Protein AF-0000000080312194 (afdb_homodimer)

Nearest PDB structures (foldseek):
  1t72-assembly1_A  TM=9.602E-01  e=1.183E-11  Aquifex aeolicus
  4q25-assembly1_B  TM=9.453E-01  e=2.910E-11  Pseudomonas aeruginosa PAO1
  1sum-assembly1_B  TM=9.473E-01  e=2.638E-10  Thermotoga maritima
  1xwm-assembly1_A-2  TM=9.521E-01  e=7.099E-10  Geobacillus stearothermophilus
  2olt-assembly1_B  TM=7.199E-01  e=1.215E-03  Shewanella oneidensis MR-1

pLDDT: mean 88.76, std 15.25, range [18.88, 98.06]

Sequence (456 aa):
MGTHTSRAYEQELRDLKARLLAMGARCESLIHMASRAFENLDSALAHEVEESDRTLNIEEMAIDQMTVRILALRQPVGRDLRFLVTALKVVTDLERIGDEAVNVAERTVELAAHPPIANLQPKLAEMADAASRMVRMALDSFVEEDANMARRVLREDDAVDALYGELLRMSMQFIRSQPERVEDGMRIASCAKYLERIADHATNIAEMVIYMVSGDDVRHFVSRSSSSMGTHTSRAYEQELRDLKARLLAMGARCESLIHMASRAFENLDSALAHEVEESDRTLNIEEMAIDQMTVRILALRQPVGRDLRFLVTALKVVTDLERIGDEAVNVAERTVELAAHPPIANLQPKLAEMADAASRMVRMALDSFVEEDANMARRVLREDDAVDALYGELLRMSMQFIRSQPERVEDGMRIASCAKYLERIADHATNIAEMVIYMVSGDDVRHFVSRSSSS

Foldseek 3Di:
DVVVLVVVLVVLLVVLLVLLLVLLVLLLVLLLLLLVCQLVLPLVSLVVLLVSLVVLVVSLVVSVVSLVVSCVPVVDDDLVVLLSVLSNVLSVLSSLSSVLSNLSSVLSPVLSVDDDDPPLSVLLSVLSVLLSVLSNQLSVCSSVLPLVSLVVLVVSLVVLVVSLVVSLVVLVVVCVVPVVVNVNSVSSNSNSVSSNVSSVSSNVSSQSSNCSNVVPNCNPPPPPPPDD/DVVVLVVVLVVLLVVLLVLLLVLLVLLLVLLLLLLVCQLVLPLVSLVVLLVSLVVLVVSLVVSVVSLVVSCVPVVDDDLVVLLSVLSNVLSVLSSLSSVLSNLSSVLSPVLSVDDDDPPLSVLLSVLSVLLSVLSNQLSVCSSVLPLVSLVVLVVSLVVLVVSLVVSLVVLVVVCVVPVVVNVNSVSSNSNSVSSNVSSVSSNVSSQSSNCSNVVPNCNPPPPPPPDD

Organism: NCBI:txid927083

Secondary structure (DSSP, 8-state):
-HHHHHHHHHHHHHHHHHHHHHHHHHHHHHHHHHHHHHHTT-HHHHHHHHHHHHHHHHHHHHHHHHHHHHHHHH---HHHHHHHHHHHHHHHHHHHHHHHHHHHHHHHHHHHTSPPPTTHHHHHHHHHHHHHHHHHHHHHHHHTT-HHHHHHHHHHHHHHHHHHHHHHHHHHHHHHH-GGGHHHHHHHHHHHHHHHHHHHHHHHHHHHHHHHHHSS--GGGS------/-HHHHHHHHHHHHHHHHHHHHHHHHHHHHHHHHHHHHHHTT-HHHHHHHHHHHHHHHHHHHHHHHHHHHHHHHH---HHHHHHHHHHHHHHHHHHHHHHHHHHHHHHHHHHHTSPPPTTHHHHHHHHHHHHHHHHHHHHHHHHTT-HHHHHHHHHHHHHHHHHHHHHHHHHHHHHHH-GGGHHHHHHHHHHHHHHHHHHHHHHHHHHHHHHHHHSS--GGG-------

Structure (mmCIF, N/CA/C/O backbone):
data_AF-0000000080312194-model_v1
#
loop_
_entity.id
_entity.type
_entity.pdbx_description
1 polymer 'Phosphate-specific transport system accessory protein PhoU'
#
loop_
_atom_site.group_PDB
_atom_site.id
_atom_site.type_symbol
_atom_site.label_atom_id
_atom_site.label_alt_id
_atom_site.label_comp_id
_atom_site.label_asym_id
_atom_site.label_entity_id
_atom_site.label_seq_id
_atom_site.pdbx_PDB_ins_code
_atom_site.Cartn_x
_atom_site.Cartn_y
_atom_site.Cartn_z
_atom_site.occupancy
_atom_site.B_iso_or_equiv
_atom_site.auth_seq_id
_atom_site.auth_comp_id
_atom_site.auth_asym_id
_atom_site.auth_atom_id
_atom_site.pdbx_PDB_model_num
ATOM 1 N N . MET A 1 1 ? -14.469 40.75 8.758 1 38.84 1 MET A N 1
ATOM 2 C CA . MET A 1 1 ? -13.188 40.125 8.469 1 38.84 1 MET A CA 1
ATOM 3 C C . MET A 1 1 ? -13.148 38.688 9 1 38.84 1 MET A C 1
ATOM 5 O O . MET A 1 1 ? -12.656 37.781 8.328 1 38.84 1 MET A O 1
ATOM 9 N N . GLY A 1 2 ? -13.766 38.375 10.242 1 49.31 2 GLY A N 1
ATOM 10 C CA . GLY A 1 2 ? -13.836 37.125 10.945 1 49.31 2 GLY A CA 1
ATOM 11 C C . GLY A 1 2 ? -14.773 36.125 10.289 1 49.31 2 GLY A C 1
ATOM 12 O O . GLY A 1 2 ? -14.445 34.938 10.195 1 49.31 2 GLY A O 1
ATOM 13 N N . THR A 1 3 ? -15.938 36.594 9.852 1 50.44 3 THR A N 1
ATOM 14 C CA . THR A 1 3 ? -17 35.812 9.258 1 50.44 3 THR A CA 1
ATOM 15 C C . THR A 1 3 ? -16.609 35.344 7.855 1 50.44 3 THR A C 1
ATOM 17 O O . THR A 1 3 ? -16.875 34.188 7.484 1 50.44 3 THR A O 1
ATOM 20 N N . HIS A 1 4 ? -15.93 36.281 7.066 1 51.25 4 HIS A N 1
ATOM 21 C CA . HIS A 1 4 ? -15.516 35.969 5.699 1 51.25 4 HIS A CA 1
ATOM 22 C C . HIS A 1 4 ? -14.43 34.906 5.672 1 51.25 4 HIS A C 1
ATOM 24 O O . HIS A 1 4 ? -14.422 34.062 4.793 1 51.25 4 HIS A O 1
ATOM 30 N N . THR A 1 5 ? -13.602 34.938 6.637 1 63.25 5 THR A N 1
ATOM 31 C CA . THR A 1 5 ? -12.516 33.969 6.742 1 63.25 5 THR A CA 1
ATOM 32 C C . THR A 1 5 ? -13.055 32.594 7.082 1 63.25 5 THR A C 1
ATOM 34 O O . THR A 1 5 ? -12.578 31.578 6.551 1 63.25 5 THR A O 1
ATOM 37 N N . SER A 1 6 ? -14.195 32.75 7.727 1 76.94 6 SER A N 1
ATOM 38 C CA . SER A 1 6 ? -14.82 31.5 8.117 1 76.94 6 SER A CA 1
ATOM 39 C C . SER A 1 6 ? -15.547 30.859 6.938 1 76.94 6 SER A C 1
ATOM 41 O O . SER A 1 6 ? -15.453 29.641 6.73 1 76.94 6 SER A O 1
ATOM 43 N N . ARG A 1 7 ? -16.188 31.875 6.113 1 84.69 7 ARG A N 1
ATOM 44 C CA . ARG A 1 7 ? -16.891 31.344 4.953 1 84.69 7 ARG A CA 1
ATOM 45 C C . ARG A 1 7 ? -15.914 30.781 3.92 1 84.69 7 ARG A C 1
ATOM 47 O O . ARG A 1 7 ? -16.172 29.75 3.309 1 84.69 7 ARG A O 1
ATOM 54 N N . ALA A 1 8 ? -14.859 31.469 3.674 1 89.19 8 ALA A N 1
ATOM 55 C CA . ALA A 1 8 ? -13.836 31.016 2.736 1 89.19 8 ALA A CA 1
ATOM 56 C C . ALA A 1 8 ? -13.203 29.703 3.201 1 89.19 8 ALA A C 1
ATOM 58 O O . ALA A 1 8 ? -12.961 28.797 2.395 1 89.19 8 ALA A O 1
ATOM 59 N N . TYR A 1 9 ? -13.055 29.609 4.43 1 92.12 9 TYR A N 1
ATOM 60 C CA . TYR A 1 9 ? -12.492 28.391 5.027 1 92.12 9 TYR A CA 1
ATOM 61 C C . TYR A 1 9 ? -13.445 27.219 4.855 1 92.12 9 TYR A C 1
ATOM 63 O O . TYR A 1 9 ? -13.023 26.125 4.438 1 92.12 9 TYR A O 1
ATOM 71 N N . GLU A 1 10 ? -14.711 27.469 5.062 1 92.06 10 GLU A N 1
ATOM 72 C CA . GLU A 1 10 ? -15.719 26.422 4.891 1 92.06 10 GLU A CA 1
ATOM 73 C C . GLU A 1 10 ? -15.805 25.969 3.436 1 92.06 10 GLU A C 1
ATOM 75 O O . GLU A 1 10 ? -15.969 24.781 3.156 1 92.06 10 GLU A O 1
ATOM 80 N N . GLN A 1 11 ? -15.672 26.938 2.578 1 94.5 11 GLN A N 1
ATOM 81 C CA . GLN A 1 11 ? -15.695 26.609 1.156 1 94.5 11 GLN A CA 1
ATOM 82 C C . GLN A 1 11 ? -14.477 25.797 0.755 1 94.5 11 GLN A C 1
ATOM 84 O O . GLN A 1 11 ? -14.578 24.875 -0.059 1 94.5 11 GLN A O 1
ATOM 89 N N . GLU A 1 12 ? -13.367 26.094 1.274 1 94.75 12 GLU A N 1
ATOM 90 C CA . GLU A 1 12 ? -12.148 25.344 0.995 1 94.75 12 GLU A CA 1
ATOM 91 C C . GLU A 1 12 ? -12.273 23.891 1.443 1 94.75 12 GLU A C 1
ATOM 93 O O . GLU A 1 12 ? -11.844 22.984 0.737 1 94.75 12 GLU A O 1
ATOM 98 N N . LEU A 1 13 ? -12.898 23.703 2.607 1 94.69 13 LEU A N 1
ATOM 99 C CA . LEU A 1 13 ? -13.117 22.344 3.105 1 94.69 13 LEU A CA 1
ATOM 100 C C . LEU A 1 13 ? -14.102 21.594 2.221 1 94.69 13 LEU A C 1
ATOM 102 O O . LEU A 1 13 ? -13.906 20.406 1.938 1 94.69 13 LEU A O 1
ATOM 106 N N . ARG A 1 14 ? -15.125 22.328 1.781 1 95.31 14 ARG A N 1
ATOM 107 C CA . ARG A 1 14 ? -16.109 21.719 0.884 1 95.31 14 ARG A CA 1
ATOM 108 C C . ARG A 1 14 ? -15.461 21.328 -0.443 1 95.31 14 ARG A C 1
ATOM 110 O O . ARG A 1 14 ? -15.742 20.266 -0.989 1 95.31 14 ARG A O 1
ATOM 117 N N . ASP A 1 15 ? -14.609 22.188 -0.954 1 96.56 15 ASP A N 1
ATOM 118 C CA . ASP A 1 15 ? -13.906 21.906 -2.201 1 96.56 15 ASP A CA 1
ATOM 119 C C . ASP A 1 15 ? -12.984 20.703 -2.053 1 96.56 15 ASP A C 1
ATOM 121 O O . ASP A 1 15 ? -12.867 19.891 -2.969 1 96.56 15 ASP A O 1
ATOM 125 N N . LEU A 1 16 ? -12.344 20.594 -0.949 1 96.5 16 LEU A N 1
ATOM 126 C CA . LEU A 1 16 ? -11.469 19.453 -0.68 1 96.5 16 LEU A CA 1
ATOM 127 C C . LEU A 1 16 ? -12.266 18.156 -0.647 1 96.5 16 LEU A C 1
ATOM 129 O O . LEU A 1 16 ? -11.875 17.156 -1.264 1 96.5 16 LEU A O 1
ATOM 133 N N . LYS A 1 17 ? -13.414 18.203 0.044 1 96.25 17 LYS A N 1
ATOM 134 C CA . LYS A 1 17 ? -14.281 17.031 0.101 1 96.25 17 LYS A CA 1
ATOM 135 C C . LYS A 1 17 ? -14.758 16.641 -1.292 1 96.25 17 LYS A C 1
ATOM 137 O O . LYS A 1 17 ? -14.773 15.453 -1.633 1 96.25 17 LYS A O 1
ATOM 142 N N . ALA A 1 18 ? -15.062 17.609 -2.092 1 96.62 18 ALA A N 1
ATOM 143 C CA . ALA A 1 18 ? -15.523 17.344 -3.453 1 96.62 18 ALA A CA 1
ATOM 144 C C . ALA A 1 18 ? -14.422 16.703 -4.293 1 96.62 18 ALA A C 1
ATOM 146 O O . ALA A 1 18 ? -14.688 15.797 -5.086 1 96.62 18 ALA A O 1
ATOM 147 N N . ARG A 1 19 ? -13.234 17.156 -4.164 1 96.06 19 ARG A N 1
ATOM 148 C CA . ARG A 1 19 ? -12.109 16.594 -4.91 1 96.06 19 ARG A CA 1
ATOM 149 C C . ARG A 1 19 ? -11.82 15.156 -4.484 1 96.06 19 ARG A C 1
ATOM 151 O O . ARG A 1 19 ? -11.508 14.305 -5.316 1 96.06 19 ARG A O 1
ATOM 158 N N . LEU A 1 20 ? -11.914 14.898 -3.201 1 96.31 20 LEU A N 1
ATOM 159 C CA . LEU A 1 20 ? -11.734 13.547 -2.691 1 96.31 20 LEU A CA 1
ATOM 160 C C . LEU A 1 20 ? -12.781 12.602 -3.275 1 96.31 20 LEU A C 1
ATOM 162 O O . LEU A 1 20 ? -12.453 11.508 -3.73 1 96.31 20 LEU A O 1
ATOM 166 N N . LEU A 1 21 ? -14.023 13.078 -3.279 1 95.88 21 LEU A N 1
ATOM 167 C CA . LEU A 1 21 ? -15.109 12.266 -3.816 1 95.88 21 LEU A CA 1
ATOM 168 C C . LEU A 1 21 ? -14.922 12.031 -5.312 1 95.88 21 LEU A C 1
ATOM 170 O O . LEU A 1 21 ? -15.203 10.938 -5.812 1 95.88 21 LEU A O 1
ATOM 174 N N . ALA A 1 22 ? -14.438 13.039 -6.008 1 95.56 22 ALA A N 1
ATOM 175 C CA . ALA A 1 22 ? -14.164 12.891 -7.434 1 95.56 22 ALA A CA 1
ATOM 176 C C . ALA A 1 22 ? -13.062 11.859 -7.676 1 95.56 22 ALA A C 1
ATOM 178 O O . ALA A 1 22 ? -13.156 11.039 -8.594 1 95.56 22 ALA A O 1
ATOM 179 N N . MET A 1 23 ? -12.062 11.875 -6.906 1 94.5 23 MET A N 1
ATOM 180 C CA . MET A 1 23 ? -10.984 10.898 -7.02 1 94.5 23 MET A CA 1
ATOM 181 C C . MET A 1 23 ? -11.492 9.492 -6.711 1 94.5 23 MET A C 1
ATOM 183 O O . MET A 1 23 ? -11.125 8.531 -7.395 1 94.5 23 MET A O 1
ATOM 187 N N . GLY A 1 24 ? -12.297 9.445 -5.637 1 94.81 24 GLY A N 1
ATOM 188 C CA . GLY A 1 24 ? -12.922 8.164 -5.328 1 94.81 24 GLY A CA 1
ATOM 189 C C . GLY A 1 24 ? -13.75 7.613 -6.473 1 94.81 24 GLY A C 1
ATOM 190 O O . GLY A 1 24 ? -13.688 6.418 -6.77 1 94.81 24 GLY A O 1
ATOM 191 N N . ALA A 1 25 ? -14.492 8.469 -7.121 1 94.62 25 ALA A N 1
ATOM 192 C CA . ALA A 1 25 ? -15.297 8.062 -8.266 1 94.62 25 ALA A CA 1
ATOM 193 C C . ALA A 1 25 ? -14.422 7.578 -9.414 1 94.62 25 ALA A C 1
ATOM 195 O O . ALA A 1 25 ? -14.773 6.629 -10.117 1 94.62 25 ALA A O 1
ATOM 196 N N . ARG A 1 26 ? -13.367 8.211 -9.602 1 94.25 26 ARG A N 1
ATOM 197 C CA . ARG A 1 26 ? -12.43 7.77 -10.633 1 94.25 26 ARG A CA 1
ATOM 198 C C . ARG A 1 26 ? -11.859 6.395 -10.305 1 94.25 26 ARG A C 1
ATOM 200 O O . ARG A 1 26 ? -11.695 5.555 -11.188 1 94.25 26 ARG A O 1
ATOM 207 N N . CYS A 1 27 ? -11.492 6.164 -9.039 1 95.31 27 CYS A N 1
ATOM 208 C CA . CYS A 1 27 ? -11.023 4.844 -8.625 1 95.31 27 CYS A CA 1
ATOM 209 C C . CYS A 1 27 ? -12.07 3.777 -8.914 1 95.31 27 CYS A C 1
ATOM 211 O O . CYS A 1 27 ? -11.75 2.717 -9.453 1 95.31 27 CYS A O 1
ATOM 213 N N . GLU A 1 28 ? -13.305 4.086 -8.586 1 94.69 28 GLU A N 1
ATOM 214 C CA . GLU A 1 28 ? -14.383 3.143 -8.852 1 94.69 28 GLU A CA 1
ATOM 215 C C . GLU A 1 28 ? -14.492 2.834 -10.344 1 94.69 28 GLU A C 1
ATOM 217 O O . GLU A 1 28 ? -14.641 1.674 -10.734 1 94.69 28 GLU A O 1
ATOM 222 N N . SER A 1 29 ? -14.414 3.863 -11.078 1 94.69 29 SER A N 1
ATOM 223 C CA . SER A 1 29 ? -14.477 3.693 -12.531 1 94.69 29 SER A CA 1
ATOM 224 C C . SER A 1 29 ? -13.336 2.822 -13.039 1 94.69 29 SER A C 1
ATOM 226 O O . SER A 1 29 ? -13.539 1.941 -13.875 1 94.69 29 SER A O 1
ATOM 228 N N . LEU A 1 30 ? -12.133 3.039 -12.562 1 95.31 30 LEU A N 1
ATOM 229 C CA . LEU A 1 30 ? -10.969 2.27 -12.977 1 95.31 30 LEU A CA 1
ATOM 230 C C . LEU A 1 30 ? -11.117 0.8 -12.594 1 95.31 30 LEU A C 1
ATOM 232 O O . LEU A 1 30 ? -10.789 -0.088 -13.383 1 95.31 30 LEU A O 1
ATOM 236 N N . ILE A 1 31 ? -11.633 0.574 -11.383 1 95.88 31 ILE A N 1
ATOM 237 C CA . ILE A 1 31 ? -11.836 -0.796 -10.93 1 95.88 31 ILE A CA 1
ATOM 238 C C . ILE A 1 31 ? -12.836 -1.498 -11.844 1 95.88 31 ILE A C 1
ATOM 240 O O . ILE A 1 31 ? -12.609 -2.629 -12.281 1 95.88 31 ILE A O 1
ATOM 244 N N . HIS A 1 32 ? -13.906 -0.8 -12.164 1 94 32 HIS A N 1
ATOM 245 C CA . HIS A 1 32 ? -14.938 -1.378 -13.023 1 94 32 HIS A CA 1
ATOM 246 C C . HIS A 1 32 ? -14.406 -1.626 -14.43 1 94 32 HIS A C 1
ATOM 248 O O . HIS A 1 32 ? -14.688 -2.67 -15.023 1 94 32 HIS A O 1
ATOM 254 N N . MET A 1 33 ? -13.68 -0.678 -14.93 1 94.94 33 MET A N 1
ATOM 255 C CA . MET A 1 33 ? -13.109 -0.838 -16.266 1 94.94 33 MET A CA 1
ATOM 256 C C . MET A 1 33 ? -12.117 -1.996 -16.297 1 94.94 33 MET A C 1
ATOM 258 O O . MET A 1 33 ? -12.117 -2.789 -17.25 1 94.94 33 MET A O 1
ATOM 262 N N . ALA A 1 34 ? -11.281 -2.08 -15.281 1 95 34 ALA A N 1
ATOM 263 C CA . ALA A 1 34 ? -10.32 -3.172 -15.203 1 95 34 ALA A CA 1
ATOM 264 C C . ALA A 1 34 ? -11.023 -4.523 -15.109 1 95 34 ALA A C 1
ATOM 266 O O . ALA A 1 34 ? -10.617 -5.488 -15.766 1 95 34 ALA A O 1
ATOM 267 N N . SER A 1 35 ? -12.078 -4.574 -14.32 1 92.69 35 SER A N 1
ATOM 268 C CA . SER A 1 35 ? -12.859 -5.793 -14.156 1 92.69 35 SER A CA 1
ATOM 269 C C . SER A 1 35 ? -13.516 -6.211 -15.469 1 92.69 35 SER A C 1
ATOM 271 O O . SER A 1 35 ? -13.469 -7.383 -15.844 1 92.69 35 SER A O 1
ATOM 273 N N . ARG A 1 36 ? -14.102 -5.266 -16.125 1 92.5 36 ARG A N 1
ATOM 274 C CA . ARG A 1 36 ? -14.75 -5.547 -17.406 1 92.5 36 ARG A CA 1
ATOM 275 C C . ARG A 1 36 ? -13.727 -6 -18.453 1 92.5 36 ARG A C 1
ATOM 277 O O . ARG A 1 36 ? -14 -6.906 -19.234 1 92.5 36 ARG A O 1
ATOM 284 N N . ALA A 1 37 ? -12.602 -5.301 -18.453 1 93.25 37 ALA A N 1
ATOM 285 C CA . ALA A 1 37 ? -11.531 -5.699 -19.359 1 93.25 37 ALA A CA 1
ATOM 286 C C . ALA A 1 37 ? -11.117 -7.148 -19.125 1 93.25 37 ALA A C 1
ATOM 288 O O . ALA A 1 37 ? -10.914 -7.91 -20.078 1 93.25 37 ALA A O 1
ATOM 289 N N . PHE A 1 38 ? -11.055 -7.492 -17.906 1 90.38 38 PHE A N 1
ATOM 290 C CA . P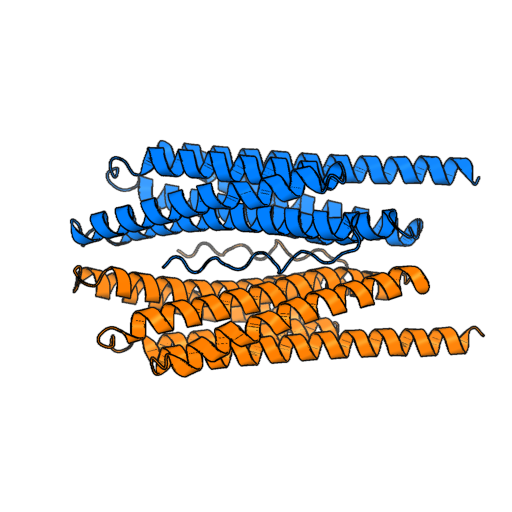HE A 1 38 ? -10.664 -8.852 -17.531 1 90.38 38 PHE A CA 1
ATOM 291 C C . PHE A 1 38 ? -11.75 -9.844 -17.938 1 90.38 38 PHE A C 1
ATOM 293 O O . PHE A 1 38 ? -11.453 -10.891 -18.531 1 90.38 38 PHE A O 1
ATOM 300 N N . GLU A 1 39 ? -12.992 -9.531 -17.578 1 87.81 39 GLU A N 1
ATOM 301 C CA . GLU A 1 39 ? -14.109 -10.422 -17.844 1 87.81 39 GLU A CA 1
ATOM 302 C C . GLU A 1 39 ? -14.219 -10.742 -19.328 1 87.81 39 GLU A C 1
ATOM 304 O O . GLU A 1 39 ? -14.531 -11.867 -19.719 1 87.81 39 GLU A O 1
ATOM 309 N N . ASN A 1 40 ? -13.898 -9.789 -20.094 1 90.06 40 ASN A N 1
ATOM 310 C CA . ASN A 1 40 ? -14.078 -9.953 -21.531 1 90.06 40 ASN A CA 1
ATOM 311 C C . ASN A 1 40 ? -12.734 -10.125 -22.25 1 90.06 40 ASN A C 1
ATOM 313 O O . ASN A 1 40 ? -12.688 -10.203 -23.469 1 90.06 40 ASN A O 1
ATOM 317 N N . LEU A 1 41 ? -11.719 -10.125 -21.5 1 91.5 41 LEU A N 1
ATOM 318 C CA . LEU A 1 41 ? -10.367 -10.164 -22.047 1 91.5 41 LEU A CA 1
ATOM 319 C C . LEU A 1 41 ? -10.188 -9.094 -23.125 1 91.5 41 LEU A C 1
ATOM 321 O O . LEU A 1 41 ? -9.711 -9.391 -24.219 1 91.5 41 LEU A O 1
ATOM 325 N N . ASP A 1 42 ? -10.625 -7.93 -22.828 1 93.19 42 ASP A N 1
ATOM 326 C CA . ASP A 1 42 ? -10.609 -6.773 -23.719 1 93.19 42 ASP A CA 1
ATOM 327 C C . ASP A 1 42 ? -9.328 -5.961 -23.531 1 93.19 42 ASP A C 1
ATOM 329 O O . ASP A 1 42 ? -9.273 -5.078 -22.672 1 93.19 42 ASP A O 1
ATOM 333 N N . SER A 1 43 ? -8.367 -6.148 -24.406 1 94 43 SER A N 1
ATOM 334 C CA . SER A 1 43 ? -7.066 -5.492 -24.281 1 94 43 SER A CA 1
ATOM 335 C C . SER A 1 43 ? -7.184 -3.988 -24.484 1 94 43 SER A C 1
ATOM 337 O O . SER A 1 43 ? -6.449 -3.211 -23.875 1 94 43 SER A O 1
ATOM 339 N N . ALA A 1 44 ? -8.031 -3.604 -25.344 1 94.31 44 ALA A N 1
ATOM 340 C CA . ALA A 1 44 ? -8.203 -2.178 -25.609 1 94.31 44 ALA A CA 1
ATOM 341 C C . ALA A 1 44 ? -8.688 -1.442 -24.359 1 94.31 44 ALA A C 1
ATOM 343 O O . ALA A 1 44 ? -8.148 -0.396 -24 1 94.31 44 ALA A O 1
ATOM 344 N N . LEU A 1 45 ? -9.688 -2.016 -23.75 1 93.88 45 LEU A N 1
ATOM 345 C CA . LEU A 1 45 ? -10.195 -1.435 -22.516 1 93.88 45 LEU A CA 1
ATOM 346 C C . LEU A 1 45 ? -9.125 -1.45 -21.422 1 93.88 45 LEU A C 1
ATOM 348 O O . LEU A 1 45 ? -9.023 -0.505 -20.641 1 93.88 45 LEU A O 1
ATOM 352 N N . ALA A 1 46 ? -8.367 -2.502 -21.359 1 94.56 46 ALA A N 1
ATOM 353 C CA . ALA A 1 46 ? -7.281 -2.6 -20.391 1 94.56 46 ALA A CA 1
ATOM 354 C C . ALA A 1 46 ? -6.262 -1.482 -20.594 1 94.56 46 ALA A C 1
ATOM 356 O O . ALA A 1 46 ? -5.789 -0.882 -19.625 1 94.56 46 ALA A O 1
ATOM 357 N N . HIS A 1 47 ? -5.953 -1.15 -21.797 1 93.5 47 HIS A N 1
ATOM 358 C CA . HIS A 1 47 ? -5.012 -0.08 -22.094 1 93.5 47 HIS A CA 1
ATOM 359 C C . HIS A 1 47 ? -5.574 1.279 -21.688 1 93.5 47 HIS A C 1
ATOM 361 O O . HIS A 1 47 ? -4.832 2.158 -21.25 1 93.5 47 HIS A O 1
ATOM 367 N N . GLU A 1 48 ? -6.836 1.407 -21.859 1 92.94 48 GLU A N 1
ATOM 368 C CA . GLU A 1 48 ? -7.48 2.641 -21.422 1 92.94 48 GLU A CA 1
ATOM 369 C C . GLU A 1 48 ? -7.332 2.832 -19.906 1 92.94 48 GLU A C 1
ATOM 371 O O . GLU A 1 48 ? -7.117 3.951 -19.438 1 92.94 48 GLU A O 1
ATOM 376 N N . VAL A 1 49 ? -7.449 1.763 -19.188 1 93.94 49 VAL A N 1
ATOM 377 C CA . VAL A 1 49 ? -7.273 1.812 -17.75 1 93.94 49 VAL A CA 1
ATOM 378 C C . VAL A 1 49 ? -5.859 2.275 -17.406 1 93.94 49 VAL A C 1
ATOM 380 O O . VAL A 1 49 ? -5.668 3.139 -16.547 1 93.94 49 VAL A O 1
ATOM 383 N N . GLU A 1 50 ? -4.895 1.782 -18.062 1 90 50 GLU A N 1
ATOM 384 C CA . GLU A 1 50 ? -3.494 2.123 -17.844 1 90 50 GLU A CA 1
ATOM 385 C C . GLU A 1 50 ? -3.242 3.609 -18.078 1 90 50 GLU A C 1
ATOM 387 O O . GLU A 1 50 ? -2.486 4.242 -17.344 1 90 50 GLU A O 1
ATOM 392 N N . GLU A 1 51 ? -3.879 4.168 -19 1 87 51 GLU A N 1
ATOM 393 C CA . GLU A 1 51 ? -3.691 5.57 -19.359 1 87 51 GLU A CA 1
ATOM 394 C C . GLU A 1 51 ? -4.406 6.492 -18.375 1 87 51 GLU A C 1
ATOM 396 O O . GLU A 1 51 ? -3.961 7.617 -18.141 1 87 51 GLU A O 1
ATOM 401 N N . SER A 1 52 ? -5.43 6.035 -17.781 1 84.56 52 SER A N 1
ATOM 402 C CA . SER A 1 52 ? -6.246 6.84 -16.875 1 84.56 52 SER A CA 1
ATOM 403 C C . SER A 1 52 ? -5.578 6.992 -15.516 1 84.56 52 SER A C 1
ATOM 405 O O . SER A 1 52 ? -5.906 7.902 -14.758 1 84.56 52 SER A O 1
ATOM 407 N N . ASP A 1 53 ? -4.613 6.125 -15.195 1 79.88 53 ASP A N 1
ATOM 408 C CA . ASP A 1 53 ? -3.943 6.129 -13.898 1 79.88 53 ASP A CA 1
ATOM 409 C C . ASP A 1 53 ? -3.109 7.395 -13.711 1 79.88 53 ASP A C 1
ATOM 411 O O . ASP A 1 53 ? -2.998 7.918 -12.602 1 79.88 53 ASP A O 1
ATOM 415 N N . ARG A 1 54 ? -2.609 8.016 -14.766 1 81.44 54 ARG A N 1
ATOM 416 C CA . ARG A 1 54 ? -1.819 9.234 -14.695 1 81.44 54 ARG A CA 1
ATOM 417 C C . ARG A 1 54 ? -2.633 10.375 -14.094 1 81.44 54 ARG A C 1
ATOM 419 O O . ARG A 1 54 ? -2.109 11.18 -13.32 1 81.44 54 ARG A O 1
ATOM 426 N N . THR A 1 55 ? -3.865 10.336 -14.32 1 85.12 55 THR A N 1
ATOM 427 C CA . THR A 1 55 ? -4.762 11.375 -13.82 1 85.12 55 THR A CA 1
ATOM 428 C C . THR A 1 55 ? -4.922 11.273 -12.305 1 85.12 55 THR A C 1
ATOM 430 O O . THR A 1 55 ? -5.023 12.289 -11.617 1 85.12 55 THR A O 1
ATOM 433 N N . LEU A 1 56 ? -4.883 10.062 -11.805 1 88.56 56 LEU A N 1
ATOM 434 C CA . LEU A 1 56 ? -5.039 9.867 -10.367 1 88.56 56 LEU A CA 1
ATOM 435 C C . LEU A 1 56 ? -3.83 10.414 -9.609 1 88.56 56 LEU A C 1
ATOM 437 O O . LEU A 1 56 ? -3.979 11 -8.539 1 88.56 56 LEU A O 1
ATOM 441 N N . ASN A 1 57 ? -2.664 10.32 -10.172 1 83.62 57 ASN A N 1
ATOM 442 C CA . ASN A 1 57 ? -1.446 10.859 -9.578 1 83.62 57 ASN A CA 1
ATOM 443 C C . ASN A 1 57 ? -1.482 12.383 -9.5 1 83.62 57 ASN A C 1
ATOM 445 O O . ASN A 1 57 ? -1.066 12.969 -8.508 1 83.62 57 ASN A O 1
ATOM 449 N N . ILE A 1 58 ? -2.002 12.93 -10.5 1 87.38 58 ILE A N 1
ATOM 450 C CA . ILE A 1 58 ? -2.119 14.383 -10.555 1 87.38 58 ILE A CA 1
ATOM 451 C C . ILE A 1 58 ? -3.123 14.859 -9.508 1 87.38 58 ILE A C 1
ATOM 453 O O . ILE A 1 58 ? -2.889 15.859 -8.82 1 87.38 58 ILE A O 1
ATOM 457 N N . GLU A 1 59 ? -4.168 14.117 -9.398 1 91.38 59 GLU A N 1
ATOM 458 C CA . GLU A 1 59 ? -5.191 14.477 -8.422 1 91.38 59 GLU A CA 1
ATOM 459 C C . GLU A 1 59 ? -4.664 14.344 -6.996 1 91.38 59 GLU A C 1
ATOM 461 O O . GLU A 1 59 ? -4.988 15.156 -6.129 1 91.38 59 GLU A O 1
ATOM 466 N N . GLU A 1 60 ? -3.904 13.273 -6.77 1 91.12 60 GLU A N 1
ATOM 467 C CA . GLU A 1 60 ? -3.289 13.109 -5.457 1 91.12 60 GLU A CA 1
ATOM 468 C C . GLU A 1 60 ? -2.439 14.328 -5.09 1 91.12 60 GLU A C 1
ATOM 470 O O . GLU A 1 60 ? -2.57 14.867 -3.99 1 91.12 60 GLU A O 1
ATOM 475 N N . MET A 1 61 ? -1.688 14.805 -6.047 1 87.69 61 MET A N 1
ATOM 476 C CA . MET A 1 61 ? -0.813 15.953 -5.812 1 87.69 61 MET A CA 1
ATOM 477 C C . MET A 1 61 ? -1.628 17.219 -5.555 1 87.69 61 MET A C 1
ATOM 479 O O . MET A 1 61 ? -1.285 18.016 -4.684 1 87.69 61 MET A O 1
ATOM 483 N N . ALA A 1 62 ? -2.641 17.359 -6.316 1 92.56 62 ALA A N 1
ATOM 484 C CA . ALA A 1 62 ? -3.5 18.531 -6.164 1 92.56 62 ALA A CA 1
ATOM 485 C C . ALA A 1 62 ? -4.16 18.562 -4.789 1 92.56 62 ALA A C 1
ATOM 487 O O . ALA A 1 62 ? -4.234 19.609 -4.148 1 92.56 62 ALA A O 1
ATOM 488 N N . ILE A 1 63 ? -4.613 17.422 -4.375 1 95.06 63 ILE A N 1
ATOM 489 C CA . ILE A 1 63 ? -5.27 17.312 -3.076 1 95.06 63 ILE A CA 1
ATOM 490 C C . ILE A 1 63 ? -4.258 17.578 -1.961 1 95.06 63 ILE A C 1
ATOM 492 O O . ILE A 1 63 ? -4.547 18.281 -1 1 95.06 63 ILE A O 1
ATOM 496 N N . ASP A 1 64 ? -3.098 17.031 -2.088 1 92.06 64 ASP A N 1
ATOM 497 C CA . ASP A 1 64 ? -2.035 17.281 -1.116 1 92.06 64 ASP A CA 1
ATOM 498 C C . ASP A 1 64 ? -1.728 18.766 -0.997 1 92.06 64 ASP A C 1
ATOM 500 O O . ASP A 1 64 ? -1.66 19.297 0.11 1 92.06 64 ASP A O 1
ATOM 504 N N . GLN A 1 65 ? -1.623 19.406 -2.139 1 91.75 65 GLN A N 1
ATOM 505 C CA . GLN A 1 65 ? -1.308 20.828 -2.158 1 91.75 65 GLN A CA 1
ATOM 506 C C . GLN A 1 65 ? -2.428 21.641 -1.524 1 91.75 65 GLN A C 1
ATOM 508 O O . GLN A 1 65 ? -2.166 22.578 -0.764 1 91.75 65 GLN A O 1
ATOM 513 N N . MET A 1 66 ? -3.588 21.281 -1.886 1 95.06 66 MET A N 1
ATOM 514 C CA . MET A 1 66 ? -4.742 21.969 -1.318 1 95.06 66 MET A CA 1
ATOM 515 C C . MET A 1 66 ? -4.785 21.812 0.197 1 95.06 66 MET A C 1
ATOM 517 O O . MET A 1 66 ? -5.059 22.766 0.922 1 95.06 66 MET A O 1
ATOM 521 N N . THR A 1 67 ? -4.578 20.641 0.674 1 94.81 67 THR A N 1
ATOM 522 C CA . THR A 1 67 ? -4.617 20.344 2.102 1 94.81 67 THR A CA 1
ATOM 523 C C . THR A 1 67 ? -3.518 21.109 2.84 1 94.81 67 THR A C 1
ATOM 525 O O . THR A 1 67 ? -3.768 21.719 3.881 1 94.81 67 THR A O 1
ATOM 528 N N . VAL A 1 68 ? -2.338 21.172 2.273 1 92.56 68 VAL A N 1
ATOM 529 C CA . VAL A 1 68 ? -1.21 21.875 2.871 1 92.56 68 VAL A CA 1
ATOM 530 C C . VAL A 1 68 ? -1.511 23.375 2.93 1 92.56 68 VAL A C 1
ATOM 532 O O . VAL A 1 68 ? -1.207 24.031 3.926 1 92.56 68 VAL A O 1
ATOM 535 N N . ARG A 1 69 ? -2.07 23.812 1.897 1 93.56 69 ARG A N 1
ATOM 536 C CA . ARG A 1 69 ? -2.428 25.219 1.854 1 93.56 69 ARG A CA 1
ATOM 537 C C . ARG A 1 69 ? -3.43 25.562 2.951 1 93.56 69 ARG A C 1
ATOM 539 O O . ARG A 1 69 ? -3.295 26.594 3.619 1 93.56 69 ARG A O 1
ATOM 546 N N . ILE A 1 70 ? -4.402 24.75 3.117 1 94.5 70 ILE A N 1
ATOM 547 C CA . ILE A 1 70 ? -5.402 24.984 4.152 1 94.5 70 ILE A CA 1
ATOM 548 C C . ILE A 1 70 ? -4.742 24.953 5.527 1 94.5 70 ILE A C 1
ATOM 550 O O . ILE A 1 70 ? -5.008 25.812 6.371 1 94.5 70 ILE A O 1
ATOM 554 N N . LEU A 1 71 ? -3.854 24.016 5.75 1 92.56 71 LEU A N 1
ATOM 555 C CA . LEU A 1 71 ? -3.143 23.906 7.02 1 92.56 71 LEU A CA 1
ATOM 556 C C . LEU A 1 71 ? -2.318 25.156 7.293 1 92.56 71 LEU A C 1
ATOM 558 O O . LEU A 1 71 ? -2.322 25.672 8.406 1 92.56 71 LEU A O 1
ATOM 562 N N . ALA A 1 72 ? -1.7 25.641 6.254 1 90.06 72 ALA A N 1
ATOM 563 C CA . ALA A 1 72 ? -0.799 26.781 6.383 1 90.06 72 ALA A CA 1
ATOM 564 C C . ALA A 1 72 ? -1.579 28.062 6.609 1 90.06 72 ALA A C 1
ATOM 566 O O . ALA A 1 72 ? -1.232 28.859 7.488 1 90.06 72 ALA A O 1
ATOM 567 N N . LEU A 1 73 ? -2.617 28.203 5.895 1 91.12 73 LEU A N 1
ATOM 568 C CA . LEU A 1 73 ? -3.293 29.5 5.848 1 91.12 73 LEU A CA 1
ATOM 569 C C . LEU A 1 73 ? -4.344 29.594 6.945 1 91.12 73 LEU A C 1
ATOM 571 O O . LEU A 1 73 ? -4.605 30.688 7.461 1 91.12 73 LEU A O 1
ATOM 575 N N . ARG A 1 74 ? -4.977 28.453 7.285 1 90.81 74 ARG A N 1
ATOM 576 C CA . ARG A 1 74 ? -6.152 28.516 8.148 1 90.81 74 ARG A CA 1
ATOM 577 C C . ARG A 1 74 ? -5.848 27.969 9.539 1 90.81 74 ARG A C 1
ATOM 579 O O . ARG A 1 74 ? -6.605 28.203 10.484 1 90.81 74 ARG A O 1
ATOM 586 N N . GLN A 1 75 ? -4.832 27.219 9.625 1 86.19 75 GLN A N 1
ATOM 587 C CA . GLN A 1 75 ? -4.367 26.656 10.891 1 86.19 75 GLN A CA 1
ATOM 588 C C . GLN A 1 75 ? -5.516 26.031 11.672 1 86.19 75 GLN A C 1
ATOM 590 O O . GLN A 1 75 ? -5.742 26.359 12.836 1 86.19 75 GLN A O 1
ATOM 595 N N . PRO A 1 76 ? -6.133 25.109 10.977 1 89.06 76 PRO A N 1
ATOM 596 C CA . PRO A 1 76 ? -7.289 24.469 11.602 1 89.06 76 PRO A CA 1
ATOM 597 C C . PRO A 1 76 ? -6.93 23.703 12.875 1 89.06 76 PRO A C 1
ATOM 599 O O . PRO A 1 76 ? -5.77 23.312 13.062 1 89.06 76 PRO A O 1
ATOM 602 N N . VAL A 1 77 ? -7.949 23.547 13.781 1 84.94 77 VAL A N 1
ATOM 603 C CA . VAL A 1 77 ? -7.762 22.812 15.031 1 84.94 77 VAL A CA 1
ATOM 604 C C . VAL A 1 77 ? -8.875 21.781 15.203 1 84.94 77 VAL A C 1
ATOM 606 O O . VAL A 1 77 ? -9.859 21.797 14.461 1 84.94 77 VAL A O 1
ATOM 609 N N . GLY A 1 78 ? -8.633 20.859 16.203 1 85.69 78 GLY A N 1
ATOM 610 C CA . GLY A 1 78 ? -9.672 19.922 16.578 1 85.69 78 GLY A CA 1
ATOM 611 C C . GLY A 1 78 ? -10.07 19 15.43 1 85.69 78 GLY A C 1
ATOM 612 O O . GLY A 1 78 ? -9.219 18.344 14.828 1 85.69 78 GLY A O 1
ATOM 613 N N . ARG A 1 79 ? -11.297 19.031 15.227 1 87.25 79 ARG A N 1
ATOM 614 C CA . ARG A 1 79 ? -11.898 18.094 14.266 1 87.25 79 ARG A CA 1
ATOM 615 C C . ARG A 1 79 ? -11.43 18.406 12.844 1 87.25 79 ARG A C 1
ATOM 617 O O . ARG A 1 79 ? -11.172 17.484 12.062 1 87.25 79 ARG A O 1
ATOM 624 N N . ASP A 1 80 ? -11.281 19.703 12.5 1 92.12 80 ASP A N 1
ATOM 625 C CA . ASP A 1 80 ? -10.867 20.062 11.148 1 92.12 80 ASP A CA 1
ATOM 626 C C . ASP A 1 80 ? -9.43 19.641 10.883 1 92.12 80 ASP A C 1
ATOM 628 O O . ASP A 1 80 ? -9.094 19.219 9.773 1 92.12 80 ASP A O 1
ATOM 632 N N . LEU A 1 81 ? -8.633 19.75 11.891 1 92.56 81 LEU A N 1
ATOM 633 C CA . LEU A 1 81 ? -7.25 19.312 11.758 1 92.56 81 LEU A CA 1
ATOM 634 C C . LEU A 1 81 ? -7.18 17.797 11.547 1 92.56 81 LEU A C 1
ATOM 636 O O . LEU A 1 81 ? -6.469 17.328 10.656 1 92.56 81 LEU A O 1
ATOM 640 N N . ARG A 1 82 ? -7.945 17.094 12.305 1 90.44 82 ARG A N 1
ATOM 641 C CA . ARG A 1 82 ? -7.969 15.648 12.156 1 90.44 82 ARG A CA 1
ATOM 642 C C . ARG A 1 82 ? -8.445 15.25 10.766 1 90.44 82 ARG A C 1
ATOM 644 O O . ARG A 1 82 ? -7.898 14.328 10.148 1 90.44 82 ARG A O 1
ATOM 651 N N . PHE A 1 83 ? -9.453 15.93 10.328 1 94.06 83 PHE A N 1
ATOM 652 C CA . PHE A 1 83 ? -9.977 15.664 9 1 94.06 83 PHE A CA 1
ATOM 653 C C . PHE A 1 83 ? -8.898 15.875 7.941 1 94.06 83 PHE A C 1
ATOM 655 O O . PHE A 1 83 ? -8.711 15.031 7.062 1 94.06 83 PHE A O 1
ATOM 662 N N . LEU A 1 84 ? -8.188 16.984 8.008 1 94.94 84 LEU A N 1
ATOM 663 C CA . LEU A 1 84 ? -7.184 17.328 7.008 1 94.94 84 LEU A CA 1
ATOM 664 C C . LEU A 1 84 ? -6.012 16.344 7.051 1 94.94 84 LEU A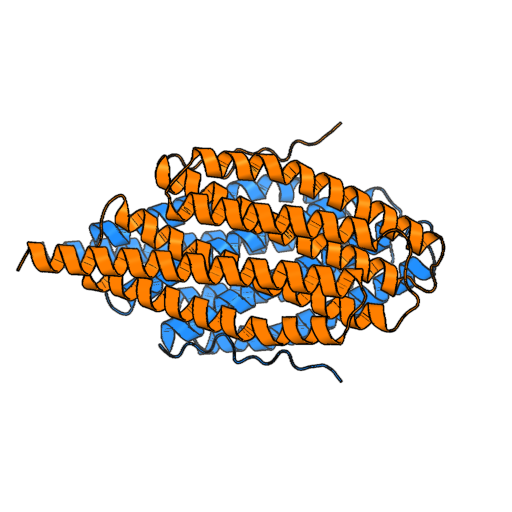 C 1
ATOM 666 O O . LEU A 1 84 ? -5.512 15.93 6.004 1 94.94 84 LEU A O 1
ATOM 670 N N . VAL A 1 85 ? -5.609 15.93 8.195 1 93.75 85 VAL A N 1
ATOM 671 C CA . VAL A 1 85 ? -4.52 14.969 8.352 1 93.75 85 VAL A CA 1
ATOM 672 C C . VAL A 1 85 ? -4.945 13.609 7.793 1 93.75 85 VAL A C 1
ATOM 674 O O . VAL A 1 85 ? -4.176 12.953 7.09 1 93.75 85 VAL A O 1
ATOM 677 N N . THR A 1 86 ? -6.141 13.203 8.117 1 94.56 86 THR A N 1
ATOM 678 C CA . THR A 1 86 ? -6.664 11.945 7.602 1 94.56 86 THR A CA 1
ATOM 679 C C . THR A 1 86 ? -6.805 12 6.082 1 94.56 86 THR A C 1
ATOM 681 O O . THR A 1 86 ? -6.543 11.008 5.395 1 94.56 86 THR A O 1
ATOM 684 N N . ALA A 1 87 ? -7.191 13.172 5.559 1 96.31 87 ALA A N 1
ATOM 685 C CA . ALA A 1 87 ? -7.324 13.344 4.113 1 96.31 87 ALA A CA 1
ATOM 686 C C . ALA A 1 87 ? -6.004 13.07 3.4 1 96.31 87 ALA A C 1
ATOM 688 O O . ALA A 1 87 ? -5.984 12.453 2.336 1 96.31 87 ALA A O 1
ATOM 689 N N . LEU A 1 88 ? -4.91 13.461 3.996 1 94.69 88 LEU A N 1
ATOM 690 C CA . LEU A 1 88 ? -3.588 13.25 3.42 1 94.69 88 LEU A CA 1
ATOM 691 C C . LEU A 1 88 ? -3.275 11.766 3.301 1 94.69 88 LEU A C 1
ATOM 693 O O . LEU A 1 88 ? -2.645 11.328 2.334 1 94.69 88 LEU A O 1
ATOM 697 N N . LYS A 1 89 ? -3.736 11.016 4.207 1 94.19 89 LYS A N 1
ATOM 698 C CA . LYS A 1 89 ? -3.492 9.578 4.199 1 94.19 89 LYS A CA 1
ATOM 699 C C . LYS A 1 89 ? -4.469 8.859 3.271 1 94.19 89 LYS A C 1
ATOM 701 O O . LYS A 1 89 ? -4.082 7.941 2.547 1 94.19 89 LYS A O 1
ATOM 706 N N . VAL A 1 90 ? -5.711 9.305 3.293 1 96.12 90 VAL A N 1
ATOM 707 C CA . VAL A 1 90 ? -6.75 8.695 2.471 1 96.12 90 VAL A CA 1
ATOM 708 C C . VAL A 1 90 ? -6.398 8.852 0.993 1 96.12 90 VAL A C 1
ATOM 710 O O . VAL A 1 90 ? -6.582 7.922 0.204 1 96.12 90 VAL A O 1
ATOM 713 N N . VAL A 1 91 ? -5.902 10.008 0.625 1 95.25 91 VAL A N 1
ATOM 714 C CA . VAL A 1 91 ? -5.586 10.266 -0.776 1 95.25 91 VAL A CA 1
ATOM 715 C C . VAL A 1 91 ? -4.496 9.305 -1.245 1 95.25 91 VAL A C 1
ATOM 717 O O . VAL A 1 91 ? -4.5 8.867 -2.398 1 95.25 91 VAL A O 1
ATOM 720 N N . THR A 1 92 ? -3.594 8.938 -0.395 1 91.69 92 THR A N 1
ATOM 721 C CA . THR A 1 92 ? -2.562 7.961 -0.715 1 91.69 92 THR A CA 1
ATOM 722 C C . THR A 1 92 ? -3.184 6.59 -0.977 1 91.69 92 THR A C 1
ATOM 724 O O . THR A 1 92 ? -2.809 5.906 -1.932 1 91.69 92 THR A O 1
ATOM 727 N N . ASP A 1 93 ? -4.086 6.199 -0.13 1 94.25 93 ASP A N 1
ATOM 728 C CA . ASP A 1 93 ? -4.781 4.934 -0.339 1 94.25 93 ASP A CA 1
ATOM 729 C C . ASP A 1 93 ? -5.527 4.93 -1.671 1 94.25 93 ASP A C 1
ATOM 731 O O . ASP A 1 93 ? -5.547 3.916 -2.375 1 94.25 93 ASP A O 1
ATOM 735 N N . LEU A 1 94 ? -6.121 6.051 -1.993 1 95.38 94 LEU A N 1
ATOM 736 C CA . LEU A 1 94 ? -6.852 6.129 -3.254 1 95.38 94 LEU A CA 1
ATOM 737 C C . LEU A 1 94 ? -5.906 5.977 -4.441 1 95.38 94 LEU A C 1
ATOM 739 O O . LEU A 1 94 ? -6.234 5.297 -5.418 1 95.38 94 LEU A O 1
ATOM 743 N N . GLU A 1 95 ? -4.809 6.605 -4.352 1 93.38 95 GLU A N 1
ATOM 744 C CA . GLU A 1 95 ? -3.807 6.449 -5.402 1 93.38 95 GLU A CA 1
ATOM 745 C C . GLU A 1 95 ? -3.367 4.996 -5.535 1 93.38 95 GLU A C 1
ATOM 747 O O . GLU A 1 95 ? -3.254 4.477 -6.648 1 93.38 95 GLU A O 1
ATOM 752 N N . ARG A 1 96 ? -3.211 4.316 -4.473 1 91.62 96 ARG A N 1
ATOM 753 C CA . ARG A 1 96 ? -2.811 2.912 -4.484 1 91.62 96 ARG A CA 1
ATOM 754 C C . ARG A 1 96 ? -3.908 2.037 -5.078 1 91.62 96 ARG A C 1
ATOM 756 O O . ARG A 1 96 ? -3.623 1.058 -5.773 1 91.62 96 ARG A O 1
ATOM 763 N N . ILE A 1 97 ? -5.07 2.377 -4.734 1 95.44 97 ILE A N 1
ATOM 764 C CA . ILE A 1 97 ? -6.203 1.66 -5.309 1 95.44 97 ILE A CA 1
ATOM 765 C C . ILE A 1 97 ? -6.168 1.769 -6.832 1 95.44 97 ILE A C 1
ATOM 767 O O . ILE A 1 97 ? -6.34 0.77 -7.535 1 95.44 97 ILE A O 1
ATOM 771 N N . GLY A 1 98 ? -5.953 2.949 -7.328 1 94 98 GLY A N 1
ATOM 772 C CA . GLY A 1 98 ? -5.789 3.123 -8.758 1 94 98 GLY A CA 1
ATOM 773 C C . GLY A 1 98 ? -4.664 2.283 -9.336 1 94 98 GLY A C 1
ATOM 774 O O . GLY A 1 98 ? -4.824 1.666 -10.391 1 94 98 GLY A O 1
ATOM 775 N N . ASP A 1 99 ? -3.586 2.213 -8.695 1 91.25 99 ASP A N 1
ATOM 776 C CA . ASP A 1 99 ? -2.441 1.425 -9.133 1 91.25 99 ASP A CA 1
ATOM 777 C C . ASP A 1 99 ? -2.797 -0.057 -9.227 1 91.25 99 ASP A C 1
ATOM 779 O O . ASP A 1 99 ? -2.373 -0.748 -10.156 1 91.25 99 ASP A O 1
ATOM 783 N N . GLU A 1 100 ? -3.471 -0.541 -8.211 1 94.75 100 GLU A N 1
ATOM 784 C CA . GLU A 1 100 ? -3.871 -1.945 -8.219 1 94.75 100 GLU A CA 1
ATOM 785 C C . GLU A 1 100 ? -4.797 -2.244 -9.398 1 94.75 100 GLU A C 1
ATOM 787 O O . GLU A 1 100 ? -4.711 -3.312 -10.008 1 94.75 100 GLU A O 1
ATOM 792 N N . ALA A 1 101 ? -5.691 -1.313 -9.703 1 96 101 ALA A N 1
ATOM 793 C CA . ALA A 1 101 ? -6.57 -1.485 -10.852 1 96 101 ALA A CA 1
ATOM 794 C C . ALA A 1 101 ? -5.773 -1.549 -12.148 1 96 101 ALA A C 1
ATOM 796 O O . ALA A 1 101 ? -6.082 -2.348 -13.039 1 96 101 ALA A O 1
ATOM 797 N N . VAL A 1 102 ? -4.781 -0.754 -12.266 1 94.88 102 VAL A N 1
ATOM 798 C CA . VAL A 1 102 ? -3.914 -0.752 -13.438 1 94.88 102 VAL A CA 1
ATOM 799 C C . VAL A 1 102 ? -3.191 -2.092 -13.555 1 94.88 102 VAL A C 1
ATOM 801 O O . VAL A 1 102 ? -3.037 -2.633 -14.648 1 94.88 102 VAL A O 1
ATOM 804 N N . ASN A 1 103 ? -2.768 -2.631 -12.438 1 94.25 103 ASN A N 1
ATOM 805 C CA . ASN A 1 103 ? -2.117 -3.936 -12.438 1 94.25 103 ASN A CA 1
ATOM 806 C C . ASN A 1 103 ? -3.041 -5.027 -12.977 1 94.25 103 ASN A C 1
ATOM 808 O O . ASN A 1 103 ? -2.605 -5.91 -13.711 1 94.25 103 ASN A O 1
ATOM 812 N N . VAL A 1 104 ? -4.277 -4.953 -12.57 1 96.06 104 VAL A N 1
ATOM 813 C CA . VAL A 1 104 ? -5.258 -5.898 -13.094 1 96.06 104 VAL A CA 1
ATOM 814 C C . VAL A 1 104 ? -5.352 -5.766 -14.609 1 96.06 104 VAL A C 1
ATOM 816 O O . VAL A 1 104 ? -5.344 -6.77 -15.328 1 96.06 104 VAL A O 1
ATOM 819 N N . ALA A 1 105 ? -5.414 -4.539 -15.07 1 95.81 105 ALA A N 1
ATOM 820 C CA . ALA A 1 105 ? -5.512 -4.277 -16.5 1 95.81 105 ALA A CA 1
ATOM 821 C C . ALA A 1 105 ? -4.289 -4.816 -17.25 1 95.81 105 ALA A C 1
ATOM 823 O O . ALA A 1 105 ? -4.418 -5.422 -18.312 1 95.81 105 ALA A O 1
ATOM 824 N N . GLU A 1 106 ? -3.168 -4.645 -16.719 1 94.62 106 GLU A N 1
ATOM 825 C CA . GLU A 1 106 ? -1.936 -5.117 -17.344 1 94.62 106 GLU A CA 1
ATOM 826 C C . GLU A 1 106 ? -1.933 -6.637 -17.469 1 94.62 106 GLU A C 1
ATOM 828 O O . GLU A 1 106 ? -1.554 -7.172 -18.516 1 94.62 106 GLU A O 1
ATOM 833 N N . ARG A 1 107 ? -2.326 -7.285 -16.422 1 94.06 107 ARG A N 1
ATOM 834 C CA . ARG A 1 107 ? -2.402 -8.742 -16.469 1 94.06 107 ARG A CA 1
ATOM 835 C C . ARG A 1 107 ? -3.445 -9.195 -17.484 1 94.06 107 ARG A C 1
ATOM 837 O O . ARG A 1 107 ? -3.273 -10.227 -18.141 1 94.06 107 ARG A O 1
ATOM 844 N N . THR A 1 108 ? -4.48 -8.422 -17.594 1 93.19 108 THR A N 1
ATOM 845 C CA . THR A 1 108 ? -5.539 -8.742 -18.547 1 93.19 108 THR A CA 1
ATOM 846 C C . THR A 1 108 ? -5.012 -8.703 -19.969 1 93.19 108 THR A C 1
ATOM 848 O O . THR A 1 108 ? -5.332 -9.586 -20.781 1 93.19 108 THR A O 1
ATOM 851 N N . VAL A 1 109 ? -4.211 -7.734 -20.312 1 94.25 109 VAL A N 1
ATOM 852 C CA . VAL A 1 109 ? -3.613 -7.641 -21.641 1 94.25 109 VAL A CA 1
ATOM 853 C C . VAL A 1 109 ? -2.795 -8.898 -21.922 1 94.25 109 VAL A C 1
ATOM 855 O O . VAL A 1 109 ? -2.883 -9.461 -23.016 1 94.25 109 VAL A O 1
ATOM 858 N N . GLU A 1 110 ? -2.1 -9.367 -20.938 1 92.88 110 GLU A N 1
ATOM 859 C CA . GLU A 1 110 ? -1.263 -10.555 -21.078 1 92.88 110 GLU A CA 1
ATOM 860 C C . GLU A 1 110 ? -2.111 -11.805 -21.25 1 92.88 110 GLU A C 1
ATOM 862 O O . GLU A 1 110 ? -1.781 -12.688 -22.047 1 92.88 110 GLU A O 1
ATOM 867 N N . LEU A 1 111 ? -3.188 -11.875 -20.531 1 91.94 111 LEU A N 1
ATOM 868 C CA . LEU A 1 111 ? -4.074 -13.039 -20.578 1 91.94 111 LEU A CA 1
ATOM 869 C C . LEU A 1 111 ? -4.84 -13.094 -21.891 1 91.94 111 LEU A C 1
ATOM 871 O O . LEU A 1 111 ? -5.137 -14.188 -22.391 1 91.94 111 LEU A O 1
ATOM 875 N N . ALA A 1 112 ? -5.121 -11.961 -22.438 1 91.69 112 ALA A N 1
ATOM 876 C CA . ALA A 1 112 ? -5.934 -11.867 -23.656 1 91.69 112 ALA A CA 1
ATOM 877 C C . ALA A 1 112 ? -5.215 -12.492 -24.844 1 91.69 112 ALA A C 1
ATOM 879 O O . ALA A 1 112 ? -5.844 -12.844 -25.844 1 91.69 112 ALA A O 1
ATOM 880 N N . ALA A 1 113 ? -3.982 -12.648 -24.703 1 91.38 113 ALA A N 1
ATOM 881 C CA . ALA A 1 113 ? -3.189 -13.234 -25.781 1 91.38 113 ALA A CA 1
ATOM 882 C C . ALA A 1 113 ? -3.256 -14.758 -25.75 1 91.38 113 ALA A C 1
ATOM 884 O O . ALA A 1 113 ? -2.715 -15.43 -26.641 1 91.38 113 ALA A O 1
ATOM 885 N N . HIS A 1 114 ? -3.99 -15.312 -24.781 1 91.12 114 HIS A N 1
ATOM 886 C CA . HIS A 1 114 ? -4.082 -16.75 -24.594 1 91.12 114 HIS A CA 1
ATOM 887 C C . HIS A 1 114 ? -5.535 -17.219 -24.594 1 91.12 114 HIS A C 1
ATOM 889 O O . HIS A 1 114 ? -6.449 -16.406 -24.484 1 91.12 114 HIS A O 1
ATOM 895 N N . PRO A 1 115 ? -5.777 -18.578 -24.781 1 88 115 PRO A N 1
ATOM 896 C CA . PRO A 1 115 ? -7.152 -19.078 -24.719 1 88 115 PRO A CA 1
ATOM 897 C C . PRO A 1 115 ? -7.824 -18.781 -23.391 1 88 115 PRO A C 1
ATOM 899 O O . PRO A 1 115 ? -7.18 -18.844 -22.328 1 88 115 PRO A O 1
ATOM 902 N N . PRO A 1 116 ? -9.055 -18.438 -23.422 1 85.75 116 PRO A N 1
ATOM 903 C CA . PRO A 1 116 ? -9.766 -18.094 -22.188 1 85.75 116 PRO A CA 1
ATOM 904 C C . PRO A 1 116 ? -9.836 -19.25 -21.188 1 85.75 116 PRO A C 1
ATOM 906 O O . PRO A 1 116 ? -9.844 -20.422 -21.609 1 85.75 116 PRO A O 1
ATOM 909 N N . ILE A 1 117 ? -9.766 -18.875 -19.984 1 84.94 117 ILE A N 1
ATOM 910 C CA . ILE A 1 117 ? -9.914 -19.844 -18.906 1 84.94 117 ILE A CA 1
ATOM 911 C C . ILE A 1 117 ? -11.336 -19.797 -18.359 1 84.94 117 ILE A C 1
ATOM 913 O O . ILE A 1 117 ? -11.805 -18.75 -17.906 1 84.94 117 ILE A O 1
ATOM 917 N N . ALA A 1 118 ? -11.984 -20.906 -18.375 1 77.69 118 ALA A N 1
ATOM 918 C CA . ALA A 1 118 ? -13.406 -20.984 -18.047 1 77.69 118 ALA A CA 1
ATOM 919 C C . ALA A 1 118 ? -13.633 -20.734 -16.547 1 77.69 118 ALA A C 1
ATOM 921 O O . ALA A 1 118 ? -12.805 -21.094 -15.719 1 77.69 118 ALA A O 1
ATOM 922 N N . ASN A 1 119 ? -14.727 -20.078 -16.141 1 80.19 119 ASN A N 1
ATOM 923 C CA . ASN A 1 119 ? -15.352 -19.969 -14.82 1 80.19 119 ASN A CA 1
ATOM 924 C C . ASN A 1 119 ? -14.57 -19.031 -13.906 1 80.19 119 ASN A C 1
ATOM 926 O O . ASN A 1 119 ? -15 -18.75 -12.789 1 80.19 119 ASN A O 1
ATOM 930 N N . LEU A 1 120 ? -13.406 -18.562 -14.359 1 79.5 120 LEU A N 1
ATOM 931 C CA . LEU A 1 120 ? -12.625 -17.688 -13.5 1 79.5 120 LEU A CA 1
ATOM 932 C C . LEU A 1 120 ? -13.062 -16.234 -13.664 1 79.5 120 LEU A C 1
ATOM 934 O O . LEU A 1 120 ? -13.141 -15.484 -12.688 1 79.5 120 LEU A O 1
ATOM 938 N N . GLN A 1 121 ? -13.562 -15.898 -14.828 1 80.06 121 GLN A N 1
ATOM 939 C CA . GLN A 1 121 ? -13.836 -14.516 -15.203 1 80.06 121 GLN A CA 1
ATOM 940 C C . GLN A 1 121 ? -15.031 -13.969 -14.438 1 80.06 121 GLN A C 1
ATOM 942 O O . GLN A 1 121 ? -14.969 -12.875 -13.867 1 80.06 121 GLN A O 1
ATOM 947 N N . PRO A 1 122 ? -16.094 -14.727 -14.219 1 84.81 122 PRO A N 1
ATOM 948 C CA . PRO A 1 122 ? -17.234 -14.195 -13.469 1 84.81 122 PRO A CA 1
ATOM 949 C C . PRO A 1 122 ? -16.922 -13.961 -11.992 1 84.81 122 PRO A C 1
ATOM 951 O O . PRO A 1 122 ? -17.438 -13.016 -11.391 1 84.81 122 PRO A O 1
ATOM 954 N N . LYS A 1 123 ? -16.109 -14.781 -11.438 1 89.81 123 LYS A N 1
ATOM 955 C CA . LYS A 1 123 ? -15.766 -14.648 -10.023 1 89.81 123 LYS A CA 1
ATOM 956 C C . LYS A 1 123 ? -14.898 -13.414 -9.781 1 89.81 123 LYS A C 1
ATOM 958 O O . LYS A 1 123 ? -15.031 -12.742 -8.758 1 89.81 123 LYS A O 1
ATOM 963 N N . LEU A 1 124 ? -14.062 -13.156 -10.719 1 91.94 124 LEU A N 1
ATOM 964 C CA . LEU A 1 124 ? -13.227 -11.969 -10.609 1 91.94 124 LEU A CA 1
ATOM 965 C C . LEU A 1 124 ? -14.062 -10.695 -10.688 1 91.94 124 LEU A C 1
ATOM 967 O O . LEU A 1 124 ? -13.797 -9.727 -9.977 1 91.94 124 LEU A O 1
ATOM 971 N N . ALA A 1 125 ? -15.047 -10.742 -11.57 1 91.88 125 ALA A N 1
ATOM 972 C CA . ALA A 1 125 ? -15.953 -9.602 -11.688 1 91.88 125 ALA A CA 1
ATOM 973 C C . ALA A 1 125 ? -16.719 -9.375 -10.398 1 91.88 125 ALA A C 1
ATOM 975 O O . ALA A 1 125 ? -16.922 -8.227 -9.984 1 91.88 125 ALA A O 1
ATOM 976 N N . GLU A 1 126 ? -17.125 -10.445 -9.805 1 94.38 126 GLU A N 1
ATOM 977 C CA . GLU A 1 126 ? -17.812 -10.367 -8.523 1 94.38 126 GLU A CA 1
ATOM 978 C C . GLU A 1 126 ? -16.922 -9.75 -7.453 1 94.38 126 GLU A C 1
ATOM 980 O O . GLU A 1 126 ? -17.375 -8.898 -6.676 1 94.38 126 GLU A O 1
ATOM 985 N N . MET A 1 127 ? -15.727 -10.164 -7.41 1 96 127 MET A N 1
ATOM 986 C CA . MET A 1 127 ? -14.773 -9.641 -6.438 1 96 127 MET A CA 1
ATOM 987 C C . MET A 1 127 ? -14.5 -8.164 -6.68 1 96 127 MET A C 1
ATOM 989 O O . MET A 1 127 ? -14.422 -7.379 -5.734 1 96 127 MET A O 1
ATOM 993 N N . ALA A 1 128 ? -14.375 -7.809 -7.945 1 95.69 128 ALA A N 1
ATOM 994 C CA . ALA A 1 128 ? -14.141 -6.414 -8.305 1 95.69 128 ALA A CA 1
ATOM 995 C C . ALA A 1 128 ? -15.305 -5.527 -7.855 1 95.69 128 ALA A C 1
ATOM 997 O O . ALA A 1 128 ? -15.086 -4.426 -7.344 1 95.69 128 ALA A O 1
ATOM 998 N N . ASP A 1 129 ? -16.484 -6.035 -8.039 1 95.06 129 ASP A N 1
ATOM 999 C CA . ASP A 1 129 ? -17.672 -5.293 -7.613 1 95.06 129 ASP A CA 1
ATOM 1000 C C . ASP A 1 129 ? -17.688 -5.082 -6.102 1 95.06 129 ASP A C 1
ATOM 1002 O O . ASP A 1 129 ? -18 -3.986 -5.625 1 95.06 129 ASP A O 1
ATOM 1006 N N . ALA A 1 130 ? -17.359 -6.117 -5.398 1 96.44 130 ALA A N 1
ATOM 1007 C CA . ALA A 1 130 ? -17.312 -6.031 -3.941 1 96.44 130 ALA A CA 1
ATOM 1008 C C . ALA A 1 130 ? -16.25 -5.039 -3.479 1 96.44 130 ALA A C 1
ATOM 1010 O O . ALA A 1 130 ? -16.5 -4.203 -2.613 1 96.44 130 ALA A O 1
ATOM 1011 N N . ALA A 1 131 ? -15.047 -5.121 -4.055 1 97.06 131 ALA A N 1
ATOM 1012 C CA . ALA A 1 131 ? -13.953 -4.223 -3.699 1 97.06 131 ALA A CA 1
ATOM 1013 C C . ALA A 1 131 ? -14.312 -2.773 -4.016 1 97.06 131 ALA A C 1
ATOM 1015 O O . ALA A 1 131 ? -14.047 -1.872 -3.219 1 97.06 131 ALA A O 1
ATOM 1016 N N . SER A 1 132 ? -14.938 -2.58 -5.191 1 96.62 132 SER A N 1
ATOM 1017 C CA . SER A 1 132 ? -15.344 -1.24 -5.602 1 96.62 132 SER A CA 1
ATOM 1018 C C . SER A 1 132 ? -16.359 -0.65 -4.633 1 96.62 132 SER A C 1
ATOM 1020 O O . SER A 1 132 ? -16.281 0.525 -4.27 1 96.62 132 SER A O 1
ATOM 1022 N N . ARG A 1 133 ? -17.281 -1.441 -4.215 1 96.12 133 ARG A N 1
ATOM 1023 C CA . ARG A 1 133 ? -18.281 -1.006 -3.248 1 96.12 133 ARG A CA 1
ATOM 1024 C C . ARG A 1 133 ? -17.625 -0.613 -1.926 1 96.12 133 ARG A C 1
ATOM 1026 O O . ARG A 1 133 ? -18.016 0.383 -1.31 1 96.12 133 ARG A O 1
ATOM 1033 N N . MET A 1 134 ? -16.703 -1.403 -1.528 1 97.56 134 MET A N 1
ATOM 1034 C CA . MET A 1 134 ? -15.992 -1.104 -0.287 1 97.56 134 MET A CA 1
ATOM 1035 C C . MET A 1 134 ? -15.273 0.238 -0.381 1 97.56 134 MET A C 1
ATOM 1037 O O . MET A 1 134 ? -15.281 1.019 0.573 1 97.56 134 MET A O 1
ATOM 1041 N N . VAL A 1 135 ? -14.656 0.518 -1.524 1 97.56 135 VAL A N 1
ATOM 1042 C CA . VAL A 1 135 ? -13.938 1.772 -1.722 1 97.56 135 VAL A CA 1
ATOM 1043 C C . VAL A 1 135 ? -14.914 2.945 -1.63 1 97.56 135 VAL A C 1
ATOM 1045 O O . VAL A 1 135 ? -14.656 3.92 -0.92 1 97.56 135 VAL A O 1
ATOM 1048 N N . ARG A 1 136 ? -16.031 2.824 -2.297 1 96.88 136 ARG A N 1
ATOM 1049 C CA . ARG A 1 136 ? -17.031 3.877 -2.277 1 96.88 136 ARG A CA 1
ATOM 1050 C C . ARG A 1 136 ? -17.547 4.129 -0.859 1 96.88 136 ARG A C 1
ATOM 1052 O O . ARG A 1 136 ? -17.594 5.273 -0.408 1 96.88 136 ARG A O 1
ATOM 1059 N N . MET A 1 137 ? -17.844 3.051 -0.198 1 97.44 137 MET A N 1
ATOM 1060 C CA . MET A 1 137 ? -18.375 3.166 1.156 1 97.44 137 MET A CA 1
ATOM 1061 C C . MET A 1 137 ? -17.344 3.748 2.105 1 97.44 137 MET A C 1
ATOM 1063 O O . MET A 1 137 ? -17.672 4.559 2.975 1 97.44 137 MET A O 1
ATOM 1067 N N . ALA A 1 138 ? -16.109 3.303 1.961 1 98.06 138 ALA A N 1
ATOM 1068 C CA . ALA A 1 138 ? -15.031 3.811 2.811 1 98.06 138 ALA A CA 1
ATOM 1069 C C . ALA A 1 138 ? -14.844 5.312 2.619 1 98.06 138 ALA A C 1
ATOM 1071 O O . ALA A 1 138 ? -14.734 6.059 3.596 1 98.06 138 ALA A O 1
ATOM 1072 N N . LEU A 1 139 ? -14.883 5.734 1.391 1 97.38 139 LEU A N 1
ATOM 1073 C CA . LEU A 1 139 ? -14.695 7.152 1.104 1 97.38 139 LEU A CA 1
ATOM 1074 C C . LEU A 1 139 ? -15.891 7.969 1.591 1 97.38 139 LEU A C 1
ATOM 1076 O O . LEU A 1 139 ? -15.719 9.047 2.156 1 97.38 139 LEU A O 1
ATOM 1080 N N . ASP A 1 140 ? -17.109 7.48 1.369 1 97.06 140 ASP A N 1
ATOM 1081 C CA . ASP A 1 140 ? -18.312 8.148 1.881 1 97.06 140 ASP A CA 1
ATOM 1082 C C . ASP A 1 140 ? -18.25 8.289 3.4 1 97.06 140 ASP A C 1
ATOM 1084 O O . ASP A 1 140 ? -18.594 9.344 3.943 1 97.06 140 ASP A O 1
ATOM 1088 N N . SER A 1 141 ? -17.812 7.176 4.008 1 97.69 141 SER A N 1
ATOM 1089 C CA . SER A 1 141 ? -17.703 7.215 5.465 1 97.69 141 SER A CA 1
ATOM 1090 C C . SER A 1 141 ? -16.734 8.297 5.922 1 97.69 141 SER A C 1
ATOM 1092 O O . SER A 1 141 ? -16.953 8.938 6.953 1 97.69 141 SER A O 1
ATOM 1094 N N . PHE A 1 142 ? -15.711 8.547 5.148 1 97 142 PHE A N 1
ATOM 1095 C CA . PHE A 1 142 ? -14.703 9.555 5.477 1 97 142 PHE A CA 1
ATOM 1096 C C . PHE A 1 142 ? -15.266 10.961 5.297 1 97 142 PHE A C 1
ATOM 1098 O O . PHE A 1 142 ? -15.234 11.766 6.227 1 97 142 PHE A O 1
ATOM 1105 N N . VAL A 1 143 ? -15.844 11.25 4.168 1 95.88 143 VAL A N 1
ATOM 1106 C CA . VAL A 1 143 ? -16.312 12.586 3.824 1 95.88 143 VAL A CA 1
ATOM 1107 C C . VAL A 1 143 ? -17.469 12.977 4.742 1 95.88 143 VAL A C 1
ATOM 1109 O O . VAL A 1 143 ? -17.609 14.141 5.129 1 95.88 143 VAL A O 1
ATOM 1112 N N . GLU A 1 144 ? -18.25 11.969 5.125 1 95.19 144 GLU A N 1
ATOM 1113 C CA . GLU A 1 144 ? -19.391 12.219 5.988 1 95.19 144 GLU A CA 1
ATOM 1114 C C . GLU A 1 144 ? -19.031 12.055 7.461 1 95.19 144 GLU A C 1
ATOM 1116 O O . GLU A 1 144 ? -19.859 12.258 8.344 1 95.19 144 GLU A O 1
ATOM 1121 N N . GLU A 1 145 ? -17.844 11.664 7.738 1 95.25 145 GLU A N 1
ATOM 1122 C CA . GLU A 1 145 ? -17.359 11.422 9.094 1 95.25 145 GLU A CA 1
ATOM 1123 C C . GLU A 1 145 ? -18.281 10.453 9.844 1 95.25 145 GLU A C 1
ATOM 1125 O O . GLU A 1 145 ? -18.688 10.727 10.969 1 95.25 145 GLU A O 1
ATOM 1130 N N . ASP A 1 146 ? -18.594 9.375 9.188 1 96.06 146 ASP A N 1
ATOM 1131 C CA . ASP A 1 146 ? -19.547 8.383 9.695 1 96.06 146 ASP A CA 1
ATOM 1132 C C . ASP A 1 146 ? -18.828 7.102 10.117 1 96.06 146 ASP A C 1
ATOM 1134 O O . ASP A 1 146 ? -18.594 6.215 9.289 1 96.06 146 ASP A O 1
ATOM 1138 N N . ALA A 1 147 ? -18.562 6.941 11.438 1 95.88 147 ALA A N 1
ATOM 1139 C CA . ALA A 1 147 ? -17.828 5.793 11.969 1 95.88 147 ALA A CA 1
ATOM 1140 C C . ALA A 1 147 ? -18.641 4.508 11.812 1 95.88 147 ALA A C 1
ATOM 1142 O O . ALA A 1 147 ? -18.062 3.43 11.633 1 95.88 147 ALA A O 1
ATOM 1143 N N . ASN A 1 148 ? -19.922 4.625 11.875 1 96.5 148 ASN A N 1
ATOM 1144 C CA . ASN A 1 148 ? -20.75 3.438 11.703 1 96.5 148 ASN A CA 1
ATOM 1145 C C . ASN A 1 148 ? -20.641 2.883 10.281 1 96.5 148 ASN A C 1
ATOM 1147 O O . ASN A 1 148 ? -20.547 1.671 10.094 1 96.5 148 ASN A O 1
ATOM 1151 N N . MET A 1 149 ? -20.719 3.736 9.32 1 96.88 149 MET A N 1
ATOM 1152 C CA . MET A 1 149 ? -20.516 3.318 7.938 1 96.88 149 MET A CA 1
ATOM 1153 C C . MET A 1 149 ? -19.125 2.713 7.75 1 96.88 149 MET A C 1
ATOM 1155 O O . MET A 1 149 ? -18.969 1.718 7.039 1 96.88 149 MET A O 1
ATOM 1159 N N . ALA A 1 150 ? -18.141 3.275 8.375 1 97.31 150 ALA A N 1
ATOM 1160 C CA . ALA A 1 150 ? -16.781 2.744 8.305 1 97.31 150 ALA A CA 1
ATOM 1161 C C . ALA A 1 150 ? -16.719 1.324 8.859 1 97.31 150 ALA A C 1
ATOM 1163 O O . ALA A 1 150 ? -16.062 0.458 8.289 1 97.31 150 ALA A O 1
ATOM 1164 N N . ARG A 1 151 ? -17.422 1.089 9.93 1 96.56 151 ARG A N 1
ATOM 1165 C CA . ARG A 1 151 ? -17.438 -0.24 10.531 1 96.56 151 ARG A CA 1
ATOM 1166 C C . ARG A 1 151 ? -18.094 -1.255 9.602 1 96.56 151 ARG A C 1
ATOM 1168 O O . ARG A 1 151 ? -17.703 -2.424 9.57 1 96.56 151 ARG A O 1
ATOM 1175 N N . ARG A 1 152 ? -19.047 -0.816 8.859 1 96.81 152 ARG A N 1
ATOM 1176 C CA . ARG A 1 152 ? -19.672 -1.695 7.879 1 96.81 152 ARG A CA 1
ATOM 1177 C C . ARG A 1 152 ? -18.688 -2.105 6.789 1 96.81 152 ARG A C 1
ATOM 1179 O O . ARG A 1 152 ? -18.75 -3.232 6.297 1 96.81 152 ARG A O 1
ATOM 1186 N N . VAL A 1 153 ? -17.844 -1.212 6.379 1 97.5 153 VAL A N 1
ATOM 1187 C CA . VAL A 1 153 ? -16.812 -1.527 5.391 1 97.5 153 VAL A CA 1
ATOM 1188 C C . VAL A 1 153 ? -15.953 -2.688 5.891 1 97.5 153 VAL A C 1
ATOM 1190 O O . VAL A 1 153 ? -15.648 -3.611 5.133 1 97.5 153 VAL A O 1
ATOM 1193 N N . LEU A 1 154 ? -15.586 -2.668 7.191 1 95.88 154 LEU A N 1
ATOM 1194 C CA . LEU A 1 154 ? -14.734 -3.695 7.777 1 95.88 154 LEU A CA 1
ATOM 1195 C C . LEU A 1 154 ? -15.414 -5.062 7.719 1 95.88 154 LEU A C 1
ATOM 1197 O O . LEU A 1 154 ? -14.75 -6.078 7.512 1 95.88 154 LEU A O 1
ATOM 1201 N N . ARG A 1 155 ? -16.688 -5.074 7.785 1 94.75 155 ARG A N 1
ATOM 1202 C CA . ARG A 1 155 ? -17.453 -6.324 7.746 1 94.75 155 ARG A CA 1
ATOM 1203 C C . ARG A 1 155 ? -17.516 -6.871 6.324 1 94.75 155 ARG A C 1
ATOM 1205 O O . ARG A 1 155 ? -17.5 -8.086 6.117 1 94.75 155 ARG A O 1
ATOM 1212 N N . GLU A 1 156 ? -17.609 -5.992 5.387 1 94.62 156 GLU A N 1
ATOM 1213 C CA . GLU A 1 156 ? -17.703 -6.387 3.986 1 94.62 156 GLU A CA 1
ATOM 1214 C C . GLU A 1 156 ? -16.422 -7.031 3.496 1 94.62 156 GLU A C 1
ATOM 1216 O O . GLU A 1 156 ? -16.406 -7.742 2.486 1 94.62 156 GLU A O 1
ATOM 1221 N N . ASP A 1 157 ? -15.328 -6.766 4.207 1 94.62 157 ASP A N 1
ATOM 1222 C CA . ASP A 1 157 ? -14.031 -7.289 3.799 1 94.62 157 ASP A CA 1
ATOM 1223 C C . ASP A 1 157 ? -14.023 -8.82 3.812 1 94.62 157 ASP A C 1
ATOM 1225 O O . ASP A 1 157 ? -13.281 -9.445 3.053 1 94.62 157 ASP A O 1
ATOM 1229 N N . ASP A 1 158 ? -14.828 -9.414 4.641 1 93.94 158 ASP A N 1
ATOM 1230 C CA . ASP A 1 158 ? -14.914 -10.867 4.742 1 93.94 158 ASP A CA 1
ATOM 1231 C C . ASP A 1 158 ? -15.328 -11.492 3.41 1 93.94 158 ASP A C 1
ATOM 1233 O O . ASP A 1 158 ? -14.836 -12.555 3.035 1 93.94 158 ASP A O 1
ATOM 1237 N N . ALA A 1 159 ? -16.219 -10.82 2.762 1 94.06 159 ALA A N 1
ATOM 1238 C CA . ALA A 1 159 ? -16.703 -11.32 1.475 1 94.06 159 ALA A CA 1
ATOM 1239 C C . ALA A 1 159 ? -15.578 -11.328 0.44 1 94.06 159 ALA A C 1
ATOM 1241 O O . ALA A 1 159 ? -15.438 -12.289 -0.324 1 94.06 159 ALA A O 1
ATOM 1242 N N . VAL A 1 160 ? -14.82 -10.273 0.401 1 96.31 160 VAL A N 1
ATOM 1243 C CA . VAL A 1 160 ? -13.711 -10.188 -0.543 1 96.31 160 VAL A CA 1
ATOM 1244 C C . VAL A 1 160 ? -12.664 -11.25 -0.214 1 96.31 160 VAL A C 1
ATOM 1246 O O . VAL A 1 160 ? -12.117 -11.883 -1.115 1 96.31 160 VAL A O 1
ATOM 1249 N N . ASP A 1 161 ? -12.461 -11.477 1.065 1 94.69 161 ASP A N 1
ATOM 1250 C CA . ASP A 1 161 ? -11.508 -12.5 1.496 1 94.69 161 ASP A CA 1
ATOM 1251 C C . ASP A 1 161 ? -11.945 -13.883 1.02 1 94.69 161 ASP A C 1
ATOM 1253 O O . ASP A 1 161 ? -11.117 -14.68 0.566 1 94.69 161 ASP A O 1
ATOM 1257 N N . ALA A 1 162 ? -13.172 -14.18 1.133 1 95.62 162 ALA A N 1
ATOM 1258 C CA . ALA A 1 162 ? -13.703 -15.469 0.704 1 95.62 162 ALA A CA 1
ATOM 1259 C C . ALA A 1 162 ? -13.539 -15.656 -0.801 1 95.62 162 ALA A C 1
ATOM 1261 O O . ALA A 1 162 ? -13.117 -16.719 -1.258 1 95.62 162 ALA A O 1
ATOM 1262 N N . LEU A 1 163 ? -13.867 -14.617 -1.545 1 95.56 163 LEU A N 1
ATOM 1263 C CA . LEU A 1 163 ? -13.719 -14.672 -2.996 1 95.56 163 LEU A CA 1
ATOM 1264 C C . LEU A 1 163 ? -12.258 -14.828 -3.393 1 95.56 163 LEU A C 1
ATOM 1266 O O . LEU A 1 163 ? -11.938 -15.594 -4.312 1 95.56 163 LEU A O 1
ATOM 1270 N N . TYR A 1 164 ? -11.414 -14.172 -2.729 1 96.56 164 TYR A N 1
ATOM 1271 C CA . TYR A 1 164 ? -9.984 -14.289 -2.971 1 96.56 164 TYR A CA 1
ATOM 1272 C C . TYR A 1 164 ? -9.516 -15.727 -2.779 1 96.56 164 TYR A C 1
ATOM 1274 O O . TYR A 1 164 ? -8.836 -16.281 -3.643 1 96.56 164 TYR A O 1
ATOM 1282 N N . GLY A 1 165 ? -9.914 -16.312 -1.666 1 95.12 165 GLY A N 1
ATOM 1283 C CA . GLY A 1 165 ? -9.562 -17.703 -1.405 1 95.12 165 GLY A CA 1
ATOM 1284 C C . GLY A 1 165 ? -10.055 -18.641 -2.48 1 95.12 165 GLY A C 1
ATOM 1285 O O . GLY A 1 165 ? -9.32 -19.547 -2.904 1 95.12 165 GLY A O 1
ATOM 1286 N N . GLU A 1 166 ? -11.227 -18.422 -2.891 1 95.06 166 GLU A N 1
ATOM 1287 C CA . GLU A 1 166 ? -11.805 -19.266 -3.934 1 95.06 166 GLU A CA 1
ATOM 1288 C C . GLU A 1 166 ? -11.047 -19.125 -5.25 1 95.06 166 GLU A C 1
ATOM 1290 O O . GLU A 1 166 ? -10.742 -20.109 -5.91 1 95.06 166 GLU A O 1
ATOM 1295 N N . LEU A 1 167 ? -10.734 -17.906 -5.625 1 94.75 167 LEU A N 1
ATOM 1296 C CA . LEU A 1 167 ? -10.031 -17.641 -6.879 1 94.75 167 LEU A CA 1
ATOM 1297 C C . LEU A 1 167 ? -8.625 -18.234 -6.836 1 94.75 167 LEU A C 1
ATOM 1299 O O . LEU A 1 167 ? -8.133 -18.75 -7.844 1 94.75 167 LEU A O 1
ATOM 1303 N N . LEU A 1 168 ? -7.984 -18.188 -5.703 1 94.56 168 LEU A N 1
ATOM 1304 C CA . LEU A 1 168 ? -6.66 -18.781 -5.559 1 94.56 168 LEU A CA 1
ATOM 1305 C C . LEU A 1 168 ? -6.719 -20.297 -5.75 1 94.56 168 LEU A C 1
ATOM 1307 O O . LEU A 1 168 ? -5.879 -20.875 -6.441 1 94.56 168 LEU A O 1
ATOM 1311 N N . ARG A 1 169 ? -7.699 -20.891 -5.148 1 94.56 169 ARG A N 1
ATOM 1312 C CA . ARG A 1 169 ? -7.871 -22.328 -5.297 1 94.56 169 ARG A CA 1
ATOM 1313 C C . ARG A 1 169 ? -8.133 -22.703 -6.754 1 94.56 169 ARG A C 1
ATOM 1315 O O . ARG A 1 169 ? -7.559 -23.672 -7.266 1 94.56 169 ARG A O 1
ATOM 1322 N N . MET A 1 170 ? -8.93 -21.953 -7.363 1 93.94 170 MET A N 1
ATOM 1323 C CA . MET A 1 170 ? -9.234 -22.219 -8.766 1 93.94 170 MET A CA 1
ATOM 1324 C C . MET A 1 170 ? -7.996 -22.031 -9.633 1 93.94 170 MET A C 1
ATOM 1326 O O . MET A 1 170 ? -7.762 -22.828 -10.555 1 93.94 170 MET A O 1
ATOM 1330 N N . SER A 1 171 ? -7.246 -21 -9.359 1 94.06 171 SER A N 1
ATOM 1331 C CA . SER A 1 171 ? -6.012 -20.766 -10.102 1 94.06 171 SER A CA 1
ATOM 1332 C C . SER A 1 171 ? -5.035 -21.922 -9.938 1 94.06 171 SER A C 1
ATOM 1334 O O . SER A 1 171 ? -4.441 -22.391 -10.914 1 94.06 171 SER A O 1
ATOM 1336 N N . MET A 1 172 ? -4.934 -22.422 -8.742 1 94 172 MET A N 1
ATOM 1337 C CA . MET A 1 172 ? -4.027 -23.531 -8.477 1 94 172 MET A CA 1
ATOM 1338 C C . MET A 1 172 ? -4.496 -24.797 -9.188 1 94 172 MET A C 1
ATOM 1340 O O . MET A 1 172 ? -3.68 -25.547 -9.727 1 94 172 MET A O 1
ATOM 1344 N N . GLN A 1 173 ? -5.758 -25.016 -9.141 1 94.12 173 GLN A N 1
ATOM 1345 C CA . GLN A 1 173 ? -6.316 -26.172 -9.836 1 94.12 173 GLN A CA 1
ATOM 1346 C C . GLN A 1 173 ? -6.062 -26.094 -11.336 1 94.12 173 GLN A C 1
ATOM 1348 O O . GLN A 1 173 ? -5.727 -27.094 -11.969 1 94.12 173 GLN A O 1
ATOM 1353 N N . PHE A 1 174 ? -6.211 -24.984 -11.852 1 93.62 174 PHE A N 1
ATOM 1354 C CA . PHE A 1 174 ? -5.949 -24.766 -13.273 1 93.62 174 PHE A CA 1
ATOM 1355 C C . PHE A 1 174 ? -4.492 -25.062 -13.609 1 93.62 174 PHE A C 1
ATOM 1357 O O . PHE A 1 174 ? -4.203 -25.766 -14.586 1 93.62 174 PHE A O 1
ATOM 1364 N N . ILE A 1 175 ? -3.574 -24.594 -12.82 1 94.25 175 ILE A N 1
ATOM 1365 C CA . ILE A 1 175 ? -2.145 -24.766 -13.047 1 94.25 175 ILE A CA 1
ATOM 1366 C C . ILE A 1 175 ? -1.788 -26.25 -12.953 1 94.25 175 ILE A C 1
ATOM 1368 O O . ILE A 1 175 ? -0.992 -26.766 -13.742 1 94.25 175 ILE A O 1
ATOM 1372 N N . ARG A 1 176 ? -2.422 -26.922 -12.039 1 93.75 176 ARG A N 1
ATOM 1373 C CA . ARG A 1 176 ? -2.168 -28.344 -11.883 1 93.75 176 ARG A CA 1
ATOM 1374 C C . ARG A 1 176 ? -2.621 -29.125 -13.117 1 93.75 176 ARG A C 1
ATOM 1376 O O . ARG A 1 176 ? -1.955 -30.062 -13.539 1 93.75 176 ARG A O 1
ATOM 1383 N N . SER A 1 177 ? -3.664 -28.672 -13.648 1 92.88 177 SER A N 1
ATOM 1384 C CA . SER A 1 177 ? -4.246 -29.391 -14.781 1 92.88 177 SER A CA 1
ATOM 1385 C C . SER A 1 177 ? -3.549 -29.016 -16.078 1 92.88 177 SER A C 1
ATOM 1387 O O . SER A 1 177 ? -3.506 -29.812 -17.016 1 92.88 177 SER A O 1
ATOM 1389 N N . GLN A 1 178 ? -3.029 -27.797 -16.141 1 93.56 178 GLN A N 1
ATOM 1390 C CA . GLN A 1 178 ? -2.344 -27.297 -17.328 1 93.56 178 GLN A CA 1
ATOM 1391 C C . GLN A 1 178 ? -1.043 -26.578 -16.953 1 93.56 178 GLN A C 1
ATOM 1393 O O . GLN A 1 178 ? -0.911 -25.375 -17.156 1 93.56 178 GLN A O 1
ATOM 1398 N N . PRO A 1 179 ? -0.127 -27.375 -16.562 1 93.75 179 PRO A N 1
ATOM 1399 C CA . PRO A 1 179 ? 1.119 -26.781 -16.078 1 93.75 179 PRO A CA 1
ATOM 1400 C C . PRO A 1 179 ? 1.833 -25.953 -17.141 1 93.75 179 PRO A C 1
ATOM 1402 O O . PRO A 1 179 ? 2.588 -25.031 -16.812 1 93.75 179 PRO A O 1
ATOM 1405 N N . GLU A 1 180 ? 1.604 -26.25 -18.406 1 92.56 180 GLU A N 1
ATOM 1406 C CA . GLU A 1 180 ? 2.217 -25.484 -19.5 1 92.56 180 GLU A CA 1
ATOM 1407 C C . GLU A 1 180 ? 1.694 -24.062 -19.547 1 92.56 180 GLU A C 1
ATOM 1409 O O . GLU A 1 180 ? 2.32 -23.188 -20.141 1 92.56 180 GLU A O 1
ATOM 1414 N N . ARG A 1 181 ? 0.541 -23.859 -18.875 1 94.06 181 ARG A N 1
ATOM 1415 C CA . ARG A 1 181 ? -0.058 -22.531 -18.828 1 94.06 181 ARG A CA 1
ATOM 1416 C C . ARG A 1 181 ? 0.053 -21.938 -17.438 1 94.06 181 ARG A C 1
ATOM 1418 O O . ARG A 1 181 ? -0.838 -21.203 -17 1 94.06 181 ARG A O 1
ATOM 1425 N N . VAL A 1 182 ? 1.123 -22.266 -16.781 1 95.25 182 VAL A N 1
ATOM 1426 C CA . VAL A 1 182 ? 1.36 -21.812 -15.406 1 95.25 182 VAL A CA 1
ATOM 1427 C C . VAL A 1 182 ? 1.312 -20.281 -15.352 1 95.25 182 VAL A C 1
ATOM 1429 O O . VAL A 1 182 ? 0.804 -19.703 -14.391 1 95.25 182 VAL A O 1
ATOM 1432 N N . GLU A 1 183 ? 1.783 -19.609 -16.359 1 94.44 183 GLU A N 1
ATOM 1433 C CA . GLU A 1 183 ? 1.795 -18.141 -16.391 1 94.44 183 GLU A CA 1
ATOM 1434 C C . GLU A 1 183 ? 0.377 -17.578 -16.328 1 94.44 183 GLU A C 1
ATOM 1436 O O . GLU A 1 183 ? 0.117 -16.609 -15.617 1 94.44 183 GLU A O 1
ATOM 1441 N N . ASP A 1 184 ? -0.485 -18.203 -17.031 1 93.5 184 ASP A N 1
ATOM 1442 C CA . ASP A 1 184 ? -1.873 -17.75 -17.062 1 93.5 184 ASP A CA 1
ATOM 1443 C C . ASP A 1 184 ? -2.525 -17.906 -15.688 1 93.5 184 ASP A C 1
ATOM 1445 O O . ASP A 1 184 ? -3.229 -17.016 -15.227 1 93.5 184 ASP A O 1
ATOM 1449 N N . GLY A 1 185 ? -2.283 -19.062 -15.086 1 93.12 185 GLY A N 1
ATOM 1450 C CA . GLY A 1 185 ? -2.809 -19.281 -13.75 1 93.12 185 GLY A CA 1
ATOM 1451 C C . GLY A 1 185 ? -2.283 -18.281 -12.734 1 93.12 185 GLY A C 1
ATOM 1452 O O . GLY A 1 185 ? -3.035 -17.797 -11.891 1 93.12 185 GLY A O 1
ATOM 1453 N N . MET A 1 186 ? -1.068 -17.953 -12.859 1 93.56 186 MET A N 1
ATOM 1454 C CA . MET A 1 186 ? -0.448 -17 -11.945 1 93.56 186 MET A CA 1
ATOM 1455 C C . MET A 1 186 ? -0.994 -15.594 -12.18 1 93.56 186 MET A C 1
ATOM 1457 O O . MET A 1 186 ? -1.136 -14.812 -11.234 1 93.56 186 MET A O 1
ATOM 1461 N N . ARG A 1 187 ? -1.203 -15.266 -13.406 1 93.12 187 ARG A N 1
ATOM 1462 C CA . ARG A 1 187 ? -1.778 -13.961 -13.719 1 93.12 187 ARG A CA 1
ATOM 1463 C C . ARG A 1 187 ? -3.164 -13.812 -13.094 1 93.12 187 ARG A C 1
ATOM 1465 O O . ARG A 1 187 ? -3.506 -12.75 -12.578 1 93.12 187 ARG A O 1
ATOM 1472 N N . ILE A 1 188 ? -3.912 -14.836 -13.086 1 93.19 188 ILE A N 1
ATOM 1473 C CA . ILE A 1 188 ? -5.238 -14.82 -12.477 1 93.19 188 ILE A CA 1
ATOM 1474 C C . ILE A 1 188 ? -5.109 -14.625 -10.969 1 93.19 188 ILE A C 1
ATOM 1476 O O . ILE A 1 188 ? -5.816 -13.805 -10.375 1 93.19 188 ILE A O 1
ATOM 1480 N N . ALA A 1 189 ? -4.254 -15.398 -10.406 1 94.31 189 ALA A N 1
ATOM 1481 C CA . ALA A 1 189 ? -4.008 -15.266 -8.969 1 94.31 189 ALA A CA 1
ATOM 1482 C C . ALA A 1 189 ? -3.57 -13.852 -8.609 1 94.31 189 ALA A C 1
ATOM 1484 O O . ALA A 1 189 ? -3.994 -13.297 -7.594 1 94.31 189 ALA A O 1
ATOM 1485 N N . SER A 1 190 ? -2.754 -13.281 -9.461 1 94.75 190 SER A N 1
ATOM 1486 C CA . SER A 1 190 ? -2.289 -11.914 -9.242 1 94.75 190 SER A CA 1
ATOM 1487 C C . SER A 1 190 ? -3.445 -10.922 -9.297 1 94.75 190 SER A C 1
ATOM 1489 O O . SER A 1 190 ? -3.531 -10.023 -8.461 1 94.75 190 SER A O 1
ATOM 1491 N N . CYS A 1 191 ? -4.305 -11.078 -10.266 1 95.38 19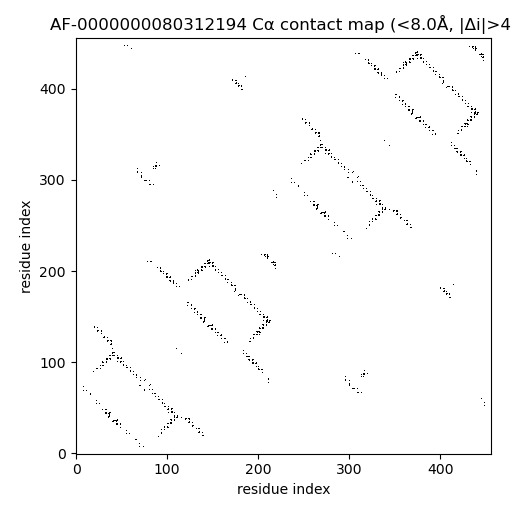1 CYS A N 1
ATOM 1492 C CA . CYS A 1 191 ? -5.461 -10.203 -10.375 1 95.38 191 CYS A CA 1
ATOM 1493 C C . CYS A 1 191 ? -6.336 -10.281 -9.133 1 95.38 191 CYS A C 1
ATOM 1495 O O . CYS A 1 191 ? -6.793 -9.258 -8.625 1 95.38 191 CYS A O 1
ATOM 1497 N N . ALA A 1 192 ? -6.531 -11.539 -8.711 1 95.5 192 ALA A N 1
ATOM 1498 C CA . ALA A 1 192 ? -7.289 -11.719 -7.477 1 95.5 192 ALA A CA 1
ATOM 1499 C C . ALA A 1 192 ? -6.621 -10.992 -6.312 1 95.5 192 ALA A C 1
ATOM 1501 O O . ALA A 1 192 ? -7.297 -10.344 -5.512 1 95.5 192 ALA A O 1
ATOM 1502 N N . LYS A 1 193 ? -5.391 -11.055 -6.23 1 95.62 193 LYS A N 1
ATOM 1503 C CA . LYS A 1 193 ? -4.637 -10.398 -5.164 1 95.62 193 LYS A CA 1
ATOM 1504 C C . LYS A 1 193 ? -4.754 -8.883 -5.258 1 95.62 193 LYS A C 1
ATOM 1506 O O . LYS A 1 193 ? -4.902 -8.203 -4.238 1 95.62 193 LYS A O 1
ATOM 1511 N N . TYR A 1 194 ? -4.645 -8.383 -6.461 1 96.31 194 TYR A N 1
ATOM 1512 C CA . TYR A 1 194 ? -4.773 -6.938 -6.637 1 96.31 194 TYR A CA 1
ATOM 1513 C C . TYR A 1 194 ? -6.129 -6.445 -6.145 1 96.31 194 TYR A C 1
ATOM 1515 O O . TYR A 1 194 ? -6.215 -5.406 -5.488 1 96.31 194 TYR A O 1
ATOM 1523 N N . LEU A 1 195 ? -7.137 -7.195 -6.426 1 96.81 195 LEU A N 1
ATOM 1524 C CA . LEU A 1 195 ? -8.477 -6.82 -5.977 1 96.81 195 LEU A CA 1
ATOM 1525 C C . LEU A 1 195 ? -8.578 -6.918 -4.457 1 96.81 195 LEU A C 1
ATOM 1527 O O . LEU A 1 195 ? -9.219 -6.078 -3.82 1 96.81 195 LEU A O 1
ATOM 1531 N N . GLU A 1 196 ? -8.023 -7.938 -3.908 1 96.94 196 GLU A N 1
ATOM 1532 C CA . GLU A 1 196 ? -7.965 -8.062 -2.455 1 96.94 196 GLU A CA 1
ATOM 1533 C C . GLU A 1 196 ? -7.25 -6.863 -1.83 1 96.94 196 GLU A C 1
ATOM 1535 O O . GLU A 1 196 ? -7.672 -6.363 -0.785 1 96.94 196 GLU A O 1
ATOM 1540 N N . ARG A 1 197 ? -6.285 -6.383 -2.42 1 94.56 197 ARG A N 1
ATOM 1541 C CA . ARG A 1 197 ? -5.527 -5.238 -1.927 1 94.56 197 ARG A CA 1
ATOM 1542 C C . ARG A 1 197 ? -6.348 -3.957 -2.027 1 94.56 197 ARG A C 1
ATOM 1544 O O . ARG A 1 197 ? -6.23 -3.072 -1.177 1 94.56 197 ARG A O 1
ATOM 1551 N N . ILE A 1 198 ? -7.074 -3.855 -3.102 1 96.88 198 ILE A N 1
ATOM 1552 C CA . ILE A 1 198 ? -7.992 -2.729 -3.205 1 96.88 198 ILE A CA 1
ATOM 1553 C C . ILE A 1 198 ? -8.93 -2.715 -2.002 1 96.88 198 ILE A C 1
ATOM 1555 O O . ILE A 1 198 ? -9.117 -1.675 -1.363 1 96.88 198 ILE A O 1
ATOM 1559 N N . ALA A 1 199 ? -9.453 -3.855 -1.705 1 97.44 199 ALA A N 1
ATOM 1560 C CA . ALA A 1 199 ? -10.32 -3.977 -0.536 1 97.44 199 ALA A CA 1
ATOM 1561 C C . ALA A 1 199 ? -9.555 -3.652 0.747 1 97.44 199 ALA A C 1
ATOM 1563 O O . ALA A 1 199 ? -10.109 -3.035 1.663 1 97.44 199 ALA A O 1
ATOM 1564 N N . ASP A 1 200 ? -8.344 -4.047 0.828 1 94.06 200 ASP A N 1
ATOM 1565 C CA . ASP A 1 200 ? -7.504 -3.746 1.983 1 94.06 200 ASP A CA 1
ATOM 1566 C C . ASP A 1 200 ? -7.344 -2.24 2.168 1 94.06 200 ASP A C 1
ATOM 1568 O O . ASP A 1 200 ? -7.379 -1.739 3.293 1 94.06 200 ASP A O 1
ATOM 1572 N N . HIS A 1 201 ? -7.117 -1.53 1.092 1 95.31 201 HIS A N 1
ATOM 1573 C CA . HIS A 1 201 ? -7.008 -0.078 1.169 1 95.31 201 HIS A CA 1
ATOM 1574 C C . HIS A 1 201 ? -8.32 0.547 1.643 1 95.31 201 HIS A C 1
ATOM 1576 O O . HIS A 1 201 ? -8.305 1.528 2.389 1 95.31 201 HIS A O 1
ATOM 1582 N N . ALA A 1 202 ? -9.43 -0.014 1.174 1 97.5 202 ALA A N 1
ATOM 1583 C CA . ALA A 1 202 ? -10.727 0.452 1.663 1 97.5 202 ALA A CA 1
ATOM 1584 C C . ALA A 1 202 ? -10.852 0.247 3.17 1 97.5 202 ALA A C 1
ATOM 1586 O O . ALA A 1 202 ? -11.352 1.119 3.883 1 97.5 202 ALA A O 1
ATOM 1587 N N . THR A 1 203 ? -10.375 -0.894 3.629 1 96.25 203 THR A N 1
ATOM 1588 C CA . THR A 1 203 ? -10.391 -1.188 5.059 1 96.25 203 THR A CA 1
ATOM 1589 C C . THR A 1 203 ? -9.516 -0.197 5.82 1 96.25 203 THR A C 1
ATOM 1591 O O . THR A 1 203 ? -9.883 0.252 6.91 1 96.25 203 THR A O 1
ATOM 1594 N N . ASN A 1 204 ? -8.375 0.151 5.281 1 92.44 204 ASN A N 1
ATOM 1595 C CA . ASN A 1 204 ? -7.496 1.137 5.902 1 92.44 204 ASN A CA 1
ATOM 1596 C C . ASN A 1 204 ? -8.188 2.484 6.066 1 92.44 204 ASN A C 1
ATOM 1598 O O . ASN A 1 204 ? -8.117 3.098 7.133 1 92.44 204 ASN A O 1
ATOM 1602 N N . ILE A 1 205 ? -8.836 2.893 5.02 1 96.19 205 ILE A N 1
ATOM 1603 C CA . ILE A 1 205 ? -9.562 4.16 5.059 1 96.19 205 ILE A CA 1
ATOM 1604 C C . ILE A 1 205 ? -10.633 4.105 6.145 1 96.19 205 ILE A C 1
ATOM 1606 O O . ILE A 1 205 ? -10.758 5.035 6.949 1 96.19 205 ILE A O 1
ATOM 1610 N N . ALA A 1 206 ? -11.336 3.01 6.168 1 96.69 206 ALA A N 1
ATOM 1611 C CA . ALA A 1 206 ? -12.391 2.84 7.164 1 96.69 206 ALA A CA 1
ATOM 1612 C C . ALA A 1 206 ? -11.828 2.912 8.578 1 96.69 206 ALA A C 1
ATOM 1614 O O . ALA A 1 206 ? -12.406 3.557 9.453 1 96.69 206 ALA A O 1
ATOM 1615 N N . GLU A 1 207 ? -10.75 2.318 8.82 1 92.5 207 GLU A N 1
ATOM 1616 C CA . GLU A 1 207 ? -10.109 2.342 10.133 1 92.5 207 GLU A CA 1
ATOM 1617 C C . GLU A 1 207 ? -9.688 3.76 10.516 1 92.5 207 GLU A C 1
ATOM 1619 O O . GLU A 1 207 ? -9.852 4.168 11.664 1 92.5 207 GLU A O 1
ATOM 1624 N N . MET A 1 208 ? -9.164 4.465 9.57 1 92.06 208 MET A N 1
ATOM 1625 C CA . MET A 1 208 ? -8.758 5.848 9.828 1 92.06 208 MET A CA 1
ATOM 1626 C C . MET A 1 208 ? -9.969 6.703 10.188 1 92.06 208 MET A C 1
ATOM 1628 O O . MET A 1 208 ? -9.875 7.586 11.047 1 92.06 208 MET A O 1
ATOM 1632 N N . VAL A 1 209 ? -11.109 6.395 9.516 1 95.44 209 VAL A N 1
ATOM 1633 C CA . VAL A 1 209 ? -12.328 7.152 9.781 1 95.44 209 VAL A CA 1
ATOM 1634 C C . VAL A 1 209 ? -12.789 6.906 11.211 1 95.44 209 VAL A C 1
ATOM 1636 O O . VAL A 1 209 ? -13.164 7.844 11.922 1 95.44 209 VAL A O 1
ATOM 1639 N N . ILE A 1 210 ? -12.734 5.676 11.609 1 93.88 210 ILE A N 1
ATOM 1640 C CA . ILE A 1 210 ? -13.156 5.328 12.961 1 93.88 210 ILE A CA 1
ATOM 1641 C C . ILE A 1 210 ? -12.281 6.062 13.977 1 93.88 210 ILE A C 1
ATOM 1643 O O . ILE A 1 210 ? -12.789 6.637 14.945 1 93.88 210 ILE A O 1
ATOM 1647 N N . TYR A 1 211 ? -11.055 6.16 13.695 1 86.44 211 TYR A N 1
ATOM 1648 C CA . TYR A 1 211 ? -10.125 6.855 14.586 1 86.44 211 TYR A CA 1
ATOM 1649 C C . TYR A 1 211 ? -10.383 8.359 14.57 1 86.44 211 TYR A C 1
ATOM 1651 O O . TYR A 1 211 ? -10.336 9.016 15.609 1 86.44 211 TYR A O 1
ATOM 1659 N N . MET A 1 212 ? -10.562 8.844 13.414 1 89.75 212 MET A N 1
ATOM 1660 C CA . MET A 1 212 ? -10.781 10.281 13.227 1 89.75 212 MET A CA 1
ATOM 1661 C C . MET A 1 212 ? -12.008 10.75 14 1 89.75 212 MET A C 1
ATOM 1663 O O . MET A 1 212 ? -11.984 11.828 14.602 1 89.75 212 MET A O 1
ATOM 1667 N N . VAL A 1 213 ? -13.039 9.984 13.992 1 91.06 213 VAL A N 1
ATOM 1668 C CA . VAL A 1 213 ? -14.312 10.383 14.578 1 91.06 213 VAL A CA 1
ATOM 1669 C C . VAL A 1 213 ? -14.312 10.078 16.078 1 91.06 213 VAL A C 1
ATOM 1671 O O . VAL A 1 213 ? -14.758 10.891 16.891 1 91.06 213 VAL A O 1
ATOM 1674 N N . SER A 1 214 ? -13.898 8.922 16.484 1 79.88 214 SER A N 1
ATOM 1675 C CA . SER A 1 214 ? -14.008 8.484 17.875 1 79.88 214 SER A CA 1
ATOM 1676 C C . SER A 1 214 ? -12.828 8.984 18.703 1 79.88 214 SER A C 1
ATOM 1678 O O . SER A 1 214 ? -12.898 9.016 19.938 1 79.88 214 SER A O 1
ATOM 1680 N N . GLY A 1 215 ? -11.898 9.523 18.078 1 65.69 215 GLY A N 1
ATOM 1681 C CA . GLY A 1 215 ? -10.672 9.812 18.797 1 65.69 215 GLY A CA 1
ATOM 1682 C C . GLY A 1 215 ? -9.945 8.562 19.266 1 65.69 215 GLY A C 1
ATOM 1683 O O . GLY A 1 215 ? -8.797 8.641 19.719 1 65.69 215 GLY A O 1
ATOM 1684 N N . ASP A 1 216 ? -10.742 7.344 19.391 1 53.56 216 ASP A N 1
ATOM 1685 C CA . ASP A 1 216 ? -10.18 6.078 19.844 1 53.56 216 ASP A CA 1
ATOM 1686 C C . ASP A 1 216 ? -9.523 5.316 18.703 1 53.56 216 ASP A C 1
ATOM 1688 O O . ASP A 1 216 ? -10.102 5.215 17.609 1 53.56 216 ASP A O 1
ATOM 1692 N N . ASP A 1 217 ? -8.203 5.25 18.625 1 49.88 217 ASP A N 1
ATOM 1693 C CA . ASP A 1 217 ? -7.441 4.551 17.594 1 49.88 217 ASP A CA 1
ATOM 1694 C C . ASP A 1 217 ? -7.898 3.102 17.453 1 49.88 217 ASP A C 1
ATOM 1696 O O . ASP A 1 217 ? -7.633 2.273 18.328 1 49.88 217 ASP A O 1
ATOM 1700 N N . VAL A 1 218 ? -9.055 2.684 16.891 1 46.06 218 VAL A N 1
ATOM 1701 C CA . VAL A 1 218 ? -9.602 1.339 16.75 1 46.06 218 VAL A CA 1
ATOM 1702 C C . VAL A 1 218 ? -8.875 0.6 15.625 1 46.06 218 VAL A C 1
ATOM 1704 O O . VAL A 1 218 ? -9.234 -0.527 15.281 1 46.06 218 VAL A O 1
ATOM 1707 N N . ARG A 1 219 ? -7.938 1.09 14.891 1 47.56 219 ARG A N 1
ATOM 1708 C CA . ARG A 1 219 ? -7.352 0.493 13.688 1 47.56 219 ARG A CA 1
ATOM 1709 C C . ARG A 1 219 ? -6.953 -0.957 13.938 1 47.56 219 ARG A C 1
ATOM 1711 O O . ARG A 1 219 ? -6.992 -1.783 13.023 1 47.56 219 ARG A O 1
ATOM 1718 N N . HIS A 1 220 ? -6.266 -1.358 15.008 1 45.78 220 HIS A N 1
ATOM 1719 C CA . HIS A 1 220 ? -5.602 -2.656 15.07 1 45.78 220 HIS A CA 1
ATOM 1720 C C . HIS A 1 220 ? -6.5 -3.709 15.703 1 45.78 220 HIS A C 1
ATOM 1722 O O . HIS A 1 220 ? -6.035 -4.789 16.062 1 45.78 220 HIS A O 1
ATOM 1728 N N . PHE A 1 221 ? -7.727 -3.443 16.016 1 34.5 221 PHE A N 1
ATOM 1729 C CA . PHE A 1 221 ? -8.406 -4.543 16.703 1 34.5 221 PHE A CA 1
ATOM 1730 C C . PHE A 1 221 ? -8.875 -5.59 15.688 1 34.5 221 PHE A C 1
ATOM 1732 O O . PHE A 1 221 ? -9.594 -6.523 16.047 1 34.5 221 PHE A O 1
ATOM 1739 N N . VAL A 1 222 ? -8.938 -5.27 14.531 1 37.22 222 VAL A N 1
ATOM 1740 C CA . VAL A 1 222 ? -9.492 -6.426 13.836 1 37.22 222 VAL A CA 1
ATOM 1741 C C . VAL A 1 222 ? -8.469 -7.559 13.812 1 37.22 222 VAL A C 1
ATOM 1743 O O . VAL A 1 222 ? -7.402 -7.426 13.203 1 37.22 222 VAL A O 1
ATOM 1746 N N . SER A 1 223 ? -8.391 -8.391 14.727 1 31.06 223 SER A N 1
ATOM 1747 C CA . SER A 1 223 ? -7.703 -9.672 14.789 1 31.06 223 SER A CA 1
ATOM 1748 C C . SER A 1 223 ? -7.848 -10.438 13.477 1 31.06 223 SER A C 1
ATOM 1750 O O . SER A 1 223 ? -8.953 -10.586 12.953 1 31.06 223 SER A O 1
ATOM 1752 N N . ARG A 1 224 ? -6.836 -10.367 12.578 1 32.47 224 ARG A N 1
ATOM 1753 C CA . ARG A 1 224 ? -6.859 -11.398 11.547 1 32.47 224 ARG A CA 1
ATOM 1754 C C . ARG A 1 224 ? -7.426 -12.703 12.102 1 32.47 224 ARG A C 1
ATOM 1756 O O . ARG A 1 224 ? -6.895 -13.266 13.062 1 32.47 224 ARG A O 1
ATOM 1763 N N . SER A 1 225 ? -8.672 -12.914 12.141 1 26.52 225 SER A N 1
ATOM 1764 C CA . SER A 1 225 ? -9.211 -14.242 12.43 1 26.52 225 SER A CA 1
ATOM 1765 C C . SER A 1 225 ? -8.43 -15.328 11.703 1 26.52 225 SER A C 1
ATOM 1767 O O . SER A 1 225 ? -8.273 -15.281 10.484 1 26.52 225 SER A O 1
ATOM 1769 N N . SER A 1 226 ? -7.387 -15.891 12.305 1 24.58 226 SER A N 1
ATOM 1770 C CA . SER A 1 226 ? -6.832 -17.203 12.023 1 24.58 226 SER A CA 1
ATOM 1771 C C . SER A 1 226 ? -7.902 -18.156 11.5 1 24.58 226 SER A C 1
ATOM 1773 O O . SER A 1 226 ? -8.852 -18.484 12.219 1 24.58 226 SER A O 1
ATOM 1775 N N . SER A 1 227 ? -8.336 -18.141 10.305 1 22 227 SER A N 1
ATOM 1776 C CA . SER A 1 227 ? -9.016 -19.359 9.883 1 22 227 SER A CA 1
ATOM 1777 C C . SER A 1 227 ? -8.289 -20.594 10.391 1 22 227 SER A C 1
ATOM 1779 O O . SER A 1 227 ? -7.094 -20.766 10.148 1 22 227 SER A O 1
ATOM 1781 N N . SER A 1 228 ? -8.75 -21.266 11.43 1 19.78 228 SER A N 1
ATOM 1782 C CA . SER A 1 228 ? -8.672 -22.719 11.57 1 19.78 228 SER A CA 1
ATOM 1783 C C . SER A 1 228 ? -8.922 -23.422 10.234 1 19.78 228 SER A C 1
ATOM 1785 O O . SER A 1 228 ? -9.781 -23 9.461 1 19.78 228 SER A O 1
ATOM 1787 N N . MET B 1 1 ? 9.961 34.062 26.234 1 39.41 1 MET B N 1
ATOM 1788 C CA . MET B 1 1 ? 8.766 33.312 25.891 1 39.41 1 MET B CA 1
ATOM 1789 C C . MET B 1 1 ? 8.836 32.812 24.469 1 39.41 1 MET B C 1
ATOM 1791 O O . MET B 1 1 ? 8.469 31.656 24.188 1 39.41 1 MET B O 1
ATOM 1795 N N . GLY B 1 2 ? 9.422 33.594 23.453 1 49.25 2 GLY B N 1
ATOM 1796 C CA . GLY B 1 2 ? 9.586 33.344 22.031 1 49.25 2 GLY B CA 1
ATOM 1797 C C . GLY B 1 2 ? 10.656 32.312 21.734 1 49.25 2 GLY B C 1
ATOM 1798 O O . GLY B 1 2 ? 10.461 31.422 20.891 1 49.25 2 GLY B O 1
ATOM 1799 N N . THR B 1 3 ? 11.773 32.406 22.453 1 50.59 3 THR B N 1
ATOM 1800 C CA . THR B 1 3 ? 12.945 31.547 22.281 1 50.59 3 THR B CA 1
ATOM 1801 C C . THR B 1 3 ? 12.68 30.141 22.797 1 50.59 3 THR B C 1
ATOM 1803 O O . THR B 1 3 ? 13.07 29.156 22.172 1 50.59 3 THR B O 1
ATOM 1806 N N . HIS B 1 4 ? 11.953 30.062 24.016 1 51.25 4 HIS B N 1
ATOM 1807 C CA . HIS B 1 4 ? 11.641 28.781 24.641 1 51.25 4 HIS B CA 1
ATOM 1808 C C . HIS B 1 4 ? 10.672 27.969 23.781 1 51.25 4 HIS B C 1
ATOM 1810 O O . HIS B 1 4 ? 10.797 26.75 23.688 1 51.25 4 HIS B O 1
ATOM 1816 N N . THR B 1 5 ? 9.805 28.641 23.141 1 63.31 5 THR B N 1
ATOM 1817 C CA . THR B 1 5 ? 8.82 27.984 22.281 1 63.31 5 THR B CA 1
ATOM 1818 C C . THR B 1 5 ? 9.484 27.438 21.016 1 63.31 5 THR B C 1
ATOM 1820 O O . THR B 1 5 ? 9.141 26.344 20.562 1 63.31 5 THR B O 1
ATOM 1823 N N . SER B 1 6 ? 10.547 28.156 20.797 1 77 6 SER B N 1
ATOM 1824 C CA . SER B 1 6 ? 11.281 27.719 19.609 1 77 6 SER B CA 1
ATOM 1825 C C . SER B 1 6 ? 12.133 26.5 19.906 1 77 6 SER B C 1
ATOM 1827 O O . SER B 1 6 ? 12.172 25.562 19.109 1 77 6 SER B O 1
ATOM 1829 N N . ARG B 1 7 ? 12.711 26.578 21.234 1 84.44 7 ARG B N 1
ATOM 1830 C CA . ARG B 1 7 ? 13.531 25.422 21.609 1 84.44 7 ARG B CA 1
ATOM 1831 C C . ARG B 1 7 ? 12.672 24.172 21.797 1 84.44 7 ARG B C 1
ATOM 1833 O O . ARG B 1 7 ? 13.07 23.078 21.406 1 84.44 7 ARG B O 1
ATOM 1840 N N . ALA B 1 8 ? 11.578 24.312 22.422 1 89.25 8 ALA B N 1
ATOM 1841 C CA . ALA B 1 8 ? 10.656 23.203 22.625 1 89.25 8 ALA B CA 1
ATOM 1842 C C . ALA B 1 8 ? 10.141 22.672 21.281 1 89.25 8 ALA B C 1
ATOM 1844 O O . ALA B 1 8 ? 10.031 21.453 21.094 1 89.25 8 ALA B O 1
ATOM 1845 N N . TYR B 1 9 ? 9.93 23.531 20.422 1 92.25 9 TYR B N 1
ATOM 1846 C CA . TYR B 1 9 ? 9.469 23.172 19.094 1 92.25 9 TYR B CA 1
ATOM 1847 C C . TYR B 1 9 ? 10.539 22.391 18.328 1 92.25 9 TYR B C 1
ATOM 1849 O O . TYR B 1 9 ? 10.266 21.344 17.75 1 92.25 9 TYR B O 1
ATOM 1857 N N . GLU B 1 10 ? 11.766 22.844 18.469 1 92.06 10 GLU B N 1
ATOM 1858 C CA . GLU B 1 10 ? 12.883 22.156 17.828 1 92.06 10 GLU B CA 1
ATOM 1859 C C . GLU B 1 10 ? 13.086 20.766 18.406 1 92.06 10 GLU B C 1
ATOM 1861 O O . GLU B 1 10 ? 13.391 19.828 17.688 1 92.06 10 GLU B O 1
ATOM 1866 N N . GLN B 1 11 ? 12.898 20.703 19.688 1 94.5 11 GLN B N 1
ATOM 1867 C CA . GLN B 1 11 ? 13.031 19.406 20.344 1 94.5 11 GLN B CA 1
ATOM 1868 C C . GLN B 1 11 ? 11.922 18.453 19.906 1 94.5 11 GLN B C 1
ATOM 1870 O O . GLN B 1 11 ? 12.164 17.25 19.734 1 94.5 11 GLN B O 1
ATOM 1875 N N . GLU B 1 12 ? 10.766 18.922 19.75 1 94.75 12 GLU B N 1
ATOM 1876 C CA . GLU B 1 12 ? 9.648 18.109 19.297 1 94.75 12 GLU B CA 1
ATOM 1877 C C . GLU B 1 12 ? 9.906 17.547 17.906 1 94.75 12 GLU B C 1
ATOM 1879 O O . GLU B 1 12 ? 9.602 16.391 17.641 1 94.75 12 GLU B O 1
ATOM 1884 N N . LEU B 1 13 ? 10.484 18.406 17.047 1 94.69 13 LEU B N 1
ATOM 1885 C CA . LEU B 1 13 ? 10.82 17.953 15.703 1 94.69 13 LEU B CA 1
ATOM 1886 C C . LEU B 1 13 ? 11.922 16.891 15.734 1 94.69 13 LEU B C 1
ATOM 1888 O O . LEU B 1 13 ? 11.867 15.914 14.992 1 94.69 13 LEU B O 1
ATOM 1892 N N . ARG B 1 14 ? 12.891 17.125 16.625 1 95.25 14 ARG B N 1
ATOM 1893 C CA . ARG B 1 14 ? 13.969 16.156 16.766 1 95.25 14 ARG B CA 1
ATOM 1894 C C . ARG B 1 14 ? 13.43 14.82 17.281 1 95.25 14 ARG B C 1
ATOM 1896 O O . ARG B 1 14 ? 13.852 13.75 16.828 1 95.25 14 ARG B O 1
ATOM 1903 N N . ASP B 1 15 ? 12.523 14.883 18.234 1 96.56 15 ASP B N 1
ATOM 1904 C CA . ASP B 1 15 ? 11.914 13.672 18.781 1 96.56 15 ASP B CA 1
ATOM 1905 C C . ASP B 1 15 ? 11.117 12.93 17.719 1 96.56 15 ASP B C 1
ATOM 1907 O O . ASP B 1 15 ? 11.141 11.695 17.672 1 96.56 15 ASP B O 1
ATOM 1911 N N . LEU B 1 16 ? 10.43 13.641 16.891 1 96.44 16 LEU B N 1
ATOM 1912 C CA . LEU B 1 16 ? 9.672 13.039 15.805 1 96.44 16 LEU B CA 1
ATOM 1913 C C . LEU B 1 16 ? 10.602 12.32 14.82 1 96.44 16 LEU B C 1
ATOM 1915 O O . LEU B 1 16 ? 10.336 11.18 14.438 1 96.44 16 LEU B O 1
ATOM 1919 N N . LYS B 1 17 ? 11.688 13.008 14.484 1 96.19 17 LYS B N 1
ATOM 1920 C CA . LYS B 1 17 ? 12.672 12.406 13.586 1 96.19 17 LYS B CA 1
ATOM 1921 C C . LYS B 1 17 ? 13.258 11.133 14.188 1 96.19 17 LYS B C 1
ATOM 1923 O O . LYS B 1 17 ? 13.414 10.125 13.5 1 96.19 17 LYS B O 1
ATOM 1928 N N . ALA B 1 18 ? 13.5 11.156 15.453 1 96.56 18 ALA B N 1
ATOM 1929 C CA . ALA B 1 18 ? 14.062 9.992 16.141 1 96.56 18 ALA B CA 1
ATOM 1930 C C . ALA B 1 18 ? 13.078 8.828 16.141 1 96.56 18 ALA B C 1
ATOM 1932 O O . ALA B 1 18 ? 13.469 7.672 15.953 1 96.56 18 ALA B O 1
ATOM 1933 N N . ARG B 1 19 ? 11.844 9.086 16.344 1 96 19 ARG B N 1
ATOM 1934 C CA . ARG B 1 19 ? 10.828 8.039 16.344 1 96 19 ARG B CA 1
ATOM 1935 C C . ARG B 1 19 ? 10.672 7.438 14.953 1 96 19 ARG B C 1
ATOM 1937 O O . ARG B 1 19 ? 10.484 6.223 14.812 1 96 19 ARG B O 1
ATOM 1944 N N . LEU B 1 20 ? 10.711 8.273 13.938 1 96.25 20 LEU B N 1
ATOM 1945 C CA . LEU B 1 20 ? 10.648 7.793 12.562 1 96.25 20 LEU B CA 1
ATOM 1946 C C . LEU B 1 20 ? 11.82 6.863 12.258 1 96.25 20 LEU B C 1
ATOM 1948 O O . LEU B 1 20 ? 11.633 5.789 11.688 1 96.25 20 LEU B O 1
ATOM 1952 N N . LEU B 1 21 ? 13 7.289 12.688 1 95.88 21 LEU B N 1
ATOM 1953 C CA . LEU B 1 21 ? 14.195 6.477 12.453 1 95.88 21 LEU B CA 1
ATOM 1954 C C . LEU B 1 21 ? 14.109 5.16 13.219 1 95.88 21 LEU B C 1
ATOM 1956 O O . LEU B 1 21 ? 14.531 4.117 12.711 1 95.88 21 LEU B O 1
ATOM 1960 N N . ALA B 1 22 ? 13.562 5.211 14.406 1 95.5 22 ALA B N 1
ATOM 1961 C CA . ALA B 1 22 ? 13.375 3.988 15.18 1 95.5 22 ALA B CA 1
ATOM 1962 C C . ALA B 1 22 ? 12.398 3.039 14.492 1 95.5 22 ALA B C 1
ATOM 1964 O O . ALA B 1 22 ? 12.625 1.828 14.453 1 95.5 22 ALA B O 1
ATOM 1965 N N . MET B 1 23 ? 11.375 3.531 13.969 1 94.44 23 MET B N 1
ATOM 1966 C CA . MET B 1 23 ? 10.406 2.713 13.242 1 94.44 23 MET B CA 1
ATOM 1967 C C . MET B 1 23 ? 11.039 2.119 11.984 1 94.44 23 MET B C 1
ATOM 1969 O O . MET B 1 23 ? 10.812 0.951 11.664 1 94.44 23 MET B O 1
ATOM 1973 N N . GLY B 1 24 ? 11.773 3 11.297 1 94.75 24 GLY B N 1
ATOM 1974 C CA . GLY B 1 24 ? 12.516 2.5 10.148 1 94.75 24 GLY B CA 1
ATOM 1975 C C . GLY B 1 24 ? 13.453 1.357 10.492 1 94.75 24 GLY B C 1
ATOM 1976 O O . GLY B 1 24 ? 13.523 0.369 9.758 1 94.75 24 GLY B O 1
ATOM 1977 N N . ALA B 1 25 ? 14.141 1.482 11.594 1 94.5 25 ALA B N 1
ATOM 1978 C CA . ALA B 1 25 ? 15.047 0.431 12.047 1 94.5 25 ALA B CA 1
ATOM 1979 C C . ALA B 1 25 ? 14.281 -0.852 12.367 1 94.5 25 ALA B C 1
ATOM 1981 O O . ALA B 1 25 ? 14.766 -1.953 12.094 1 94.5 25 ALA B O 1
ATOM 1982 N N . ARG B 1 26 ? 13.18 -0.709 12.922 1 94.12 26 ARG B N 1
ATOM 1983 C CA . ARG B 1 26 ? 12.344 -1.876 13.195 1 94.12 26 ARG B CA 1
ATOM 1984 C C . ARG B 1 26 ? 11.898 -2.549 11.898 1 94.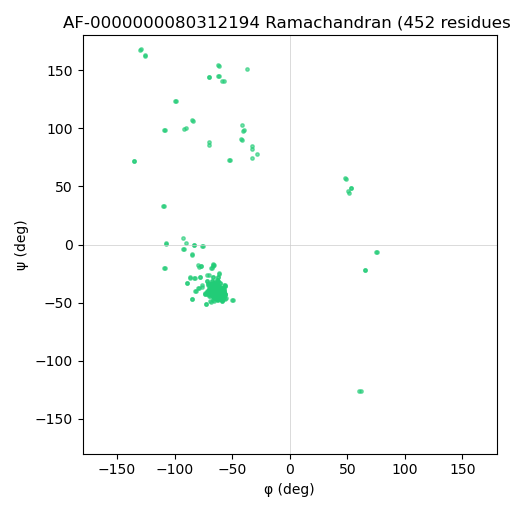12 26 ARG B C 1
ATOM 1986 O O . ARG B 1 26 ? 11.867 -3.779 11.812 1 94.12 26 ARG B O 1
ATOM 1993 N N . CYS B 1 27 ? 11.5 -1.769 10.898 1 95.25 27 CYS B N 1
ATOM 1994 C CA . CYS B 1 27 ? 11.148 -2.328 9.602 1 95.25 27 CYS B CA 1
ATOM 1995 C C . CYS B 1 27 ? 12.312 -3.115 9.008 1 95.25 27 CYS B C 1
ATOM 1997 O O . CYS B 1 27 ? 12.133 -4.234 8.523 1 95.25 27 CYS B O 1
ATOM 1999 N N . GLU B 1 28 ? 13.484 -2.531 9.094 1 94.62 28 GLU B N 1
ATOM 2000 C CA . GLU B 1 28 ? 14.672 -3.219 8.594 1 94.62 28 GLU B CA 1
ATOM 2001 C C . GLU B 1 28 ? 14.883 -4.551 9.312 1 94.62 28 GLU B C 1
ATOM 2003 O O . GLU B 1 28 ? 15.18 -5.562 8.672 1 94.62 28 GLU B O 1
ATOM 2008 N N . SER B 1 29 ? 14.734 -4.473 10.562 1 94.62 29 SER B N 1
ATOM 2009 C CA . SER B 1 29 ? 14.898 -5.691 11.352 1 94.62 29 SER B CA 1
ATOM 2010 C C . SER B 1 29 ? 13.867 -6.746 10.953 1 94.62 29 SER B C 1
ATOM 2012 O O . SER B 1 29 ? 14.211 -7.926 10.82 1 94.62 29 SER B O 1
ATOM 2014 N N . LEU B 1 30 ? 12.633 -6.371 10.758 1 95.25 30 LEU B N 1
ATOM 2015 C CA . LEU B 1 30 ? 11.578 -7.297 10.375 1 95.25 30 LEU B CA 1
ATOM 2016 C C . LEU B 1 30 ? 11.859 -7.91 9.008 1 95.25 30 LEU B C 1
ATOM 2018 O O . LEU B 1 30 ? 11.664 -9.109 8.812 1 95.25 30 LEU B O 1
ATOM 2022 N N . ILE B 1 31 ? 12.32 -7.074 8.094 1 95.81 31 ILE B N 1
ATOM 2023 C CA . ILE B 1 31 ? 12.641 -7.562 6.758 1 95.81 31 ILE B CA 1
ATOM 2024 C C . ILE B 1 31 ? 13.758 -8.609 6.844 1 95.81 31 ILE B C 1
ATOM 2026 O O . ILE B 1 31 ? 13.664 -9.672 6.238 1 95.81 31 ILE B O 1
ATOM 2030 N N . HIS B 1 32 ? 14.773 -8.297 7.641 1 93.88 32 HIS B N 1
ATOM 2031 C CA . HIS B 1 32 ? 15.898 -9.211 7.785 1 93.88 32 HIS B CA 1
ATOM 2032 C C . HIS B 1 32 ? 15.477 -10.508 8.469 1 93.88 32 HIS B C 1
ATOM 2034 O O . HIS B 1 32 ? 15.883 -11.594 8.055 1 93.88 32 HIS B O 1
ATOM 2040 N N . MET B 1 33 ? 14.672 -10.375 9.477 1 94.81 33 MET B N 1
ATOM 2041 C CA . MET B 1 33 ? 14.195 -11.562 10.172 1 94.81 33 MET B CA 1
ATOM 2042 C C . MET B 1 33 ? 13.328 -12.422 9.258 1 94.81 33 MET B C 1
ATOM 2044 O O . MET B 1 33 ? 13.453 -13.648 9.25 1 94.81 33 MET B O 1
ATOM 2048 N N . ALA B 1 34 ? 12.453 -11.781 8.516 1 94.81 34 ALA B N 1
ATOM 2049 C CA . ALA B 1 34 ? 11.602 -12.508 7.582 1 94.81 34 ALA B CA 1
ATOM 2050 C C . ALA B 1 34 ? 12.438 -13.211 6.512 1 94.81 34 ALA B C 1
ATOM 2052 O O . ALA B 1 34 ? 12.164 -14.367 6.164 1 94.81 34 ALA B O 1
ATOM 2053 N N . SER B 1 35 ? 13.453 -12.531 6.016 1 92.5 35 SER B N 1
ATOM 2054 C CA . SER B 1 35 ? 14.344 -13.086 5.008 1 92.5 35 SER B CA 1
ATOM 2055 C C . SER B 1 35 ? 15.109 -14.297 5.547 1 92.5 35 SER B C 1
ATOM 2057 O O . SER B 1 35 ? 15.203 -15.328 4.883 1 92.5 35 SER B O 1
ATOM 2059 N N . ARG B 1 36 ? 15.625 -14.148 6.727 1 92.38 36 ARG B N 1
ATOM 2060 C CA . ARG B 1 36 ? 16.359 -15.242 7.355 1 92.38 36 ARG B CA 1
ATOM 2061 C C . ARG B 1 36 ? 15.445 -16.438 7.621 1 92.38 36 ARG B C 1
ATOM 2063 O O . ARG B 1 36 ? 15.852 -17.594 7.438 1 92.38 36 ARG B O 1
ATOM 2070 N N . ALA B 1 37 ? 14.258 -16.109 8.102 1 93.06 37 ALA B N 1
ATOM 2071 C CA . ALA B 1 37 ? 13.281 -17.172 8.328 1 93.06 37 ALA B CA 1
ATOM 2072 C C . ALA B 1 37 ? 13.008 -17.953 7.039 1 93.06 37 ALA B C 1
ATOM 2074 O O . ALA B 1 37 ? 12.93 -19.172 7.051 1 93.06 37 ALA B O 1
ATOM 2075 N N . PHE B 1 38 ? 12.922 -17.234 5.992 1 90.12 38 PHE B N 1
ATOM 2076 C CA . PHE B 1 38 ? 12.656 -17.844 4.695 1 90.12 38 PHE B CA 1
ATOM 2077 C C . PHE B 1 38 ? 13.852 -18.672 4.23 1 90.12 38 PHE B C 1
ATOM 2079 O O . PHE B 1 38 ? 13.695 -19.812 3.787 1 90.12 38 PHE B O 1
ATOM 2086 N N . GLU B 1 39 ? 15.031 -18.062 4.301 1 87.69 39 GLU B N 1
ATOM 2087 C CA . GLU B 1 39 ? 16.25 -18.719 3.84 1 87.69 39 GLU B CA 1
ATOM 2088 C C . GLU B 1 39 ? 16.469 -20.047 4.543 1 87.69 39 GLU B C 1
ATOM 2090 O O . GLU B 1 39 ? 16.922 -21.016 3.926 1 87.69 39 GLU B O 1
ATOM 2095 N N . ASN B 1 40 ? 16.094 -20.078 5.75 1 89.88 40 ASN B N 1
ATOM 2096 C CA . ASN B 1 40 ? 16.359 -21.266 6.551 1 89.88 40 ASN B CA 1
ATOM 2097 C C . ASN B 1 40 ? 15.094 -22.062 6.805 1 89.88 40 ASN B C 1
ATOM 2099 O O . ASN B 1 40 ? 15.109 -23.062 7.527 1 89.88 40 ASN B O 1
ATOM 2103 N N . LEU B 1 41 ? 14.039 -21.594 6.293 1 91.31 41 LEU B N 1
ATOM 2104 C CA . LEU B 1 41 ? 12.727 -22.188 6.547 1 91.31 41 LEU B CA 1
ATOM 2105 C C . LEU B 1 41 ? 12.492 -22.344 8.047 1 91.31 41 LEU B C 1
ATOM 2107 O O . LEU B 1 41 ? 12.109 -23.438 8.5 1 91.31 41 LEU B O 1
ATOM 2111 N N . ASP B 1 42 ? 12.805 -21.359 8.773 1 93.06 42 ASP B N 1
ATOM 2112 C CA . ASP B 1 42 ? 12.711 -21.312 10.227 1 93.06 42 ASP B CA 1
ATOM 2113 C C . ASP B 1 42 ? 11.344 -20.781 10.672 1 93.06 42 ASP B C 1
ATOM 2115 O O . ASP B 1 42 ? 11.148 -19.578 10.805 1 93.06 42 ASP B O 1
ATOM 2119 N N . SER B 1 43 ? 10.453 -21.672 11.047 1 93.88 43 SER B N 1
ATOM 2120 C CA . SER B 1 43 ? 9.094 -21.312 11.406 1 93.88 43 SER B CA 1
ATOM 2121 C C . SER B 1 43 ? 9.062 -20.516 12.711 1 93.88 43 SER B C 1
ATOM 2123 O O . SER B 1 43 ? 8.219 -19.625 12.883 1 93.88 43 SER B O 1
ATOM 2125 N N . ALA B 1 44 ? 9.898 -20.828 13.586 1 94.12 44 ALA B N 1
ATOM 2126 C CA . ALA B 1 44 ? 9.938 -20.125 14.859 1 94.12 44 ALA B CA 1
ATOM 2127 C C . ALA B 1 44 ? 10.281 -18.656 14.656 1 94.12 44 ALA B C 1
ATOM 2129 O O . ALA B 1 44 ? 9.609 -17.766 15.203 1 94.12 44 ALA B O 1
ATOM 2130 N N . LEU B 1 45 ? 11.305 -18.438 13.875 1 93.69 45 LEU B N 1
ATOM 2131 C CA . LEU B 1 45 ? 11.688 -17.078 13.562 1 93.69 45 LEU B CA 1
ATOM 2132 C C . LEU B 1 45 ? 10.57 -16.359 12.805 1 93.69 45 LEU B C 1
ATOM 2134 O O . LEU B 1 45 ? 10.328 -15.164 13.031 1 93.69 45 LEU B O 1
ATOM 2138 N N . ALA B 1 46 ? 9.922 -17.031 11.922 1 94.38 46 ALA B N 1
ATOM 2139 C CA . ALA B 1 46 ? 8.797 -16.469 11.18 1 94.38 46 ALA B CA 1
ATOM 2140 C C . ALA B 1 46 ? 7.684 -16.031 12.117 1 94.38 46 ALA B C 1
ATOM 2142 O O . ALA B 1 46 ? 7.098 -14.953 11.938 1 94.38 46 ALA B O 1
ATOM 2143 N N . HIS B 1 47 ? 7.406 -16.781 13.117 1 93.44 47 HIS B N 1
ATOM 2144 C CA . HIS B 1 47 ? 6.375 -16.438 14.086 1 93.44 47 HIS B CA 1
ATOM 2145 C C . HIS B 1 47 ? 6.77 -15.211 14.906 1 93.44 47 HIS B C 1
ATOM 2147 O O . HIS B 1 47 ? 5.918 -14.391 15.266 1 93.44 47 HIS B O 1
ATOM 2153 N N . GLU B 1 48 ? 8.016 -15.125 15.172 1 92.75 48 GLU B N 1
ATOM 2154 C CA . GLU B 1 48 ? 8.508 -13.938 15.867 1 92.75 48 GLU B CA 1
ATOM 2155 C C . GLU B 1 48 ? 8.258 -12.672 15.047 1 92.75 48 GLU B C 1
ATOM 2157 O O . GLU B 1 48 ? 7.906 -11.633 15.602 1 92.75 48 GLU B O 1
ATOM 2162 N N . VAL B 1 49 ? 8.453 -12.781 13.781 1 93.81 49 VAL B N 1
ATOM 2163 C CA . VAL B 1 49 ? 8.195 -11.656 12.891 1 93.81 49 VAL B CA 1
ATOM 2164 C C . VAL B 1 49 ? 6.727 -11.25 12.969 1 93.81 49 VAL B C 1
ATOM 2166 O O . VAL B 1 49 ? 6.402 -10.07 13.07 1 93.81 49 VAL B O 1
ATOM 2169 N N . GLU B 1 50 ? 5.855 -12.172 12.961 1 89.75 50 GLU B N 1
ATOM 2170 C CA . GLU B 1 50 ? 4.414 -11.938 13.008 1 89.75 50 GLU B CA 1
ATOM 2171 C C . GLU B 1 50 ? 4.023 -11.211 14.289 1 89.75 50 GLU B C 1
ATOM 2173 O O . GLU B 1 50 ? 3.166 -10.32 14.273 1 89.75 50 GLU B O 1
ATOM 2178 N N . GLU B 1 51 ? 4.648 -11.5 15.328 1 86.75 51 GLU B N 1
ATOM 2179 C CA . GLU B 1 51 ? 4.336 -10.914 16.625 1 86.75 51 GLU B CA 1
ATOM 2180 C C . GLU B 1 51 ? 4.898 -9.5 16.75 1 86.75 51 GLU B C 1
ATOM 2182 O O . GLU B 1 51 ? 4.328 -8.656 17.438 1 86.75 51 GLU B O 1
ATOM 2187 N N . SER B 1 52 ? 5.93 -9.219 16.078 1 84.25 52 SER B N 1
ATOM 2188 C CA . SER B 1 52 ? 6.609 -7.926 16.156 1 84.25 52 SER B CA 1
ATOM 2189 C C . SER B 1 52 ? 5.859 -6.855 15.375 1 84.25 52 SER B C 1
ATOM 2191 O O . SER B 1 52 ? 6.055 -5.66 15.602 1 84.25 52 SER B O 1
ATOM 2193 N N . ASP B 1 53 ? 4.973 -7.246 14.461 1 79.75 53 ASP B N 1
ATOM 2194 C CA . ASP B 1 53 ? 4.23 -6.32 13.609 1 79.75 53 ASP B CA 1
ATOM 2195 C C . ASP B 1 53 ? 3.264 -5.473 14.43 1 79.75 53 ASP B C 1
ATOM 2197 O O . ASP B 1 53 ? 3.043 -4.301 14.117 1 79.75 53 ASP B O 1
ATOM 2201 N N . ARG B 1 54 ? 2.777 -5.941 15.547 1 81.19 54 ARG B N 1
ATOM 2202 C CA . ARG B 1 54 ? 1.861 -5.199 16.406 1 81.19 54 ARG B CA 1
ATOM 2203 C C . ARG B 1 54 ? 2.52 -3.932 16.938 1 81.19 54 ARG B C 1
ATOM 2205 O O . ARG B 1 54 ? 1.876 -2.885 17.047 1 81.19 54 ARG B O 1
ATOM 2212 N N . THR B 1 55 ? 3.756 -3.994 17.125 1 84.81 55 THR B N 1
ATOM 2213 C CA . THR B 1 55 ? 4.512 -2.863 17.656 1 84.81 55 THR B CA 1
ATOM 2214 C C . THR B 1 55 ? 4.605 -1.746 16.609 1 84.81 55 THR B C 1
ATOM 2216 O O . THR B 1 55 ? 4.562 -0.564 16.969 1 84.81 55 THR B O 1
ATOM 2219 N N . LEU B 1 56 ? 4.676 -2.123 15.367 1 88.38 56 LEU B N 1
ATOM 2220 C CA . LEU B 1 56 ? 4.773 -1.126 14.305 1 88.38 56 LEU B CA 1
ATOM 2221 C C . LEU B 1 56 ? 3.48 -0.33 14.188 1 88.38 56 LEU B C 1
ATOM 2223 O O . LEU B 1 56 ? 3.51 0.881 13.953 1 88.38 56 LEU B O 1
ATOM 2227 N N . ASN B 1 57 ? 2.359 -0.945 14.414 1 83.56 57 ASN B N 1
ATOM 2228 C CA . ASN B 1 57 ? 1.062 -0.277 14.383 1 83.56 57 ASN B CA 1
ATOM 2229 C C . ASN B 1 57 ? 0.935 0.743 15.516 1 83.56 57 ASN B C 1
ATOM 2231 O O . ASN B 1 57 ? 0.406 1.837 15.312 1 83.56 57 ASN B O 1
ATOM 2235 N N . ILE B 1 58 ? 1.438 0.377 16.594 1 87.31 58 ILE B N 1
ATOM 2236 C CA . ILE B 1 58 ? 1.403 1.264 17.75 1 87.31 58 ILE B CA 1
ATOM 2237 C C . ILE B 1 58 ? 2.301 2.475 17.5 1 87.31 58 ILE B C 1
ATOM 2239 O O . ILE B 1 58 ? 1.93 3.605 17.828 1 87.31 58 ILE B O 1
ATOM 2243 N N . GLU B 1 59 ? 3.408 2.195 16.906 1 91.25 59 GLU B N 1
ATOM 2244 C CA . GLU B 1 59 ? 4.34 3.279 16.609 1 91.25 59 GLU B CA 1
ATOM 2245 C C . GLU B 1 59 ? 3.758 4.238 15.578 1 91.25 59 GLU B C 1
ATOM 2247 O O . GLU B 1 59 ? 3.951 5.453 15.672 1 91.25 59 GLU B O 1
ATOM 2252 N N . GLU B 1 60 ? 3.1 3.66 14.578 1 91.12 60 GLU B N 1
ATOM 2253 C CA . GLU B 1 60 ? 2.441 4.504 13.578 1 91.12 60 GLU B CA 1
ATOM 2254 C C . GLU B 1 60 ? 1.452 5.461 14.234 1 91.12 60 GLU B C 1
ATOM 2256 O O . GLU B 1 60 ? 1.469 6.664 13.961 1 91.12 60 GLU B O 1
ATOM 2261 N N . MET B 1 61 ? 0.698 4.949 15.18 1 87.69 61 MET B N 1
ATOM 2262 C CA . MET B 1 61 ? -0.302 5.762 15.867 1 87.69 61 MET B CA 1
ATOM 2263 C C . MET B 1 61 ? 0.362 6.84 16.719 1 87.69 61 MET B C 1
ATOM 2265 O O . MET B 1 61 ? -0.106 7.98 16.75 1 87.69 61 MET B O 1
ATOM 2269 N N . ALA B 1 62 ? 1.395 6.457 17.359 1 92.56 62 ALA B N 1
ATOM 2270 C CA . ALA B 1 62 ? 2.117 7.402 18.203 1 92.56 62 ALA B CA 1
ATOM 2271 C C . ALA B 1 62 ? 2.705 8.547 17.391 1 92.56 62 ALA B C 1
ATOM 2273 O O . ALA B 1 62 ? 2.635 9.711 17.781 1 92.56 62 ALA B O 1
ATOM 2274 N N . ILE B 1 63 ? 3.256 8.195 16.281 1 95 63 ILE B N 1
ATOM 2275 C CA . ILE B 1 63 ? 3.857 9.195 15.398 1 95 63 ILE B CA 1
ATOM 2276 C C . ILE B 1 63 ? 2.77 10.109 14.828 1 95 63 ILE B C 1
ATOM 2278 O O . ILE B 1 63 ? 2.938 11.328 14.781 1 95 63 ILE B O 1
ATOM 2282 N N . ASP B 1 64 ? 1.679 9.547 14.438 1 92.06 64 ASP B N 1
ATOM 2283 C CA . ASP B 1 64 ? 0.55 10.336 13.953 1 92.06 64 ASP B CA 1
ATOM 2284 C C . ASP B 1 64 ? 0.081 11.336 15.008 1 92.06 64 ASP B C 1
ATOM 2286 O O . ASP B 1 64 ? -0.097 12.523 14.711 1 92.06 64 ASP B O 1
ATOM 2290 N N . GLN B 1 65 ? -0.039 10.852 16.219 1 91.69 65 GLN B N 1
ATOM 2291 C CA . GLN B 1 65 ? -0.501 11.703 17.312 1 91.69 65 GLN B CA 1
ATOM 2292 C C . GLN B 1 65 ? 0.494 12.82 17.594 1 91.69 65 GLN B C 1
ATOM 2294 O O . GLN B 1 65 ? 0.098 13.969 17.812 1 91.69 65 GLN B O 1
ATOM 2299 N N . MET B 1 66 ? 1.707 12.43 17.594 1 95.06 66 MET B N 1
ATOM 2300 C CA . MET B 1 66 ? 2.752 13.43 17.828 1 95.06 66 MET B CA 1
ATOM 2301 C C . MET B 1 66 ? 2.74 14.492 16.734 1 95.06 66 MET B C 1
ATOM 2303 O O . MET B 1 66 ? 2.875 15.68 17.016 1 95.06 66 MET B O 1
ATOM 2307 N N . THR B 1 67 ? 2.641 14.102 15.516 1 94.88 67 THR B N 1
ATOM 2308 C CA . THR B 1 67 ? 2.643 15.016 14.383 1 94.88 67 THR B CA 1
ATOM 2309 C C . THR B 1 67 ? 1.434 15.945 14.445 1 94.88 67 THR B C 1
ATOM 2311 O O . THR B 1 67 ? 1.567 17.156 14.258 1 94.88 67 THR B O 1
ATOM 2314 N N . VAL B 1 68 ? 0.28 15.43 14.789 1 92.5 68 VAL B N 1
ATOM 2315 C CA . VAL B 1 68 ? -0.945 16.219 14.898 1 92.5 68 VAL B CA 1
ATOM 2316 C C . VAL B 1 68 ? -0.81 17.234 16.016 1 92.5 68 VAL B C 1
ATOM 2318 O O . VAL B 1 68 ? -1.232 18.391 15.883 1 92.5 68 VAL B O 1
ATOM 2321 N N . ARG B 1 69 ? -0.245 16.781 17.047 1 93.56 69 ARG B N 1
ATOM 2322 C CA . ARG B 1 69 ? -0.037 17.672 18.188 1 93.56 69 ARG B CA 1
ATOM 2323 C C . ARG B 1 69 ? 0.868 18.844 17.797 1 93.56 69 ARG B C 1
ATOM 2325 O O . ARG B 1 69 ? 0.595 19.984 18.156 1 93.56 69 ARG B O 1
ATOM 2332 N N . ILE B 1 70 ? 1.903 18.562 17.109 1 94.5 70 ILE B N 1
ATOM 2333 C CA . ILE B 1 70 ? 2.824 19.609 16.672 1 94.5 70 ILE B CA 1
ATOM 2334 C C . ILE B 1 70 ? 2.104 20.562 15.734 1 94.5 70 ILE B C 1
ATOM 2336 O O . ILE B 1 70 ? 2.234 21.781 15.875 1 94.5 70 ILE B O 1
ATOM 2340 N N . LEU B 1 71 ? 1.318 20.047 14.828 1 92.62 71 LEU B N 1
ATOM 2341 C CA . LEU B 1 71 ? 0.561 20.875 13.898 1 92.62 71 LEU B CA 1
ATOM 2342 C C . LEU B 1 71 ? -0.403 21.797 14.641 1 92.62 71 LEU B C 1
ATOM 2344 O O . LEU B 1 71 ? -0.508 22.984 14.328 1 92.62 71 LEU B O 1
ATOM 2348 N N . ALA B 1 72 ? -1.026 21.25 15.648 1 90.12 72 ALA B N 1
ATOM 2349 C CA . ALA B 1 72 ? -2.047 21.969 16.391 1 90.12 72 ALA B CA 1
ATOM 2350 C C . ALA B 1 72 ? -1.418 23.047 17.281 1 90.12 72 ALA B C 1
ATOM 2352 O O . ALA B 1 72 ? -1.888 24.188 17.312 1 90.12 72 ALA B O 1
ATOM 2353 N N . LEU B 1 73 ? -0.367 22.672 17.891 1 91.12 73 LEU B N 1
ATOM 2354 C CA . LEU B 1 73 ? 0.169 23.531 18.953 1 91.12 73 LEU B CA 1
ATOM 2355 C C . LEU B 1 73 ? 1.149 24.547 18.375 1 91.12 73 LEU B C 1
ATOM 2357 O O . LEU B 1 73 ? 1.267 25.656 18.891 1 91.12 73 LEU B O 1
ATOM 2361 N N . ARG B 1 74 ? 1.878 24.156 17.312 1 90.81 74 ARG B N 1
ATOM 2362 C CA . ARG B 1 74 ? 2.998 24.984 16.875 1 90.81 74 ARG B CA 1
ATOM 2363 C C . ARG B 1 74 ? 2.68 25.672 15.555 1 90.81 74 ARG B C 1
ATOM 2365 O O . ARG B 1 74 ? 3.363 26.625 15.164 1 90.81 74 ARG B O 1
ATOM 2372 N N . GLN B 1 75 ? 1.756 25.156 14.867 1 86.31 75 GLN B N 1
ATOM 2373 C CA . GLN B 1 75 ? 1.29 25.719 13.609 1 86.31 75 GLN B CA 1
ATOM 2374 C C . GLN B 1 75 ? 2.461 26.047 12.68 1 86.31 75 GLN B C 1
ATOM 2376 O O . GLN B 1 75 ? 2.592 27.172 12.203 1 86.31 75 GLN B O 1
ATOM 2381 N N . PRO B 1 76 ? 3.207 25.016 12.461 1 89.12 76 PRO B N 1
ATOM 2382 C CA . PRO B 1 76 ? 4.395 25.203 11.625 1 89.12 76 PRO B CA 1
ATOM 2383 C C . PRO B 1 76 ? 4.055 25.656 10.211 1 89.12 76 PRO B C 1
ATOM 2385 O O . PRO B 1 76 ? 2.939 25.438 9.734 1 89.12 76 PRO B O 1
ATOM 2388 N N . VAL B 1 77 ? 5.039 26.375 9.555 1 84.81 77 VAL B N 1
ATOM 2389 C CA . VAL B 1 77 ? 4.867 26.844 8.188 1 84.81 77 VAL B CA 1
ATOM 2390 C C . VAL B 1 77 ? 6.074 26.438 7.344 1 84.81 77 VAL B C 1
ATOM 2392 O O . VAL B 1 77 ? 7.086 25.984 7.879 1 84.81 77 VAL B O 1
ATOM 2395 N N . GLY B 1 78 ? 5.875 26.625 5.977 1 85.69 78 GLY B N 1
ATOM 2396 C CA . GLY B 1 78 ? 6.988 26.406 5.066 1 85.69 78 GLY B CA 1
ATOM 2397 C C . GLY B 1 78 ? 7.535 25 5.109 1 85.69 78 GLY B C 1
ATOM 2398 O O . GLY B 1 78 ? 6.789 24.031 4.941 1 85.69 78 GLY B O 1
ATOM 2399 N N . ARG B 1 79 ? 8.758 24.969 5.324 1 87.38 79 ARG B N 1
ATOM 2400 C CA . ARG B 1 79 ? 9.5 23.719 5.254 1 87.38 79 ARG B CA 1
ATOM 2401 C C . ARG B 1 79 ? 9.07 22.766 6.367 1 87.38 79 ARG B C 1
ATOM 2403 O O . ARG B 1 79 ? 8.945 21.562 6.148 1 87.38 79 ARG B O 1
ATOM 2410 N N . ASP B 1 80 ? 8.812 23.312 7.57 1 92 80 ASP B N 1
ATOM 2411 C CA . ASP B 1 80 ? 8.438 22.469 8.695 1 92 80 ASP B CA 1
ATOM 2412 C C . ASP B 1 80 ? 7.055 21.844 8.477 1 92 80 ASP B C 1
ATOM 2414 O O . ASP B 1 80 ? 6.82 20.688 8.844 1 92 80 ASP B O 1
ATOM 2418 N N . LEU B 1 81 ? 6.207 22.594 7.875 1 92.5 81 LEU B N 1
ATOM 2419 C CA . LEU B 1 81 ? 4.887 22.062 7.555 1 92.5 81 LEU B CA 1
ATOM 2420 C C . LEU B 1 81 ? 4.984 20.938 6.527 1 92.5 81 LEU B C 1
ATOM 2422 O O . LEU B 1 81 ? 4.375 19.891 6.699 1 92.5 81 LEU B O 1
ATOM 2426 N N . ARG B 1 82 ? 5.77 21.172 5.535 1 90.56 82 ARG B N 1
ATOM 2427 C CA . ARG B 1 82 ? 5.953 20.141 4.52 1 90.56 82 ARG B CA 1
ATOM 2428 C C . ARG B 1 82 ? 6.539 18.875 5.125 1 90.56 82 ARG B C 1
ATOM 2430 O O . ARG B 1 82 ? 6.125 17.766 4.781 1 90.56 82 ARG B O 1
ATOM 2437 N N . PHE B 1 83 ? 7.492 19.078 5.977 1 94.06 83 PHE B N 1
ATOM 2438 C CA . PHE B 1 83 ? 8.109 17.938 6.648 1 94.06 83 PHE B CA 1
ATOM 2439 C C . PHE B 1 83 ? 7.066 17.141 7.43 1 94.06 83 PHE B C 1
ATOM 2441 O O . PHE B 1 83 ? 7.008 15.914 7.332 1 94.06 83 PHE B O 1
ATOM 2448 N N . LEU B 1 84 ? 6.242 17.828 8.203 1 94.94 84 LEU B N 1
ATOM 2449 C CA . LEU B 1 84 ? 5.262 17.156 9.055 1 94.94 84 LEU B CA 1
ATOM 2450 C C . LEU B 1 84 ? 4.199 16.453 8.227 1 94.94 84 LEU B C 1
ATOM 2452 O O . LEU B 1 84 ? 3.797 15.336 8.547 1 94.94 84 LEU B O 1
ATOM 2456 N N . VAL B 1 85 ? 3.781 17.031 7.156 1 93.75 85 VAL B N 1
ATOM 2457 C CA . VAL B 1 85 ? 2.793 16.422 6.27 1 93.75 85 VAL B CA 1
ATOM 2458 C C . VAL B 1 85 ? 3.383 15.188 5.602 1 93.75 85 VAL B C 1
ATOM 2460 O O . VAL B 1 85 ? 2.727 14.141 5.512 1 93.75 85 VAL B O 1
ATOM 2463 N N . THR B 1 86 ? 4.59 15.297 5.133 1 94.5 86 THR B N 1
ATOM 2464 C CA . THR B 1 86 ? 5.27 14.164 4.52 1 94.5 86 THR B CA 1
ATOM 2465 C C . THR B 1 86 ? 5.48 13.047 5.539 1 94.5 86 THR B C 1
ATOM 2467 O O . THR B 1 86 ? 5.359 11.867 5.203 1 94.5 86 THR B O 1
ATOM 2470 N N . ALA B 1 87 ? 5.77 13.422 6.785 1 96.31 87 ALA B N 1
ATOM 2471 C CA . ALA B 1 87 ? 5.957 12.438 7.848 1 96.31 87 ALA B CA 1
ATOM 2472 C C . ALA B 1 87 ? 4.711 11.578 8.031 1 96.31 87 ALA B C 1
ATOM 2474 O O . ALA B 1 87 ? 4.809 10.367 8.227 1 96.31 87 ALA B O 1
ATOM 2475 N N . LEU B 1 88 ? 3.555 12.164 7.898 1 94.69 88 LEU B N 1
ATOM 2476 C CA . LEU B 1 88 ? 2.293 11.445 8.039 1 94.69 88 LEU B CA 1
ATOM 2477 C C . LEU B 1 88 ? 2.143 10.383 6.957 1 94.69 88 LEU B C 1
ATOM 2479 O O . LEU B 1 88 ? 1.615 9.297 7.211 1 94.69 88 LEU B O 1
ATOM 2483 N N . LYS B 1 89 ? 2.621 10.664 5.828 1 94.19 89 LYS B N 1
ATOM 2484 C CA . LYS B 1 89 ? 2.529 9.727 4.711 1 94.19 89 LYS B CA 1
ATOM 2485 C C . LYS B 1 89 ? 3.619 8.664 4.797 1 94.19 89 LYS B C 1
ATOM 2487 O O . LYS B 1 89 ? 3.367 7.488 4.531 1 94.19 89 LYS B O 1
ATOM 2492 N N . VAL B 1 90 ? 4.805 9.094 5.184 1 96.12 90 VAL B N 1
ATOM 2493 C CA . VAL B 1 90 ? 5.941 8.188 5.289 1 96.12 90 VAL B CA 1
ATOM 2494 C C . VAL B 1 90 ? 5.648 7.113 6.332 1 96.12 90 VAL B C 1
ATOM 2496 O O . VAL B 1 90 ? 5.965 5.938 6.129 1 96.12 90 VAL B O 1
ATOM 2499 N N . VAL B 1 91 ? 5.051 7.512 7.438 1 95.25 91 VAL B N 1
ATOM 2500 C CA . VAL B 1 91 ? 4.777 6.566 8.516 1 95.25 91 VAL B CA 1
ATOM 2501 C C . VAL B 1 91 ? 3.82 5.484 8.016 1 95.25 91 VAL B C 1
ATOM 2503 O O . VAL B 1 91 ? 3.924 4.324 8.414 1 95.25 91 VAL B O 1
ATOM 2506 N N . THR B 1 92 ? 2.918 5.812 7.156 1 91.69 92 THR B N 1
ATOM 2507 C CA . THR B 1 92 ? 2.014 4.84 6.555 1 91.69 92 THR B CA 1
ATOM 2508 C C . THR B 1 92 ? 2.783 3.84 5.699 1 91.69 92 THR B C 1
ATOM 2510 O O . THR B 1 92 ? 2.531 2.635 5.762 1 91.69 92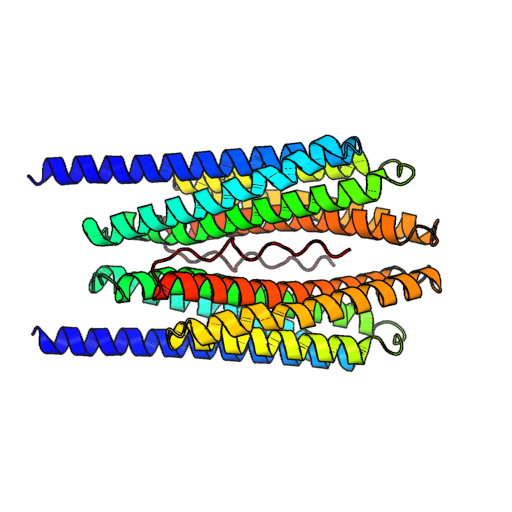 THR B O 1
ATOM 2513 N N . ASP B 1 93 ? 3.676 4.34 4.902 1 94.19 93 ASP B N 1
ATOM 2514 C CA . ASP B 1 93 ? 4.504 3.451 4.094 1 94.19 93 ASP B CA 1
ATOM 2515 C C . ASP B 1 93 ? 5.312 2.5 4.973 1 94.19 93 ASP B C 1
ATOM 2517 O O . ASP B 1 93 ? 5.473 1.323 4.645 1 94.19 93 ASP B O 1
ATOM 2521 N N . LEU B 1 94 ? 5.809 3.025 6.074 1 95.31 94 LEU B N 1
ATOM 2522 C CA . LEU B 1 94 ? 6.59 2.18 6.973 1 95.31 94 LEU B CA 1
ATOM 2523 C C . LEU B 1 94 ? 5.727 1.073 7.566 1 95.31 94 LEU B C 1
ATOM 2525 O O . LEU B 1 94 ? 6.168 -0.071 7.688 1 95.31 94 LEU B O 1
ATOM 2529 N N . GLU B 1 95 ? 4.562 1.424 7.941 1 93.31 95 GLU B N 1
ATOM 2530 C CA . GLU B 1 95 ? 3.637 0.414 8.445 1 93.31 95 GLU B CA 1
ATOM 2531 C C . GLU B 1 95 ? 3.359 -0.652 7.387 1 93.31 95 GLU B C 1
ATOM 2533 O O . GLU B 1 95 ? 3.357 -1.848 7.691 1 93.31 95 GLU B O 1
ATOM 2538 N N . ARG B 1 96 ? 3.217 -0.28 6.184 1 91.69 96 ARG B N 1
ATOM 2539 C CA . ARG B 1 96 ? 2.967 -1.216 5.09 1 91.69 96 ARG B CA 1
ATOM 2540 C C . ARG B 1 96 ? 4.176 -2.109 4.848 1 91.69 96 ARG B C 1
ATOM 2542 O O . ARG B 1 96 ? 4.027 -3.289 4.52 1 91.69 96 ARG B O 1
ATOM 2549 N N . ILE B 1 97 ? 5.277 -1.513 4.941 1 95.38 97 ILE B N 1
ATOM 2550 C CA . ILE B 1 97 ? 6.508 -2.287 4.809 1 95.38 97 ILE B CA 1
ATOM 2551 C C . ILE B 1 97 ? 6.535 -3.395 5.859 1 95.38 97 ILE B C 1
ATOM 2553 O O . ILE B 1 97 ? 6.848 -4.547 5.547 1 95.38 97 ILE B O 1
ATOM 2557 N N . GLY B 1 98 ? 6.223 -3.049 7.078 1 93.88 98 GLY B N 1
ATOM 2558 C CA . GLY B 1 98 ? 6.113 -4.059 8.117 1 93.88 98 GLY B CA 1
ATOM 2559 C C . GLY B 1 98 ? 5.117 -5.152 7.781 1 93.88 98 GLY B C 1
ATOM 2560 O O . GLY B 1 98 ? 5.395 -6.336 7.984 1 93.88 98 GLY B O 1
ATOM 2561 N N . ASP B 1 99 ? 4.02 -4.824 7.266 1 91.12 99 ASP B N 1
ATOM 2562 C CA . ASP B 1 99 ? 2.992 -5.789 6.887 1 91.12 99 ASP B CA 1
ATOM 2563 C C . ASP B 1 99 ? 3.506 -6.75 5.82 1 91.12 99 ASP B C 1
ATOM 2565 O O . ASP B 1 99 ? 3.209 -7.945 5.859 1 91.12 99 ASP B O 1
ATOM 2569 N N . GLU B 1 100 ? 4.168 -6.195 4.828 1 94.75 100 GLU B N 1
ATOM 2570 C CA . GLU B 1 100 ? 4.715 -7.043 3.775 1 94.75 100 GLU B CA 1
ATOM 2571 C C . GLU B 1 100 ? 5.723 -8.039 4.336 1 94.75 100 GLU B C 1
ATOM 2573 O O . GLU B 1 100 ? 5.781 -9.188 3.896 1 94.75 100 GLU B O 1
ATOM 2578 N N . ALA B 1 101 ? 6.535 -7.59 5.293 1 96 101 ALA B N 1
ATOM 2579 C CA . ALA B 1 101 ? 7.488 -8.492 5.934 1 96 101 ALA B CA 1
ATOM 2580 C C . ALA B 1 101 ? 6.766 -9.617 6.672 1 96 101 ALA B C 1
ATOM 2582 O O . ALA B 1 101 ? 7.203 -10.766 6.637 1 96 101 ALA B O 1
ATOM 2583 N N . VAL B 1 102 ? 5.703 -9.312 7.309 1 94.75 102 VAL B N 1
ATOM 2584 C CA . VAL B 1 102 ? 4.898 -10.312 8.016 1 94.75 102 VAL B CA 1
ATOM 2585 C C . VAL B 1 102 ? 4.328 -11.312 7.016 1 94.75 102 VAL B C 1
ATOM 2587 O O . VAL B 1 102 ? 4.289 -12.516 7.289 1 94.75 102 VAL B O 1
ATOM 2590 N N . ASN B 1 103 ? 3.908 -10.852 5.879 1 94.19 103 ASN 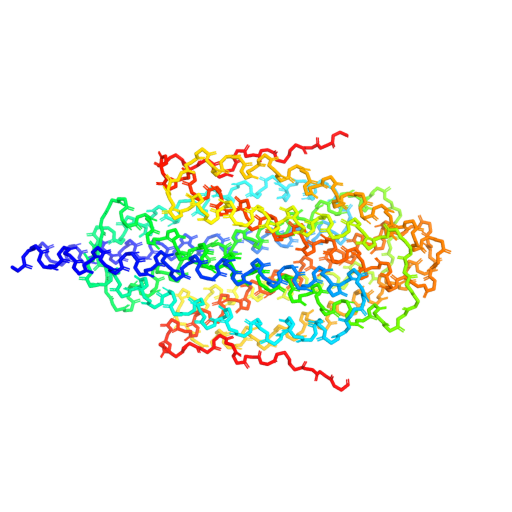B N 1
ATOM 2591 C CA . ASN B 1 103 ? 3.398 -11.734 4.84 1 94.19 103 ASN B CA 1
ATOM 2592 C C . ASN B 1 103 ? 4.457 -12.734 4.387 1 94.19 103 ASN B C 1
ATOM 2594 O O . ASN B 1 103 ? 4.152 -13.906 4.156 1 94.19 103 ASN B O 1
ATOM 2598 N N . VAL B 1 104 ? 5.652 -12.25 4.25 1 96.06 104 VAL B N 1
ATOM 2599 C CA . VAL B 1 104 ? 6.75 -13.141 3.898 1 96.06 104 VAL B CA 1
ATOM 2600 C C . VAL B 1 104 ? 6.906 -14.211 4.969 1 96.06 104 VAL B C 1
ATOM 2602 O O . VAL B 1 104 ? 7.043 -15.398 4.656 1 96.06 104 VAL B O 1
ATOM 2605 N N . ALA B 1 105 ? 6.867 -13.789 6.211 1 95.75 105 ALA B N 1
ATOM 2606 C CA . ALA B 1 105 ? 7.012 -14.719 7.328 1 95.75 105 ALA 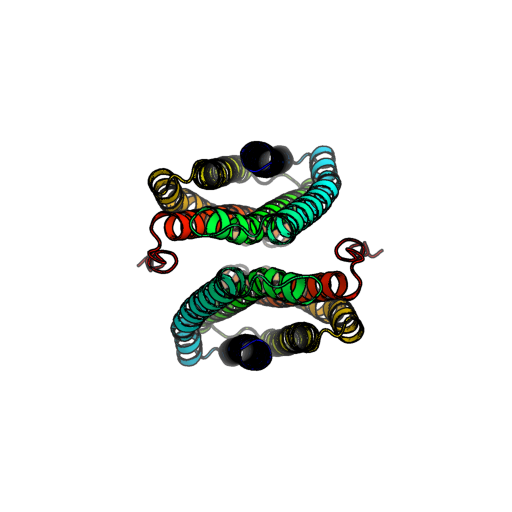B CA 1
ATOM 2607 C C . ALA B 1 105 ? 5.891 -15.758 7.328 1 95.75 105 ALA B C 1
ATOM 2609 O O . ALA B 1 105 ? 6.137 -16.953 7.543 1 95.75 105 ALA B O 1
ATOM 2610 N N . GLU B 1 106 ? 4.734 -15.359 7.066 1 94.56 106 GLU B N 1
ATOM 2611 C CA . GLU B 1 106 ? 3.59 -16.266 7.047 1 94.56 106 GLU B CA 1
ATOM 2612 C C . GLU B 1 106 ? 3.752 -17.328 5.961 1 94.56 106 GLU B C 1
ATOM 2614 O O . GLU B 1 106 ? 3.482 -18.516 6.195 1 94.56 106 GLU B O 1
ATOM 2619 N N . ARG B 1 107 ? 4.148 -16.875 4.809 1 94.06 107 ARG B N 1
ATOM 2620 C CA . ARG B 1 107 ? 4.379 -17.828 3.729 1 94.06 107 ARG B CA 1
ATOM 2621 C C . ARG B 1 107 ? 5.512 -18.797 4.074 1 94.06 107 ARG B C 1
ATOM 2623 O O . ARG B 1 107 ? 5.484 -19.969 3.688 1 94.06 107 ARG B O 1
ATOM 2630 N N . THR B 1 108 ? 6.477 -18.266 4.789 1 93.19 108 THR B N 1
ATOM 2631 C CA . THR B 1 108 ? 7.613 -19.094 5.195 1 93.19 108 THR B CA 1
ATOM 2632 C C . THR B 1 108 ? 7.16 -20.234 6.109 1 93.19 108 THR B C 1
ATOM 2634 O O . THR B 1 108 ? 7.613 -21.359 5.961 1 93.19 108 THR B O 1
ATOM 2637 N N . VAL B 1 109 ? 6.281 -19.969 7.027 1 94.25 109 VAL B N 1
ATOM 2638 C CA . VAL B 1 109 ? 5.746 -20.984 7.918 1 94.25 109 VAL B CA 1
ATOM 2639 C C . VAL B 1 109 ? 5.078 -22.094 7.098 1 94.25 109 VAL B C 1
ATOM 2641 O O . VAL B 1 109 ? 5.281 -23.281 7.363 1 94.25 109 VAL B O 1
ATOM 2644 N N . GLU B 1 110 ? 4.387 -21.688 6.074 1 92.81 110 GLU B N 1
ATOM 2645 C CA . GLU B 1 110 ? 3.686 -22.641 5.219 1 92.81 110 GLU B CA 1
ATOM 2646 C C . GLU B 1 110 ? 4.668 -23.469 4.395 1 92.81 110 GLU B C 1
ATOM 2648 O O . GLU B 1 110 ? 4.473 -24.672 4.215 1 92.81 110 GLU B O 1
ATOM 2653 N N . LEU B 1 111 ? 5.699 -22.859 3.936 1 91.94 111 LEU B N 1
ATOM 2654 C CA . LEU B 1 111 ? 6.703 -23.516 3.105 1 91.94 111 LEU B CA 1
ATOM 2655 C C . LEU B 1 111 ? 7.543 -24.484 3.934 1 91.94 111 LEU B C 1
ATOM 2657 O O . LEU B 1 111 ? 7.977 -25.516 3.432 1 91.94 111 LEU B O 1
ATOM 2661 N N . ALA B 1 112 ? 7.734 -24.156 5.18 1 91.56 112 ALA B N 1
ATOM 2662 C CA . ALA B 1 112 ? 8.594 -24.953 6.055 1 91.56 112 ALA B CA 1
ATOM 2663 C C . ALA B 1 112 ? 8.008 -26.328 6.305 1 91.56 112 ALA B C 1
ATOM 2665 O O . ALA B 1 112 ? 8.719 -27.25 6.699 1 91.56 112 ALA B O 1
ATOM 2666 N N . ALA B 1 113 ? 6.789 -26.453 6.027 1 91.38 113 ALA B N 1
ATOM 2667 C CA . ALA B 1 113 ? 6.117 -27.734 6.23 1 91.38 113 ALA B CA 1
ATOM 2668 C C . ALA B 1 113 ? 6.34 -28.672 5.043 1 91.38 113 ALA B C 1
ATOM 2670 O O . ALA B 1 113 ? 5.918 -29.828 5.066 1 91.38 113 ALA B O 1
ATOM 2671 N N . HIS B 1 114 ? 7.082 -28.203 4.035 1 91.06 114 HIS B N 1
ATOM 2672 C CA . HIS B 1 114 ? 7.309 -28.953 2.809 1 91.06 114 HIS B CA 1
ATOM 2673 C C . HIS B 1 114 ? 8.797 -29.094 2.514 1 91.06 114 HIS B C 1
ATOM 2675 O O . HIS B 1 114 ? 9.617 -28.391 3.111 1 91.06 114 HIS B O 1
ATOM 2681 N N . PRO B 1 115 ? 9.195 -30.078 1.617 1 87.81 115 PRO B N 1
ATOM 2682 C CA . PRO B 1 115 ? 10.609 -30.188 1.251 1 87.81 115 PRO B CA 1
ATOM 2683 C C . PRO B 1 115 ? 11.172 -28.906 0.661 1 87.81 115 PRO B C 1
ATOM 2685 O O . PRO B 1 115 ? 10.484 -28.203 -0.08 1 87.81 115 PRO B O 1
ATOM 2688 N N . PRO B 1 116 ? 12.359 -28.578 0.988 1 85.69 116 PRO B N 1
ATOM 2689 C CA . PRO B 1 116 ? 12.961 -27.344 0.504 1 85.69 116 PRO B CA 1
ATOM 2690 C C . PRO B 1 116 ? 13.094 -27.297 -1.017 1 85.69 116 PRO B C 1
ATOM 2692 O O . PRO B 1 116 ? 13.242 -28.344 -1.653 1 85.69 116 PRO B O 1
ATOM 2695 N N . ILE B 1 117 ? 12.93 -26.141 -1.496 1 84.88 117 ILE B N 1
ATOM 2696 C CA . ILE B 1 117 ? 13.125 -25.906 -2.924 1 84.88 117 ILE B CA 1
ATOM 2697 C C . ILE B 1 117 ? 14.5 -25.312 -3.166 1 84.88 117 ILE B C 1
ATOM 2699 O O . ILE B 1 117 ? 14.828 -24.25 -2.625 1 84.88 117 ILE B O 1
ATOM 2703 N N . ALA B 1 118 ? 15.273 -25.938 -3.961 1 77.5 118 ALA B N 1
ATOM 2704 C CA . ALA B 1 118 ? 16.672 -25.578 -4.16 1 77.5 118 ALA B CA 1
ATOM 2705 C C . ALA B 1 118 ? 16.797 -24.25 -4.91 1 77.5 118 ALA B C 1
ATOM 2707 O O . ALA B 1 118 ? 15.977 -23.938 -5.77 1 77.5 118 ALA B O 1
ATOM 2708 N N . ASN B 1 119 ? 17.797 -23.406 -4.605 1 80.31 119 ASN B N 1
ATOM 2709 C CA . ASN B 1 119 ? 18.328 -22.266 -5.332 1 80.31 119 ASN B CA 1
ATOM 2710 C C . ASN B 1 119 ? 17.422 -21.047 -5.234 1 80.31 119 ASN B C 1
ATOM 2712 O O . ASN B 1 119 ? 17.75 -19.969 -5.723 1 80.31 119 ASN B O 1
ATOM 2716 N N . LEU B 1 120 ? 16.25 -21.219 -4.641 1 79.75 120 LEU B N 1
ATOM 2717 C CA . LEU B 1 120 ? 15.328 -20.094 -4.555 1 79.75 120 LEU B CA 1
ATOM 2718 C C . LEU B 1 120 ? 15.625 -19.25 -3.314 1 79.75 120 LEU B C 1
ATOM 2720 O O . LEU B 1 120 ? 15.57 -18.016 -3.367 1 79.75 120 LEU B O 1
ATOM 2724 N N . GLN B 1 121 ? 16.141 -19.891 -2.295 1 80.06 121 GLN B N 1
ATOM 2725 C CA . GLN B 1 121 ? 16.297 -19.281 -0.983 1 80.06 121 GLN B CA 1
ATOM 2726 C C . GLN B 1 121 ? 17.391 -18.219 -0.994 1 80.06 121 GLN B C 1
ATOM 2728 O O . GLN B 1 121 ? 17.172 -17.094 -0.519 1 80.06 121 GLN B O 1
ATOM 2733 N N . PRO B 1 122 ? 18.5 -18.406 -1.664 1 84.38 122 PRO B N 1
ATOM 2734 C CA . PRO B 1 122 ? 19.531 -17.375 -1.676 1 84.38 122 PRO B CA 1
ATOM 2735 C C . PRO B 1 122 ? 19.125 -16.141 -2.451 1 84.38 122 PRO B C 1
ATOM 2737 O O . PRO B 1 122 ? 19.5 -15.016 -2.082 1 84.38 122 PRO B O 1
ATOM 2740 N N . LYS B 1 123 ? 18.375 -16.312 -3.475 1 89.56 123 LYS B N 1
ATOM 2741 C CA . LYS B 1 123 ? 17.953 -15.172 -4.285 1 89.56 123 LYS B CA 1
ATOM 2742 C C . LYS B 1 123 ? 16.938 -14.305 -3.531 1 89.56 123 LYS B C 1
ATOM 2744 O O . LYS B 1 123 ? 16.953 -13.078 -3.656 1 89.56 123 LYS B O 1
ATOM 2749 N N . LEU B 1 124 ? 16.141 -14.953 -2.779 1 91.88 124 LEU B N 1
ATOM 2750 C CA . LEU B 1 124 ? 15.172 -14.211 -1.973 1 91.88 124 LEU B CA 1
ATOM 2751 C C . LEU B 1 124 ? 15.883 -13.375 -0.908 1 91.88 124 LEU B C 1
ATOM 2753 O O . LEU B 1 124 ? 15.477 -12.25 -0.622 1 91.88 124 LEU B O 1
ATOM 2757 N N . ALA B 1 125 ? 16.922 -13.984 -0.342 1 91.75 125 ALA B N 1
ATOM 2758 C CA . ALA B 1 125 ? 17.703 -13.266 0.659 1 91.75 125 ALA B CA 1
ATOM 2759 C C . ALA B 1 125 ? 18.375 -12.039 0.05 1 91.75 125 ALA B C 1
ATOM 2761 O O . ALA B 1 125 ? 18.438 -10.984 0.678 1 91.75 125 ALA B O 1
ATOM 2762 N N . GLU B 1 126 ? 18.859 -12.227 -1.127 1 94.25 126 GLU B N 1
ATOM 2763 C CA . GLU B 1 126 ? 19.469 -11.109 -1.845 1 94.25 126 GLU B CA 1
ATOM 2764 C C . GLU B 1 126 ? 18.469 -9.992 -2.096 1 94.25 126 GLU B C 1
ATOM 2766 O O . GLU B 1 126 ? 18.781 -8.82 -1.915 1 94.25 126 GLU B O 1
ATOM 2771 N N . MET B 1 127 ? 17.312 -10.344 -2.5 1 95.94 127 MET B N 1
ATOM 2772 C CA . MET B 1 127 ? 16.25 -9.375 -2.766 1 95.94 127 MET B CA 1
ATOM 2773 C C . MET B 1 127 ? 15.836 -8.656 -1.484 1 95.94 127 MET B C 1
ATOM 2775 O O . MET B 1 127 ? 15.633 -7.441 -1.487 1 95.94 127 MET B O 1
ATOM 2779 N N . ALA B 1 128 ? 15.75 -9.422 -0.408 1 95.62 128 ALA B N 1
ATOM 2780 C CA . ALA B 1 128 ? 15.391 -8.844 0.886 1 95.62 128 ALA B CA 1
ATOM 2781 C C . ALA B 1 128 ? 16.422 -7.816 1.337 1 95.62 128 ALA B C 1
ATOM 2783 O O . ALA B 1 128 ? 16.062 -6.754 1.849 1 95.62 128 ALA B O 1
ATOM 2784 N N . ASP B 1 129 ? 17.672 -8.148 1.115 1 94.94 129 ASP B N 1
ATOM 2785 C CA . ASP B 1 129 ? 18.75 -7.23 1.475 1 94.94 129 ASP B CA 1
ATOM 2786 C C . ASP B 1 129 ? 18.656 -5.934 0.677 1 94.94 129 ASP B C 1
ATOM 2788 O O . ASP B 1 129 ? 18.828 -4.844 1.23 1 94.94 129 ASP B O 1
ATOM 2792 N N . ALA B 1 130 ? 18.406 -6.082 -0.588 1 96.44 130 ALA B N 1
ATOM 2793 C CA . ALA B 1 130 ? 18.281 -4.91 -1.452 1 96.44 130 ALA B CA 1
ATOM 2794 C C . ALA B 1 130 ? 17.094 -4.043 -1.035 1 96.44 130 ALA B C 1
ATOM 2796 O O . ALA B 1 130 ? 17.219 -2.82 -0.93 1 96.44 130 ALA B O 1
ATOM 2797 N N . ALA B 1 131 ? 15.938 -4.66 -0.788 1 97.06 131 ALA B N 1
ATOM 2798 C CA . ALA B 1 131 ? 14.742 -3.936 -0.373 1 97.06 131 ALA B CA 1
ATOM 2799 C C . ALA B 1 131 ? 14.961 -3.232 0.963 1 97.06 131 ALA B C 1
ATOM 2801 O O . ALA B 1 131 ? 14.562 -2.078 1.138 1 97.06 131 ALA B O 1
ATOM 2802 N N . SER B 1 132 ? 15.625 -3.945 1.89 1 96.56 132 SER B N 1
ATOM 2803 C CA . SER B 1 132 ? 15.914 -3.375 3.201 1 96.56 132 SER B CA 1
ATOM 2804 C C . SER B 1 132 ? 16.812 -2.148 3.086 1 96.56 132 SER B C 1
ATOM 2806 O O . SER B 1 132 ? 16.594 -1.141 3.756 1 96.56 132 SER B O 1
ATOM 2808 N N . ARG B 1 133 ? 17.781 -2.236 2.25 1 96.12 133 ARG B N 1
ATOM 2809 C CA . ARG B 1 133 ? 18.688 -1.111 2.016 1 96.12 133 ARG B CA 1
ATOM 2810 C C . ARG B 1 133 ? 17.922 0.085 1.446 1 96.12 133 ARG B C 1
ATOM 2812 O O . ARG B 1 133 ? 18.172 1.227 1.841 1 96.12 133 ARG B O 1
ATOM 2819 N N . MET B 1 134 ? 17.062 -0.202 0.54 1 97.56 134 MET B N 1
ATOM 2820 C CA . MET B 1 134 ? 16.266 0.869 -0.053 1 97.56 134 MET B CA 1
ATOM 2821 C C . MET B 1 134 ? 15.422 1.565 1.005 1 97.56 134 MET B C 1
ATOM 2823 O O . MET B 1 134 ? 15.297 2.791 0.999 1 97.56 134 MET B O 1
ATOM 2827 N N . VAL B 1 135 ? 14.828 0.795 1.921 1 97.5 135 VAL B N 1
ATOM 2828 C CA . VAL B 1 135 ? 14 1.358 2.979 1 97.5 135 VAL B CA 1
ATOM 2829 C C . VAL B 1 135 ? 14.844 2.27 3.869 1 97.5 135 VAL B C 1
ATOM 2831 O O . VAL B 1 135 ? 14.453 3.402 4.156 1 97.5 135 VAL B O 1
ATOM 2834 N N . ARG B 1 136 ? 16 1.797 4.25 1 96.81 136 ARG B N 1
ATOM 2835 C CA . ARG B 1 136 ? 16.891 2.58 5.09 1 96.81 136 ARG B CA 1
ATOM 2836 C C . ARG B 1 136 ? 17.297 3.883 4.406 1 96.81 136 ARG B C 1
ATOM 2838 O O . ARG B 1 136 ? 17.203 4.957 5.004 1 96.81 136 ARG B O 1
ATOM 2845 N N . MET B 1 137 ? 17.672 3.744 3.174 1 97.38 137 MET B N 1
ATOM 2846 C CA . MET B 1 137 ? 18.125 4.914 2.424 1 97.38 137 MET B CA 1
ATOM 2847 C C . MET B 1 137 ? 16.984 5.902 2.223 1 97.38 137 MET B C 1
ATOM 2849 O O . MET B 1 137 ? 17.188 7.117 2.307 1 97.38 137 MET B O 1
ATOM 2853 N N . ALA B 1 138 ? 15.805 5.379 1.911 1 98.06 138 ALA B N 1
ATOM 2854 C CA . ALA B 1 138 ? 14.641 6.242 1.713 1 98.06 138 ALA B CA 1
ATOM 2855 C C . ALA B 1 138 ? 14.312 7.02 2.982 1 98.06 138 ALA B C 1
ATOM 2857 O O . ALA B 1 138 ? 14.078 8.234 2.932 1 98.06 138 ALA B O 1
ATOM 2858 N N . LEU B 1 139 ? 14.391 6.34 4.094 1 97.31 139 LEU B N 1
ATOM 2859 C CA . LEU B 1 139 ? 14.07 6.992 5.355 1 97.31 139 LEU B CA 1
ATOM 2860 C C . LEU B 1 139 ? 15.148 8.008 5.734 1 97.31 139 LEU B C 1
ATOM 2862 O O . LEU B 1 139 ? 14.836 9.109 6.199 1 97.31 139 LEU B O 1
ATOM 2866 N N . ASP B 1 140 ? 16.406 7.66 5.555 1 97.06 140 ASP B N 1
ATOM 2867 C CA . ASP B 1 140 ? 17.5 8.602 5.801 1 97.06 140 ASP B CA 1
ATOM 2868 C C . ASP B 1 140 ? 17.359 9.852 4.941 1 97.06 140 ASP B C 1
ATOM 2870 O O . ASP B 1 140 ? 17.562 10.969 5.418 1 97.06 140 ASP B O 1
ATOM 2874 N N . SER B 1 141 ? 17 9.57 3.676 1 97.69 141 SER B N 1
ATOM 2875 C CA . SER B 1 141 ? 16.828 10.703 2.775 1 97.69 141 SER B CA 1
ATOM 2876 C C . SER B 1 141 ? 15.734 11.641 3.271 1 97.69 141 SER B C 1
ATOM 2878 O O . SER B 1 141 ? 15.828 12.859 3.115 1 97.69 141 SER B O 1
ATOM 2880 N N . PHE B 1 142 ? 14.719 11.094 3.912 1 97 142 PHE B N 1
ATOM 2881 C CA . PHE B 1 142 ? 13.602 11.875 4.43 1 97 142 PHE B CA 1
ATOM 2882 C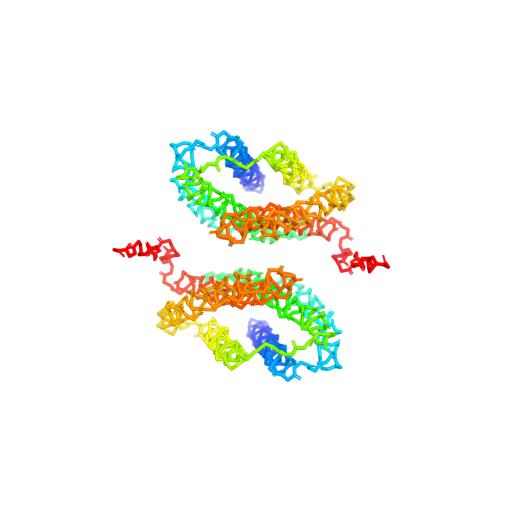 C . PHE B 1 142 ? 14.023 12.68 5.652 1 97 142 PHE B C 1
ATOM 2884 O O . PHE B 1 142 ? 13.859 13.906 5.68 1 97 142 PHE B O 1
ATOM 2891 N N . VAL B 1 143 ? 14.625 12.055 6.621 1 95.81 143 VAL B N 1
ATOM 2892 C CA . VAL B 1 143 ? 14.977 12.688 7.891 1 95.81 143 VAL B CA 1
ATOM 2893 C C . VAL B 1 143 ? 16.031 13.758 7.66 1 95.81 143 VAL B C 1
ATOM 2895 O O . VAL B 1 143 ? 16.031 14.805 8.312 1 95.81 143 VAL B O 1
ATOM 2898 N N . GLU B 1 144 ? 16.891 13.492 6.68 1 95.19 144 GLU B N 1
ATOM 2899 C CA . GLU B 1 144 ? 17.969 14.438 6.375 1 95.19 144 GLU B CA 1
ATOM 2900 C C . GLU B 1 144 ? 17.547 15.43 5.297 1 95.19 144 GLU B C 1
ATOM 2902 O O . GLU B 1 144 ? 18.312 16.328 4.934 1 95.19 144 GLU B O 1
ATOM 2907 N N . GLU B 1 145 ? 16.391 15.266 4.766 1 95.25 145 GLU B N 1
ATOM 2908 C CA . GLU B 1 145 ? 15.867 16.109 3.691 1 95.25 145 GLU B CA 1
ATOM 2909 C C . GLU B 1 145 ? 16.844 16.172 2.518 1 95.25 145 GLU B C 1
ATOM 2911 O O . GLU B 1 145 ? 17.156 17.25 2.025 1 95.25 145 GLU B O 1
ATOM 2916 N N . ASP B 1 146 ? 17.297 15.023 2.107 1 96.12 146 ASP B N 1
ATOM 2917 C CA . ASP B 1 146 ? 18.312 14.891 1.07 1 96.12 146 ASP B CA 1
ATOM 2918 C C . ASP B 1 146 ? 17.719 14.336 -0.219 1 96.12 146 ASP B C 1
ATOM 2920 O O . ASP B 1 146 ? 17.609 13.117 -0.386 1 96.12 146 ASP B O 1
ATOM 2924 N N . ALA B 1 147 ? 17.406 15.227 -1.193 1 95.81 147 ALA B N 1
ATOM 2925 C CA . ALA B 1 147 ? 16.766 14.828 -2.449 1 95.81 147 ALA B CA 1
ATOM 2926 C C . ALA B 1 147 ? 17.703 13.984 -3.299 1 95.81 147 ALA B C 1
ATOM 2928 O O . ALA B 1 147 ? 17.266 13.109 -4.043 1 95.81 147 ALA B O 1
ATOM 2929 N N . ASN B 1 148 ? 18.969 14.242 -3.197 1 96.5 148 ASN B N 1
ATOM 2930 C CA . ASN B 1 148 ? 19.922 13.445 -3.963 1 96.5 148 ASN B CA 1
ATOM 2931 C C . ASN B 1 148 ? 19.953 12 -3.49 1 96.5 148 ASN B C 1
ATOM 2933 O O . ASN B 1 148 ? 19.969 11.07 -4.305 1 96.5 148 ASN B O 1
ATOM 2937 N N . MET B 1 149 ? 19.969 11.805 -2.217 1 96.88 149 MET B N 1
ATOM 2938 C CA . MET B 1 149 ? 19.891 10.461 -1.666 1 96.88 149 MET B CA 1
ATOM 2939 C C . MET B 1 149 ? 18.578 9.781 -2.076 1 96.88 149 MET B C 1
ATOM 2941 O O . MET B 1 149 ? 18.562 8.594 -2.396 1 96.88 149 MET B O 1
ATOM 2945 N N . ALA B 1 150 ? 17.516 10.516 -2.088 1 97.25 150 ALA B N 1
ATOM 2946 C CA . ALA B 1 150 ? 16.219 9.984 -2.52 1 97.25 150 ALA B CA 1
ATOM 2947 C C . ALA B 1 150 ? 16.281 9.516 -3.969 1 97.25 150 ALA B C 1
ATOM 2949 O O . ALA B 1 150 ? 15.734 8.461 -4.305 1 97.25 150 ALA B O 1
ATOM 2950 N N . ARG B 1 151 ? 16.938 10.258 -4.793 1 96.56 151 ARG B N 1
ATOM 2951 C CA . ARG B 1 151 ? 17.062 9.891 -6.199 1 96.56 151 ARG B CA 1
ATOM 2952 C C . ARG B 1 151 ? 17.875 8.602 -6.355 1 96.56 151 ARG B C 1
ATOM 2954 O O . ARG B 1 151 ? 17.594 7.805 -7.254 1 96.56 151 ARG B O 1
ATOM 2961 N N . ARG B 1 152 ? 18.797 8.406 -5.496 1 96.81 152 ARG B N 1
ATOM 2962 C CA . ARG B 1 152 ? 19.578 7.168 -5.52 1 96.81 152 ARG B CA 1
ATOM 2963 C C . ARG B 1 152 ? 18.703 5.969 -5.188 1 96.81 152 ARG B C 1
ATOM 2965 O O . ARG B 1 152 ? 18.891 4.883 -5.738 1 96.81 152 ARG B O 1
ATOM 2972 N N . VAL B 1 153 ? 17.781 6.121 -4.285 1 97.5 153 VAL B N 1
ATOM 2973 C CA . VAL B 1 153 ? 16.844 5.055 -3.947 1 97.5 153 VAL B CA 1
ATOM 2974 C C . VAL B 1 153 ? 16.078 4.617 -5.199 1 97.5 153 VAL B C 1
ATOM 2976 O O . VAL B 1 153 ? 15.906 3.42 -5.441 1 97.5 153 VAL B O 1
ATOM 2979 N N . LEU B 1 154 ? 15.656 5.594 -6.02 1 95.88 154 LEU B N 1
ATOM 2980 C CA . LEU B 1 154 ? 14.883 5.309 -7.227 1 95.88 154 LEU B CA 1
ATOM 2981 C C . LEU B 1 154 ? 15.695 4.477 -8.211 1 95.88 154 LEU B C 1
ATOM 2983 O O . LEU B 1 154 ? 15.156 3.604 -8.891 1 95.88 154 LEU B O 1
ATOM 2987 N N . ARG B 1 155 ? 16.969 4.648 -8.211 1 94.75 155 ARG B N 1
ATOM 2988 C CA . ARG B 1 155 ? 17.844 3.906 -9.109 1 94.75 155 ARG B CA 1
ATOM 2989 C C . ARG B 1 155 ? 18.047 2.477 -8.625 1 94.75 155 ARG B C 1
ATOM 2991 O O . ARG B 1 155 ? 18.156 1.551 -9.43 1 94.75 155 ARG B O 1
ATOM 2998 N N . GLU B 1 156 ? 18.078 2.318 -7.34 1 94.62 156 GLU B N 1
ATOM 2999 C CA . GLU B 1 156 ? 18.297 1.003 -6.746 1 94.62 156 GLU B CA 1
ATOM 3000 C C . GLU B 1 156 ? 17.109 0.08 -6.996 1 94.62 156 GLU B C 1
ATOM 3002 O O . GLU B 1 156 ? 17.234 -1.142 -6.895 1 94.62 156 GLU B O 1
ATOM 3007 N N . ASP B 1 157 ? 15.969 0.681 -7.309 1 94.62 157 ASP B N 1
ATOM 3008 C CA . ASP B 1 157 ? 14.75 -0.102 -7.516 1 94.62 157 ASP B CA 1
ATOM 3009 C C . ASP B 1 157 ? 14.906 -1.053 -8.695 1 94.62 157 ASP B C 1
ATOM 3011 O O . ASP B 1 157 ? 14.281 -2.115 -8.734 1 94.62 157 ASP B O 1
ATOM 3015 N N . ASP B 1 158 ? 15.727 -0.7 -9.641 1 93.94 158 ASP B N 1
ATOM 3016 C CA . ASP B 1 158 ? 15.961 -1.528 -10.82 1 93.94 158 ASP B CA 1
ATOM 3017 C C . ASP B 1 158 ? 16.5 -2.898 -10.43 1 93.94 158 ASP B C 1
ATOM 3019 O O . ASP B 1 158 ? 16.141 -3.912 -11.031 1 93.94 158 ASP B O 1
ATOM 3023 N N . ALA B 1 159 ? 17.359 -2.887 -9.469 1 94 159 ALA B N 1
ATOM 3024 C CA . ALA B 1 159 ? 17.953 -4.141 -9.008 1 94 159 ALA B CA 1
ATOM 3025 C C . ALA B 1 159 ? 16.891 -5.059 -8.406 1 94 159 ALA B C 1
ATOM 3027 O O . ALA B 1 159 ? 16.891 -6.266 -8.664 1 94 159 ALA B O 1
ATOM 3028 N N . VAL B 1 160 ? 16.031 -4.508 -7.609 1 96.38 160 VAL B N 1
ATOM 3029 C CA . VAL B 1 160 ? 14.969 -5.293 -6.988 1 96.38 160 VAL B CA 1
ATOM 3030 C C . VAL B 1 160 ? 14.016 -5.82 -8.062 1 96.38 160 VAL B C 1
ATOM 3032 O O . VAL B 1 160 ? 13.586 -6.973 -8.008 1 96.38 160 VAL B O 1
ATOM 3035 N N . ASP B 1 161 ? 13.773 -5.004 -9.07 1 94.69 161 ASP B N 1
ATOM 3036 C CA . ASP B 1 161 ? 12.914 -5.418 -10.172 1 94.69 161 ASP B CA 1
ATOM 3037 C C . ASP B 1 161 ? 13.508 -6.609 -10.914 1 94.69 161 ASP B C 1
ATOM 3039 O O . ASP B 1 161 ? 12.797 -7.543 -11.281 1 94.69 161 ASP B O 1
ATOM 3043 N N . ALA B 1 162 ? 14.75 -6.574 -11.156 1 95.69 162 ALA B N 1
ATOM 3044 C CA . ALA B 1 162 ? 15.438 -7.664 -11.852 1 95.69 162 ALA B CA 1
ATOM 3045 C C . ALA B 1 162 ? 15.367 -8.953 -11.047 1 95.69 162 ALA B C 1
ATOM 3047 O O . ALA B 1 162 ? 15.086 -10.023 -11.594 1 95.69 162 ALA B O 1
ATOM 3048 N N . LEU B 1 163 ? 15.617 -8.844 -9.75 1 95.56 163 LEU B N 1
ATOM 3049 C CA . LEU B 1 163 ? 15.562 -10.008 -8.875 1 95.56 163 LEU B CA 1
ATOM 3050 C C . LEU B 1 163 ? 14.141 -10.57 -8.812 1 95.56 163 LEU B C 1
ATOM 3052 O O . LEU B 1 163 ? 13.953 -11.781 -8.828 1 95.56 163 LEU B O 1
ATOM 3056 N N . TYR B 1 164 ? 13.203 -9.734 -8.781 1 96.56 164 TYR B N 1
ATOM 3057 C CA . TYR B 1 164 ? 11.805 -10.141 -8.789 1 96.56 164 TYR B CA 1
ATOM 3058 C C . TYR B 1 164 ? 11.477 -10.953 -10.039 1 96.56 164 TYR B C 1
ATOM 3060 O O . TYR B 1 164 ? 10.906 -12.039 -9.945 1 96.56 164 TYR B O 1
ATOM 3068 N N . GLY B 1 165 ? 11.883 -10.414 -11.172 1 95.19 165 GLY B N 1
ATOM 3069 C CA . GLY B 1 165 ? 11.664 -11.125 -12.422 1 95.19 165 GLY B CA 1
ATOM 3070 C C . GLY B 1 165 ? 12.305 -12.5 -12.445 1 95.19 165 GLY B C 1
ATOM 3071 O O . GLY B 1 165 ? 11.695 -13.469 -12.898 1 95.19 165 GLY B O 1
ATOM 3072 N N . GLU B 1 166 ? 13.469 -12.547 -11.953 1 95.12 166 GLU B N 1
ATOM 3073 C CA . GLU B 1 166 ? 14.188 -13.82 -11.906 1 95.12 166 GLU B CA 1
ATOM 3074 C C . GLU B 1 166 ? 13.484 -14.82 -10.992 1 95.12 166 GLU B C 1
ATOM 3076 O O . GLU B 1 166 ? 13.32 -15.984 -11.352 1 95.12 166 GLU B O 1
ATOM 3081 N N . LEU B 1 167 ? 13.07 -14.375 -9.828 1 94.81 167 LEU B N 1
ATOM 3082 C CA . LEU B 1 167 ? 12.406 -15.258 -8.867 1 94.81 167 LEU B CA 1
ATOM 3083 C C . LEU B 1 167 ? 11.07 -15.742 -9.406 1 94.81 167 LEU B C 1
ATOM 3085 O O . LEU B 1 167 ? 10.688 -16.891 -9.188 1 94.81 167 LEU B O 1
ATOM 3089 N N . LEU B 1 168 ? 10.367 -14.906 -10.125 1 94.56 168 LEU B N 1
ATOM 3090 C CA . LEU B 1 168 ? 9.102 -15.312 -10.734 1 94.56 168 LEU B CA 1
ATOM 3091 C C . LEU B 1 168 ? 9.328 -16.406 -11.773 1 94.56 168 LEU B C 1
ATOM 3093 O O . LEU B 1 168 ? 8.586 -17.391 -11.82 1 94.56 168 LEU B O 1
ATOM 3097 N N . ARG B 1 169 ? 10.344 -16.219 -12.57 1 94.62 169 ARG B N 1
ATOM 3098 C CA . ARG B 1 169 ? 10.672 -17.219 -13.578 1 94.62 169 ARG B CA 1
ATOM 3099 C C . ARG B 1 169 ? 11.039 -18.547 -12.922 1 94.62 169 ARG B C 1
ATOM 3101 O O . ARG B 1 169 ? 10.594 -19.609 -13.367 1 94.62 169 ARG B O 1
ATOM 3108 N N . MET B 1 170 ? 11.789 -18.453 -11.922 1 94 170 MET B N 1
ATOM 3109 C CA . MET B 1 170 ? 12.188 -19.672 -11.211 1 94 170 MET B CA 1
ATOM 3110 C C . MET B 1 170 ? 10.984 -20.359 -10.586 1 94 170 MET B C 1
ATOM 3112 O O . MET B 1 170 ? 10.875 -21.594 -10.617 1 94 170 MET B O 1
ATOM 3116 N N . SER B 1 171 ? 10.109 -19.578 -9.992 1 94.06 171 SER B N 1
ATOM 3117 C CA . SER B 1 171 ? 8.898 -20.125 -9.398 1 94.06 171 SER B CA 1
ATOM 3118 C C . SER B 1 171 ? 8.047 -20.828 -10.445 1 94.06 171 SER B C 1
ATOM 3120 O O . SER B 1 171 ? 7.551 -21.938 -10.203 1 94.06 171 SER B O 1
ATOM 3122 N N . MET B 1 172 ? 7.938 -20.234 -11.594 1 94 172 MET B N 1
ATOM 3123 C CA . MET B 1 172 ? 7.137 -20.812 -12.664 1 94 172 MET B CA 1
ATOM 3124 C C . MET B 1 172 ? 7.77 -22.109 -13.164 1 94 172 MET B C 1
ATOM 3126 O O . MET B 1 172 ? 7.062 -23.078 -13.438 1 94 172 MET B O 1
ATOM 3130 N N . GLN B 1 173 ? 9.047 -22.094 -13.312 1 94.12 173 GLN B N 1
ATOM 3131 C CA . GLN B 1 173 ? 9.758 -23.297 -13.734 1 94.12 173 GLN B CA 1
ATOM 3132 C C . GLN B 1 173 ? 9.57 -24.422 -12.727 1 94.12 173 GLN B C 1
ATOM 3134 O O . GLN B 1 173 ? 9.367 -25.578 -13.109 1 94.12 173 GLN B O 1
ATOM 3139 N N . PHE B 1 174 ? 9.625 -24.109 -11.531 1 93.56 174 PHE B N 1
ATOM 3140 C CA . PHE B 1 174 ? 9.422 -25.094 -10.477 1 93.56 174 PHE B CA 1
ATOM 3141 C C . PHE B 1 174 ? 8.016 -25.688 -10.562 1 93.56 174 PHE B C 1
ATOM 3143 O O . PHE B 1 174 ? 7.852 -26.906 -10.492 1 93.56 174 PHE B O 1
ATOM 3150 N N . ILE B 1 175 ? 7.012 -24.891 -10.75 1 94.19 175 ILE B N 1
ATOM 3151 C CA . ILE B 1 175 ? 5.625 -25.328 -10.805 1 94.19 175 ILE B CA 1
ATOM 3152 C C . ILE B 1 175 ? 5.422 -26.219 -12.023 1 94.19 175 ILE B C 1
ATOM 3154 O O . ILE B 1 175 ? 4.723 -27.234 -11.953 1 94.19 175 ILE B O 1
ATOM 3158 N N . ARG B 1 176 ? 6.074 -25.859 -13.086 1 93.88 176 ARG B N 1
ATOM 3159 C CA . ARG B 1 176 ? 5.965 -26.672 -14.297 1 93.88 176 ARG B CA 1
ATOM 3160 C C . ARG B 1 176 ? 6.555 -28.062 -14.078 1 93.88 176 ARG B C 1
ATOM 3162 O O . ARG B 1 176 ? 6.012 -29.062 -14.57 1 93.88 176 ARG B O 1
ATOM 3169 N N . SER B 1 177 ? 7.57 -28.094 -13.352 1 92.94 177 SER B N 1
ATOM 3170 C CA . SER B 1 177 ? 8.281 -29.359 -13.148 1 92.94 177 SER B CA 1
ATOM 3171 C C . SER B 1 177 ? 7.613 -30.188 -12.062 1 92.94 177 SER B C 1
ATOM 3173 O O . SER B 1 177 ? 7.695 -31.422 -12.086 1 92.94 177 SER B O 1
ATOM 3175 N N . GLN B 1 178 ? 6.973 -29.516 -11.117 1 93.62 178 GLN B N 1
ATOM 3176 C CA . GLN B 1 178 ? 6.301 -30.188 -10.016 1 93.62 178 GLN B CA 1
ATOM 3177 C C . GLN B 1 178 ? 4.914 -29.594 -9.766 1 93.62 178 GLN B C 1
ATOM 3179 O O . GLN B 1 178 ? 4.668 -29 -8.719 1 93.62 178 GLN B O 1
ATOM 3184 N N . PRO B 1 179 ? 4.07 -29.891 -10.68 1 93.75 179 PRO B N 1
ATOM 3185 C CA . PRO B 1 179 ? 2.744 -29.266 -10.594 1 93.75 179 PRO B CA 1
ATOM 3186 C C . PRO B 1 179 ? 2.002 -29.641 -9.312 1 93.75 179 PRO B C 1
ATOM 3188 O O . PRO B 1 179 ? 1.14 -28.891 -8.852 1 93.75 179 PRO B O 1
ATOM 3191 N N . GLU B 1 180 ? 2.316 -30.766 -8.711 1 92.56 180 GLU B N 1
ATOM 3192 C CA . GLU B 1 180 ? 1.682 -31.203 -7.469 1 92.56 180 GLU B CA 1
ATOM 3193 C C . GLU B 1 180 ? 2.059 -30.266 -6.312 1 92.56 180 GLU B C 1
ATOM 3195 O O . GLU B 1 180 ? 1.373 -30.234 -5.289 1 92.56 180 GLU B O 1
ATOM 3200 N N . ARG B 1 181 ? 3.154 -29.516 -6.535 1 94.06 181 ARG B N 1
ATOM 3201 C CA . ARG B 1 181 ? 3.613 -28.578 -5.512 1 94.06 181 ARG B CA 1
ATOM 3202 C C . ARG B 1 181 ? 3.369 -27.141 -5.941 1 94.06 181 ARG B C 1
ATOM 3204 O O . ARG B 1 181 ? 4.16 -26.25 -5.617 1 94.06 181 ARG B O 1
ATOM 3211 N N . VAL B 1 182 ? 2.299 -26.953 -6.676 1 95.31 182 VAL B N 1
ATOM 3212 C CA . VAL B 1 182 ? 1.946 -25.641 -7.207 1 95.31 182 VAL B CA 1
ATOM 3213 C C . VAL B 1 182 ? 1.829 -24.641 -6.062 1 95.31 182 VAL B C 1
ATOM 3215 O O . VAL B 1 182 ? 2.223 -23.484 -6.203 1 95.31 182 VAL B O 1
ATOM 3218 N N . GLU B 1 183 ? 1.346 -25.031 -4.914 1 94.31 183 GLU B N 1
ATOM 3219 C CA . GLU B 1 183 ? 1.182 -24.141 -3.777 1 94.31 183 GLU B CA 1
ATOM 3220 C C . GLU B 1 183 ? 2.527 -23.594 -3.307 1 94.31 183 GLU B C 1
ATOM 3222 O O . GLU B 1 183 ? 2.648 -22.406 -3 1 94.31 183 GLU B O 1
ATOM 3227 N N . ASP B 1 184 ? 3.49 -24.438 -3.293 1 93.38 184 ASP B N 1
ATOM 3228 C CA . ASP B 1 184 ? 4.824 -24.031 -2.863 1 93.38 184 ASP B CA 1
ATOM 3229 C C . ASP B 1 184 ? 5.418 -23 -3.824 1 93.38 184 ASP B C 1
ATOM 3231 O O . ASP B 1 184 ? 6 -22 -3.393 1 93.38 184 ASP B O 1
ATOM 3235 N N . GLY B 1 185 ? 5.262 -23.281 -5.105 1 93.06 185 GLY B N 1
ATOM 3236 C CA . GLY B 1 185 ? 5.738 -22.344 -6.102 1 93.06 185 GLY B CA 1
ATOM 3237 C C . GLY B 1 185 ? 5.062 -20.984 -6.008 1 93.06 185 GLY B C 1
ATOM 3238 O O . GLY B 1 185 ? 5.715 -19.953 -6.137 1 93.06 185 GLY B O 1
ATOM 3239 N N . MET B 1 186 ? 3.824 -21 -5.73 1 93.5 186 MET B N 1
ATOM 3240 C CA . MET B 1 186 ? 3.062 -19.766 -5.605 1 93.5 186 MET B CA 1
ATOM 3241 C C . MET B 1 186 ? 3.469 -19 -4.348 1 93.5 186 MET B C 1
ATOM 3243 O O . MET B 1 186 ? 3.479 -17.766 -4.344 1 93.5 186 MET B O 1
ATOM 3247 N N . ARG B 1 187 ? 3.711 -19.719 -3.305 1 93.12 187 ARG B N 1
ATOM 3248 C CA . ARG B 1 187 ? 4.16 -19.062 -2.074 1 93.12 187 ARG B CA 1
ATOM 3249 C C . ARG B 1 187 ? 5.492 -18.359 -2.285 1 93.12 187 ARG B C 1
ATOM 3251 O O . ARG B 1 187 ? 5.695 -17.25 -1.777 1 93.12 187 ARG B O 1
ATOM 3258 N N . ILE B 1 188 ? 6.34 -18.906 -3.045 1 93.19 188 ILE B N 1
ATOM 3259 C CA . ILE B 1 188 ? 7.625 -18.297 -3.354 1 93.19 188 ILE B CA 1
ATOM 3260 C C . ILE B 1 188 ? 7.402 -17.031 -4.176 1 93.19 188 ILE B C 1
ATOM 3262 O O . ILE B 1 188 ? 7.988 -15.977 -3.881 1 93.19 188 ILE B O 1
ATOM 3266 N N . ALA B 1 189 ? 6.602 -17.156 -5.168 1 94.31 189 ALA B N 1
ATOM 3267 C CA . ALA B 1 189 ? 6.273 -16 -5.992 1 94.31 189 ALA B CA 1
ATOM 3268 C C . ALA B 1 189 ? 5.676 -14.883 -5.148 1 94.31 189 ALA B C 1
ATOM 3270 O O . ALA B 1 189 ? 5.984 -13.703 -5.355 1 94.31 189 ALA B O 1
ATOM 3271 N N . SER B 1 190 ? 4.848 -15.266 -4.215 1 94.75 190 SER B N 1
ATOM 3272 C CA . SER B 1 190 ? 4.234 -14.289 -3.322 1 94.75 190 SER B CA 1
ATOM 3273 C C . SER B 1 190 ? 5.281 -13.586 -2.469 1 94.75 190 SER B C 1
ATOM 3275 O O . SER B 1 190 ? 5.238 -12.359 -2.303 1 94.75 190 SER B O 1
ATOM 3277 N N . CYS B 1 191 ? 6.195 -14.336 -1.938 1 95.38 191 CYS B N 1
ATOM 3278 C CA . CYS B 1 191 ? 7.262 -13.75 -1.13 1 95.38 191 CYS B CA 1
ATOM 3279 C C . CYS B 1 191 ? 8.078 -12.75 -1.944 1 95.38 191 CYS B C 1
ATOM 3281 O O . CYS B 1 191 ? 8.398 -11.664 -1.458 1 95.38 191 CYS B O 1
ATOM 3283 N N . ALA B 1 192 ? 8.383 -13.188 -3.166 1 95.5 192 ALA B N 1
ATOM 3284 C CA . ALA B 1 192 ? 9.086 -12.273 -4.059 1 95.5 192 ALA B CA 1
ATOM 3285 C C . ALA B 1 192 ? 8.297 -10.992 -4.27 1 95.5 192 ALA B C 1
ATOM 3287 O O . ALA B 1 192 ? 8.859 -9.891 -4.25 1 95.5 192 ALA B O 1
ATOM 3288 N N . LYS B 1 193 ? 7.07 -11.086 -4.43 1 95.62 193 LYS B N 1
ATOM 3289 C CA . LYS B 1 193 ? 6.199 -9.938 -4.645 1 95.62 193 LYS B CA 1
ATOM 3290 C C . LYS B 1 193 ? 6.164 -9.039 -3.412 1 95.62 193 LYS B C 1
ATOM 3292 O O . LYS B 1 193 ? 6.188 -7.809 -3.533 1 95.62 193 LYS B O 1
ATOM 3297 N N . TYR B 1 194 ? 6.07 -9.664 -2.258 1 96.25 194 TYR B N 1
ATOM 3298 C CA . TYR B 1 194 ? 6.059 -8.875 -1.028 1 96.25 194 TYR B CA 1
ATOM 3299 C C . TYR B 1 194 ? 7.332 -8.047 -0.899 1 96.25 194 TYR B C 1
ATOM 3301 O O . TYR B 1 194 ? 7.277 -6.879 -0.507 1 96.25 194 TYR B O 1
ATOM 3309 N N . LEU B 1 195 ? 8.422 -8.617 -1.259 1 96.81 195 LEU B N 1
ATOM 3310 C CA . LEU B 1 195 ? 9.688 -7.895 -1.194 1 96.81 195 LEU B CA 1
ATOM 3311 C C . LEU B 1 195 ? 9.727 -6.777 -2.232 1 96.81 195 LEU B C 1
ATOM 3313 O O . LEU B 1 195 ? 10.242 -5.691 -1.962 1 96.81 195 LEU B O 1
ATOM 3317 N N . GLU B 1 196 ? 9.25 -7.059 -3.389 1 96.94 196 GLU B N 1
ATOM 3318 C CA . GLU B 1 196 ? 9.125 -6.023 -4.414 1 96.94 196 GLU B CA 1
ATOM 3319 C C . GLU B 1 196 ? 8.266 -4.863 -3.924 1 96.94 196 GLU B C 1
ATOM 3321 O O . GLU B 1 196 ? 8.578 -3.699 -4.184 1 96.94 196 GLU B O 1
ATOM 3326 N N . ARG B 1 197 ? 7.285 -5.125 -3.225 1 94.5 197 ARG B N 1
ATOM 3327 C CA . ARG B 1 197 ? 6.387 -4.105 -2.693 1 94.5 197 ARG B CA 1
ATOM 3328 C C . ARG B 1 197 ? 7.074 -3.289 -1.602 1 94.5 197 ARG B C 1
ATOM 3330 O O . ARG B 1 197 ? 6.82 -2.088 -1.467 1 94.5 197 ARG B O 1
ATOM 3337 N N . ILE B 1 198 ? 7.84 -3.973 -0.813 1 96.88 198 ILE B N 1
ATOM 3338 C CA . ILE B 1 198 ? 8.641 -3.246 0.168 1 96.88 198 ILE B CA 1
ATOM 3339 C C . ILE B 1 198 ? 9.508 -2.213 -0.541 1 96.88 198 ILE B C 1
ATOM 3341 O O . ILE B 1 198 ? 9.555 -1.049 -0.136 1 96.88 198 ILE B O 1
ATOM 3345 N N . ALA B 1 199 ? 10.133 -2.648 -1.585 1 97.44 199 ALA B N 1
ATOM 3346 C CA . ALA B 1 199 ? 10.953 -1.734 -2.379 1 97.44 199 ALA B CA 1
ATOM 3347 C C . ALA B 1 199 ? 10.102 -0.622 -2.982 1 97.44 199 ALA B C 1
ATOM 3349 O O . ALA B 1 199 ? 10.539 0.529 -3.062 1 97.44 199 ALA B O 1
ATOM 3350 N N . ASP B 1 200 ? 8.922 -0.933 -3.395 1 94.06 200 ASP B N 1
ATOM 3351 C CA . ASP B 1 200 ? 8 0.06 -3.939 1 94.06 200 ASP B CA 1
ATOM 3352 C C . ASP B 1 200 ? 7.676 1.133 -2.902 1 94.06 200 ASP B C 1
ATOM 3354 O O . ASP B 1 200 ? 7.602 2.318 -3.232 1 94.06 200 ASP B O 1
ATOM 3358 N N . HIS B 1 201 ? 7.434 0.726 -1.685 1 95.19 201 HIS B N 1
ATOM 3359 C CA . HIS B 1 201 ? 7.172 1.689 -0.621 1 95.19 201 HIS B CA 1
ATOM 3360 C C . HIS B 1 201 ? 8.383 2.584 -0.378 1 95.19 201 HIS B C 1
ATOM 3362 O O . HIS B 1 201 ? 8.234 3.775 -0.1 1 95.19 201 HIS B O 1
ATOM 3368 N N . ALA B 1 202 ? 9.562 1.986 -0.458 1 97.44 202 ALA B N 1
ATOM 3369 C CA . ALA B 1 202 ? 10.781 2.791 -0.348 1 97.44 202 ALA B CA 1
ATOM 3370 C C . ALA B 1 202 ? 10.844 3.836 -1.459 1 97.44 202 ALA B C 1
ATOM 3372 O O . ALA B 1 202 ? 11.219 4.984 -1.217 1 97.44 202 ALA B O 1
ATOM 3373 N N . THR B 1 203 ? 10.469 3.426 -2.656 1 96.25 203 THR B N 1
ATOM 3374 C CA . THR B 1 203 ? 10.445 4.344 -3.791 1 96.25 203 THR B CA 1
ATOM 3375 C C . THR B 1 203 ? 9.43 5.461 -3.561 1 96.25 203 THR B C 1
ATOM 3377 O O . THR B 1 203 ? 9.695 6.617 -3.891 1 96.25 203 THR B O 1
ATOM 3380 N N . ASN B 1 204 ? 8.297 5.148 -3.002 1 92.44 204 ASN B N 1
ATOM 3381 C CA . ASN B 1 204 ? 7.285 6.152 -2.682 1 92.44 204 ASN B CA 1
ATOM 3382 C C . ASN B 1 204 ? 7.828 7.203 -1.715 1 92.44 204 ASN B C 1
ATOM 3384 O O . ASN B 1 204 ? 7.641 8.398 -1.924 1 92.44 204 ASN B O 1
ATOM 3388 N N . ILE B 1 205 ? 8.477 6.711 -0.697 1 96.19 205 ILE B N 1
ATOM 3389 C CA . ILE B 1 205 ? 9.062 7.613 0.288 1 96.19 205 ILE B CA 1
ATOM 3390 C C . ILE B 1 205 ? 10.078 8.531 -0.39 1 96.19 205 ILE B C 1
ATOM 3392 O O . ILE B 1 205 ? 10.07 9.742 -0.18 1 96.19 205 ILE B O 1
ATOM 3396 N N . ALA B 1 206 ? 10.898 7.934 -1.219 1 96.69 206 ALA B N 1
ATOM 3397 C CA . ALA B 1 206 ? 11.914 8.703 -1.931 1 96.69 206 ALA B CA 1
ATOM 3398 C C . ALA B 1 206 ? 11.273 9.781 -2.805 1 96.69 206 ALA B C 1
ATOM 3400 O O . ALA B 1 206 ? 11.742 10.922 -2.84 1 96.69 206 ALA B O 1
ATOM 3401 N N . GLU B 1 207 ? 10.258 9.477 -3.467 1 92.56 207 GLU B N 1
ATOM 3402 C CA . GLU B 1 207 ? 9.555 10.438 -4.312 1 92.56 207 GLU B CA 1
ATOM 3403 C C . GLU B 1 207 ? 8.969 11.578 -3.486 1 92.56 207 GLU B C 1
ATOM 3405 O O . GLU B 1 207 ? 9.031 12.742 -3.893 1 92.56 207 GLU B O 1
ATOM 3410 N N . MET B 1 208 ? 8.414 11.242 -2.371 1 92 208 MET B N 1
ATOM 3411 C CA . MET B 1 208 ? 7.859 12.266 -1.493 1 92 208 MET B CA 1
ATOM 3412 C C . MET B 1 208 ? 8.953 13.211 -1.004 1 92 208 MET B C 1
ATOM 3414 O O . MET B 1 208 ? 8.727 14.422 -0.874 1 92 208 MET B O 1
ATOM 3418 N N . VAL B 1 209 ? 10.148 12.617 -0.761 1 95.5 209 VAL B N 1
ATOM 3419 C CA . VAL B 1 209 ? 11.266 13.422 -0.282 1 95.5 209 VAL B CA 1
ATOM 3420 C C . VAL B 1 209 ? 11.68 14.422 -1.361 1 95.5 209 VAL B C 1
ATOM 3422 O O . VAL B 1 209 ? 11.922 15.594 -1.069 1 95.5 209 VAL B O 1
ATOM 3425 N N . ILE B 1 210 ? 11.734 13.953 -2.557 1 93.88 210 ILE B N 1
ATOM 3426 C CA . ILE B 1 210 ? 12.117 14.82 -3.664 1 93.88 210 ILE B CA 1
ATOM 3427 C C . ILE B 1 210 ? 11.125 15.977 -3.783 1 93.88 210 ILE B C 1
ATOM 3429 O O . ILE B 1 210 ? 11.523 17.141 -3.932 1 93.88 210 ILE B O 1
ATOM 3433 N N . TYR B 1 211 ? 9.906 15.68 -3.592 1 86.38 211 TYR B N 1
ATOM 3434 C CA . TYR B 1 211 ? 8.867 16.703 -3.664 1 86.38 211 TYR B CA 1
ATOM 3435 C C . TYR B 1 211 ? 8.969 17.672 -2.484 1 86.38 211 TYR B C 1
ATOM 3437 O O . TYR B 1 211 ? 8.797 18.875 -2.645 1 86.38 211 TYR B O 1
ATOM 3445 N N . MET B 1 212 ? 9.156 17.109 -1.362 1 89.69 212 MET B N 1
ATOM 3446 C CA . MET B 1 212 ? 9.234 17.875 -0.128 1 89.69 212 MET B CA 1
ATOM 3447 C C . MET B 1 212 ? 10.359 18.906 -0.199 1 89.69 212 MET B C 1
ATOM 3449 O O . MET B 1 212 ? 10.195 20.047 0.242 1 89.69 212 MET B O 1
ATOM 3453 N N . VAL B 1 213 ? 11.469 18.531 -0.736 1 91.12 213 VAL B N 1
ATOM 3454 C CA . VAL B 1 213 ? 12.664 19.375 -0.745 1 91.12 213 VAL B CA 1
ATOM 3455 C C . VAL B 1 213 ? 12.609 20.328 -1.934 1 91.12 213 VAL B C 1
ATOM 3457 O O . VAL B 1 213 ? 12.93 21.516 -1.799 1 91.12 213 VAL B O 1
ATOM 3460 N N . SER B 1 214 ? 12.305 19.875 -3.094 1 79.81 214 SER B N 1
ATOM 3461 C CA . SER B 1 214 ? 12.391 20.672 -4.309 1 79.81 214 SER B CA 1
ATOM 3462 C C . SER B 1 214 ? 11.125 21.5 -4.508 1 79.81 214 SER B C 1
ATOM 3464 O O . SER B 1 214 ? 11.125 22.484 -5.262 1 79.81 214 SER B O 1
ATOM 3466 N N . GLY B 1 215 ? 10.172 21.25 -3.732 1 65.56 215 GLY B N 1
ATOM 3467 C CA . GLY B 1 215 ? 8.891 21.859 -4.039 1 65.56 215 GLY B CA 1
ATOM 3468 C C . GLY B 1 215 ? 8.281 21.359 -5.332 1 65.56 215 GLY B C 1
ATOM 3469 O O . GLY B 1 215 ? 7.109 21.625 -5.625 1 65.56 215 GLY B O 1
ATOM 3470 N N . ASP B 1 216 ? 9.195 20.766 -6.316 1 53.25 216 ASP B N 1
ATOM 3471 C CA . ASP B 1 216 ? 8.758 20.266 -7.617 1 53.25 216 ASP B CA 1
ATOM 3472 C C . ASP B 1 216 ? 8.258 18.828 -7.508 1 53.25 216 ASP B C 1
ATOM 3474 O O . ASP B 1 216 ? 8.883 18 -6.852 1 53.25 216 ASP B O 1
ATOM 3478 N N . ASP B 1 217 ? 6.949 18.578 -7.59 1 49.88 217 ASP B N 1
ATOM 3479 C CA . ASP B 1 217 ? 6.316 17.266 -7.527 1 49.88 217 ASP B CA 1
ATOM 3480 C C . ASP B 1 217 ? 6.953 16.297 -8.531 1 49.88 217 ASP B C 1
ATOM 3482 O O . ASP B 1 217 ? 6.746 16.422 -9.734 1 49.88 217 ASP B O 1
ATOM 3486 N N . VAL B 1 218 ? 8.164 15.719 -8.438 1 46.19 218 VAL B N 1
ATOM 3487 C CA . VAL B 1 218 ? 8.875 14.828 -9.344 1 46.19 218 VAL B CA 1
ATOM 3488 C C . VAL B 1 218 ? 8.281 13.422 -9.266 1 46.19 218 VAL B C 1
ATOM 3490 O O . VAL B 1 218 ? 8.781 12.492 -9.906 1 46.19 218 VAL B O 1
ATOM 3493 N N . ARG B 1 219 ? 7.32 13.047 -8.5 1 47.53 219 ARG B N 1
ATOM 3494 C CA . ARG B 1 219 ? 6.848 11.688 -8.273 1 47.53 219 ARG B CA 1
ATOM 3495 C C . ARG B 1 219 ? 6.609 10.969 -9.594 1 47.53 219 ARG B C 1
ATOM 3497 O O . ARG B 1 219 ? 6.762 9.742 -9.68 1 47.53 219 ARG B O 1
ATOM 3504 N N . HIS B 1 220 ? 5.938 11.5 -10.617 1 44.91 220 HIS B N 1
ATOM 3505 C CA . HIS B 1 220 ? 5.422 10.703 -11.727 1 44.91 220 HIS B CA 1
ATOM 3506 C C . HIS B 1 220 ? 6.441 10.602 -12.852 1 44.91 220 HIS B C 1
ATOM 3508 O O . HIS B 1 220 ? 6.117 10.148 -13.953 1 44.91 220 HIS B O 1
ATOM 3514 N N . PHE B 1 221 ? 7.609 11.164 -12.75 1 34.72 221 PHE B N 1
ATOM 3515 C CA . PHE B 1 221 ? 8.398 11.047 -13.969 1 34.72 221 PHE B CA 1
ATOM 3516 C C . PHE B 1 221 ? 9.023 9.664 -14.086 1 34.72 221 PHE B C 1
ATOM 3518 O O . PHE B 1 221 ? 9.828 9.406 -14.992 1 34.72 221 PHE B O 1
ATOM 3525 N N . VAL B 1 222 ? 9.117 8.984 -13.094 1 37.16 222 VAL B N 1
ATOM 3526 C CA . VAL B 1 222 ? 9.836 7.781 -13.5 1 37.16 222 VAL B CA 1
ATOM 3527 C C . VAL B 1 222 ? 8.945 6.926 -14.398 1 37.16 222 VAL B C 1
ATOM 3529 O O . VAL B 1 222 ? 7.91 6.422 -13.953 1 37.16 222 VAL B O 1
ATOM 3532 N N . SER B 1 223 ? 8.875 7.117 -15.633 1 30.89 223 SER B N 1
ATOM 3533 C CA . SER B 1 223 ? 8.344 6.266 -16.688 1 30.89 223 SER B CA 1
ATOM 3534 C C . SER B 1 223 ? 8.711 4.805 -16.453 1 30.89 223 SER B C 1
ATOM 3536 O O . SER B 1 223 ? 9.867 4.48 -16.203 1 30.89 223 SER B O 1
ATOM 3538 N N . ARG B 1 224 ? 7.801 4.008 -15.891 1 32.44 224 ARG B N 1
ATOM 3539 C CA . ARG B 1 224 ? 8.047 2.582 -16.078 1 32.44 224 ARG B CA 1
ATOM 3540 C C . ARG B 1 224 ? 8.703 2.312 -17.422 1 32.44 224 ARG B C 1
ATOM 3542 O O . ARG B 1 224 ? 8.133 2.635 -18.469 1 32.44 224 ARG B O 1
ATOM 3549 N N . SER B 1 225 ? 9.961 2.443 -17.594 1 25.92 225 SER B N 1
ATOM 3550 C CA . SER B 1 225 ? 10.648 1.987 -18.797 1 25.92 225 SER B CA 1
ATOM 3551 C C . SER B 1 225 ? 10.125 0.632 -19.25 1 25.92 225 SER B C 1
ATOM 3553 O O . SER B 1 225 ? 10.148 -0.339 -18.484 1 25.92 225 SER B O 1
ATOM 3555 N N . SER B 1 226 ? 9.102 0.581 -20.094 1 24.55 226 SER B N 1
ATOM 3556 C CA . SER B 1 226 ? 8.797 -0.476 -21.062 1 24.55 226 SER B CA 1
ATOM 3557 C C . SER B 1 226 ? 10.07 -1.1 -21.609 1 24.55 226 SER B C 1
ATOM 3559 O O . SER B 1 226 ? 10.82 -0.444 -22.344 1 24.55 226 SER B O 1
ATOM 3561 N N . SER B 1 227 ? 10.898 -1.9 -21.078 1 20.41 227 SER B N 1
ATOM 3562 C CA . SER B 1 227 ? 11.812 -2.629 -21.953 1 20.41 227 SER B CA 1
ATOM 3563 C C . SER B 1 227 ? 11.125 -3.037 -23.25 1 20.41 227 SER B C 1
ATOM 3565 O O . SER B 1 227 ? 9.93 -3.324 -23.25 1 20.41 227 SER B O 1
ATOM 3567 N N . SER B 1 228 ? 11.93 -3.135 -24.312 1 18.88 228 SER B N 1
ATOM 3568 C CA . SER B 1 228 ? 12.219 -3.963 -25.469 1 18.88 228 SER B CA 1
ATOM 3569 C C . SER B 1 228 ? 12.023 -5.441 -25.172 1 18.88 228 SER B C 1
ATOM 3571 O O . SER B 1 228 ? 12.367 -5.906 -24.078 1 18.88 228 SER B O 1
#

Solvent-accessible surface area (backbone atoms only — not comparable to full-atom values): 22474 Å² total; per-residue (Å²): 115,73,65,57,53,47,49,53,48,52,48,50,53,51,52,50,47,50,51,53,51,51,50,51,50,49,38,40,50,37,34,51,43,18,29,50,13,43,54,64,40,34,44,70,52,11,50,52,37,50,62,53,45,60,56,45,56,53,48,41,51,50,50,48,50,52,48,51,47,46,46,60,74,63,56,50,55,72,70,57,34,45,50,50,56,49,47,57,45,43,44,52,40,48,45,49,36,36,51,33,26,31,51,33,10,54,42,24,43,62,46,46,77,46,83,84,66,83,82,52,38,65,55,49,38,52,39,36,52,51,24,37,49,30,37,54,43,13,51,50,14,47,74,66,62,33,43,68,51,10,54,50,34,56,60,54,47,56,56,43,51,52,46,37,53,52,48,44,52,51,24,49,52,47,20,51,77,36,35,92,45,37,68,56,25,49,44,51,36,47,36,42,48,32,42,46,48,35,32,48,40,19,38,50,39,12,31,50,30,31,19,63,65,65,69,48,79,59,60,78,65,70,66,78,72,73,78,127,115,73,65,57,53,47,50,54,47,51,48,53,53,51,52,50,47,50,51,50,51,50,49,51,51,50,37,40,49,38,36,51,44,18,30,51,12,44,53,65,40,33,45,68,52,12,50,52,38,53,61,53,45,61,57,45,56,52,48,41,51,51,51,48,51,52,48,49,49,45,47,58,73,63,54,48,54,72,68,57,33,45,49,51,56,48,47,56,46,44,42,51,40,50,44,50,36,35,51,32,27,31,50,34,9,54,42,22,41,61,47,46,78,46,83,83,67,84,83,51,36,65,54,50,38,52,37,35,52,52,23,37,49,30,38,52,45,12,49,49,13,47,76,66,62,32,42,68,52,11,53,50,35,56,59,53,47,56,58,43,51,52,48,38,53,50,48,41,51,51,23,50,51,48,19,51,76,37,34,93,45,36,65,56,24,49,43,51,36,47,37,41,47,31,42,47,46,33,33,48,40,20,38,50,40,12,32,50,31,32,21,62,66,66,69,49,80,58,61,78,64,71,63,79,74,74,79,132

Radius of gyration: 22.0 Å; Cα contacts (8 Å, |Δi|>4): 630; chains: 2; bounding box: 41×71×52 Å

InterPro domains:
  IPR026022 PhoU domain [PF01895] (21-108)
  IPR026022 PhoU domain [PF01895] (124-209)
  IPR028366 PhoU [PIRSF003107] (5-220)
  IPR028366 PhoU [PTHR42930] (4-218)
  IPR028366 PhoU [TIGR02135] (8-217)
  IPR038078 PhoU-like domain superfamily [G3DSA:1.20.58.220] (1-114)
  IPR038078 PhoU-like domain superfamily [G3DSA:1.20.58.220] (115-227)